Protein AF-A0A935E6E8-F1 (afdb_monomer_lite)

Structure (mmCIF, N/CA/C/O backbone):
data_AF-A0A935E6E8-F1
#
_entry.id   AF-A0A935E6E8-F1
#
loop_
_atom_site.group_PDB
_atom_site.id
_atom_site.type_symbol
_atom_site.label_atom_id
_atom_site.label_alt_id
_atom_site.label_comp_id
_atom_site.label_asym_id
_atom_site.label_entity_id
_atom_site.label_seq_id
_atom_site.pdbx_PDB_ins_code
_atom_site.Cartn_x
_atom_site.Cartn_y
_atom_site.Cartn_z
_atom_site.occupancy
_atom_site.B_iso_or_equiv
_atom_site.auth_seq_id
_atom_site.auth_comp_id
_atom_site.auth_asym_id
_atom_site.auth_atom_id
_atom_site.pdbx_PDB_model_num
ATOM 1 N N . MET A 1 1 ? -2.204 24.344 -6.553 1.00 83.94 1 MET A N 1
ATOM 2 C CA . MET A 1 1 ? -1.687 22.983 -6.817 1.00 83.94 1 MET A CA 1
ATOM 3 C C . MET A 1 1 ? -2.457 21.915 -6.060 1.00 83.94 1 MET A C 1
ATOM 5 O O . MET A 1 1 ? -2.695 22.052 -4.859 1.00 83.94 1 MET A O 1
ATOM 9 N N . ARG A 1 2 ? -2.746 20.791 -6.720 1.00 85.88 2 ARG A N 1
ATOM 10 C CA . ARG A 1 2 ? -3.399 19.618 -6.125 1.00 85.88 2 ARG A CA 1
ATOM 11 C C . ARG A 1 2 ? -2.559 18.359 -6.329 1.00 85.88 2 ARG A C 1
ATOM 13 O O . ARG A 1 2 ? -2.117 18.071 -7.432 1.00 85.88 2 ARG A O 1
ATOM 20 N N . TRP A 1 3 ? -2.388 17.577 -5.266 1.00 86.50 3 TRP A N 1
ATOM 21 C CA . TRP A 1 3 ? -1.656 16.310 -5.305 1.00 86.50 3 TRP A CA 1
ATOM 22 C C . TRP A 1 3 ? -2.613 15.135 -5.502 1.00 86.50 3 TRP A C 1
ATOM 24 O O . TRP A 1 3 ? -3.666 15.066 -4.861 1.00 86.50 3 TRP A O 1
ATOM 34 N N . SER A 1 4 ? -2.241 14.198 -6.371 1.00 88.31 4 SER A N 1
ATOM 35 C CA . SER A 1 4 ? -2.892 12.896 -6.462 1.00 88.31 4 SER A CA 1
ATOM 36 C C . SER A 1 4 ? -2.451 11.988 -5.318 1.00 88.31 4 SER A C 1
ATOM 38 O O . SER A 1 4 ? -1.399 12.188 -4.709 1.00 88.31 4 SER A O 1
ATOM 40 N N . ASP A 1 5 ? -3.204 10.913 -5.096 1.00 90.56 5 ASP A N 1
ATOM 41 C CA . ASP A 1 5 ? -2.775 9.867 -4.172 1.00 90.56 5 ASP A CA 1
ATOM 42 C C . ASP A 1 5 ? -1.475 9.211 -4.676 1.00 90.56 5 ASP A C 1
ATOM 44 O O . ASP A 1 5 ? -1.320 8.963 -5.879 1.00 90.56 5 ASP A O 1
ATOM 48 N N . LEU A 1 6 ? -0.556 8.910 -3.756 1.00 92.81 6 LEU A N 1
ATOM 49 C CA . LEU A 1 6 ? 0.629 8.104 -4.018 1.00 92.81 6 LEU A CA 1
ATOM 50 C C . LEU A 1 6 ? 0.185 6.692 -4.388 1.00 92.81 6 LEU A C 1
ATOM 52 O O . LEU A 1 6 ? -0.611 6.061 -3.691 1.00 92.81 6 LEU A O 1
ATOM 56 N N . ARG A 1 7 ? 0.740 6.15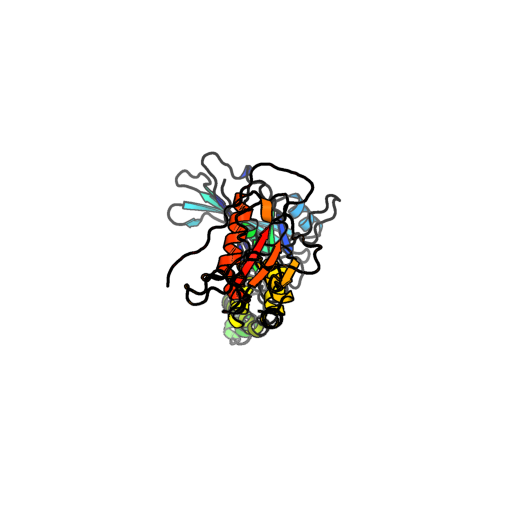6 -5.471 1.00 95.19 7 ARG A N 1
ATOM 57 C CA . ARG A 1 7 ? 0.454 4.794 -5.913 1.00 95.19 7 ARG A CA 1
ATOM 58 C C . ARG A 1 7 ? 1.738 3.999 -6.030 1.00 95.19 7 ARG A C 1
ATOM 60 O O . ARG A 1 7 ? 2.784 4.524 -6.397 1.00 95.19 7 ARG A O 1
ATOM 67 N N . ALA A 1 8 ? 1.642 2.710 -5.723 1.00 95.50 8 ALA A N 1
ATOM 68 C CA . ALA A 1 8 ? 2.740 1.772 -5.870 1.00 95.50 8 ALA A CA 1
ATOM 69 C C . ALA A 1 8 ? 2.234 0.448 -6.449 1.00 95.50 8 ALA A C 1
ATOM 71 O O . ALA A 1 8 ? 1.150 -0.031 -6.101 1.00 95.50 8 ALA A O 1
ATOM 72 N N . ARG A 1 9 ? 3.020 -0.161 -7.338 1.00 95.12 9 ARG A N 1
ATOM 73 C CA . ARG A 1 9 ? 2.750 -1.494 -7.888 1.00 95.12 9 ARG A CA 1
ATOM 74 C C . ARG A 1 9 ? 4.045 -2.234 -8.172 1.00 95.12 9 ARG A C 1
ATOM 76 O O . ARG A 1 9 ? 5.053 -1.630 -8.516 1.00 95.12 9 ARG A O 1
ATOM 83 N N . ALA A 1 10 ? 4.000 -3.555 -8.083 1.00 93.62 10 ALA A N 1
ATOM 84 C CA . ALA A 1 10 ? 5.111 -4.384 -8.522 1.00 93.62 10 ALA A CA 1
ATOM 85 C C . ALA A 1 10 ? 5.370 -4.201 -10.020 1.00 93.62 10 ALA A C 1
ATOM 87 O O . ALA A 1 10 ? 4.432 -4.200 -10.822 1.00 93.62 10 ALA A O 1
ATOM 88 N N . ASP A 1 11 ? 6.640 -4.074 -10.377 1.00 92.38 11 ASP A N 1
ATOM 89 C CA . ASP A 1 11 ? 7.067 -4.042 -11.766 1.00 92.38 11 ASP A CA 1
ATOM 90 C C . ASP A 1 11 ? 7.056 -5.454 -12.376 1.00 92.38 11 ASP A C 1
ATOM 92 O O . ASP A 1 11 ? 7.295 -6.455 -11.693 1.00 92.38 11 ASP A O 1
ATOM 96 N N . ILE A 1 12 ? 6.801 -5.542 -13.680 1.00 89.00 12 ILE A N 1
ATOM 97 C CA . ILE A 1 12 ? 6.729 -6.811 -14.411 1.00 89.00 12 ILE A CA 1
ATOM 98 C C . ILE A 1 12 ? 8.088 -7.508 -14.507 1.00 89.00 12 ILE A C 1
ATOM 100 O O . ILE A 1 12 ? 8.136 -8.733 -14.550 1.00 89.00 12 ILE A O 1
ATOM 104 N N . VAL A 1 13 ? 9.191 -6.755 -14.497 1.00 86.81 13 VAL A N 1
ATOM 105 C CA . VAL A 1 13 ? 10.550 -7.324 -14.566 1.00 86.81 13 VAL A CA 1
ATOM 106 C C . VAL A 1 13 ? 10.922 -8.072 -13.282 1.00 86.81 13 VAL A C 1
ATOM 108 O O . VAL A 1 13 ? 11.745 -8.983 -13.316 1.00 86.81 13 VAL A O 1
ATOM 111 N N . GLY A 1 14 ? 10.253 -7.765 -12.167 1.00 87.62 14 GLY A N 1
ATOM 112 C CA . GLY A 1 14 ? 10.531 -8.357 -10.864 1.00 87.62 14 GLY A CA 1
ATOM 113 C C . GLY A 1 14 ? 11.703 -7.691 -10.139 1.00 87.62 14 GLY A C 1
ATOM 114 O O . GLY A 1 14 ? 12.522 -7.000 -10.734 1.00 87.62 14 GLY A O 1
ATOM 115 N N . GLY A 1 15 ? 11.741 -7.850 -8.817 1.00 88.88 15 GLY A N 1
ATOM 116 C CA . GLY A 1 15 ? 12.715 -7.225 -7.922 1.00 88.88 15 GLY A CA 1
ATOM 117 C C . GLY A 1 15 ? 12.605 -5.700 -7.847 1.00 88.88 15 GLY A C 1
ATOM 118 O O . GLY A 1 15 ? 13.471 -5.064 -7.253 1.00 88.88 15 GLY A O 1
ATOM 119 N N . ARG A 1 16 ? 11.568 -5.109 -8.457 1.00 91.75 16 ARG A N 1
ATOM 120 C CA . ARG A 1 16 ? 11.361 -3.662 -8.556 1.00 91.75 16 ARG A CA 1
ATOM 121 C C . ARG A 1 16 ? 9.913 -3.284 -8.258 1.00 91.75 16 ARG A C 1
ATOM 123 O O . ARG A 1 16 ? 8.985 -4.064 -8.504 1.00 91.75 16 ARG A O 1
ATOM 130 N N . VAL A 1 17 ? 9.724 -2.069 -7.761 1.00 93.94 17 VAL A N 1
ATOM 131 C CA . VAL A 1 17 ? 8.413 -1.449 -7.543 1.00 93.94 17 VAL A CA 1
ATOM 132 C C . VAL A 1 17 ? 8.347 -0.140 -8.318 1.00 93.94 17 VAL A C 1
ATOM 134 O O . VAL A 1 17 ? 9.269 0.666 -8.283 1.00 93.94 17 VAL A O 1
ATOM 137 N N . LEU A 1 18 ? 7.232 0.067 -9.010 1.00 95.19 18 LEU A N 1
ATOM 138 C CA . LEU A 1 18 ? 6.860 1.335 -9.622 1.00 95.19 18 LEU A CA 1
ATOM 139 C C . LEU A 1 18 ? 6.093 2.151 -8.585 1.00 95.19 18 LEU A C 1
ATOM 141 O O . LEU A 1 18 ? 5.029 1.713 -8.145 1.00 95.19 18 LEU A O 1
ATOM 145 N N . VAL A 1 19 ? 6.613 3.316 -8.220 1.00 96.25 19 VAL A N 1
ATOM 146 C CA . VAL A 1 19 ? 5.987 4.284 -7.313 1.00 96.25 19 VAL A CA 1
ATOM 147 C C . VAL A 1 19 ? 5.738 5.563 -8.094 1.00 96.25 19 VAL A C 1
ATOM 149 O O . VAL A 1 19 ? 6.652 6.052 -8.745 1.00 96.25 19 VAL A O 1
ATOM 152 N N . TRP A 1 20 ? 4.527 6.108 -8.064 1.00 96.00 20 TRP A N 1
ATOM 153 C CA . TRP A 1 20 ? 4.221 7.317 -8.825 1.00 96.00 20 TRP A CA 1
ATOM 154 C C . TRP A 1 20 ? 3.178 8.196 -8.148 1.00 96.00 20 TRP A C 1
ATOM 156 O O . TRP A 1 20 ? 2.346 7.725 -7.366 1.00 96.00 20 TRP A O 1
ATOM 166 N N . TRP A 1 21 ? 3.243 9.481 -8.470 1.00 94.44 21 TRP A N 1
ATOM 167 C CA . TRP A 1 21 ? 2.300 10.511 -8.054 1.00 94.44 21 TRP A CA 1
ATOM 168 C C . TRP A 1 21 ? 2.215 11.583 -9.142 1.00 94.44 21 TRP A C 1
ATOM 170 O O . TRP A 1 21 ? 3.121 11.733 -9.966 1.00 94.44 21 TRP A O 1
ATOM 180 N N . ARG A 1 22 ? 1.114 12.330 -9.135 1.00 92.75 22 ARG A N 1
ATOM 181 C CA . ARG A 1 22 ? 0.839 13.426 -10.057 1.00 92.75 22 ARG A CA 1
ATOM 182 C C . ARG A 1 22 ? 0.502 14.686 -9.272 1.00 92.75 22 ARG A C 1
ATOM 184 O O . ARG A 1 22 ? -0.174 14.625 -8.244 1.00 92.75 22 ARG A O 1
ATOM 191 N N . VAL A 1 23 ? 0.973 15.817 -9.772 1.00 91.69 23 VAL A N 1
ATOM 192 C CA . VAL A 1 23 ? 0.640 17.151 -9.284 1.00 91.69 23 VAL A CA 1
ATOM 193 C C . VAL A 1 23 ? -0.084 17.874 -10.407 1.00 91.69 23 VAL A C 1
ATOM 195 O O . VAL A 1 23 ? 0.490 18.086 -11.473 1.00 91.69 23 VAL A O 1
ATOM 198 N N . ASP A 1 24 ? -1.345 18.217 -10.174 1.00 91.25 24 ASP A N 1
ATOM 199 C CA . ASP A 1 24 ? -2.114 19.085 -11.058 1.00 91.25 24 ASP A CA 1
ATOM 200 C C . ASP A 1 24 ? -1.867 20.545 -10.639 1.00 91.25 24 ASP A C 1
ATOM 202 O O . ASP A 1 24 ? -1.928 20.893 -9.451 1.00 91.25 24 ASP A O 1
ATOM 206 N N . LEU A 1 25 ? -1.529 21.384 -11.616 1.00 90.12 25 LEU A N 1
ATOM 207 C CA . LEU A 1 25 ? -1.181 22.790 -11.430 1.00 90.12 25 LEU A CA 1
ATOM 208 C C . LEU A 1 25 ? -2.426 23.656 -11.659 1.00 90.12 25 LEU A C 1
ATOM 210 O O . LEU A 1 25 ? -3.147 23.451 -12.635 1.00 90.12 25 LEU A O 1
ATOM 214 N N . ASP A 1 26 ? -2.685 24.608 -10.759 1.00 87.69 26 ASP A N 1
ATOM 215 C CA . ASP A 1 26 ? -3.776 25.569 -10.938 1.00 87.69 26 ASP A CA 1
ATOM 216 C C . ASP A 1 26 ? -3.322 26.741 -11.828 1.00 87.69 26 ASP A C 1
ATOM 218 O O . ASP A 1 26 ? -2.140 26.906 -12.142 1.00 87.69 26 ASP A O 1
ATOM 222 N N . GLU A 1 27 ? -4.261 27.584 -12.262 1.00 80.44 27 GLU A N 1
ATOM 223 C CA . GLU A 1 27 ? -3.946 28.719 -13.131 1.00 80.44 27 GLU A CA 1
ATOM 224 C C . GLU A 1 27 ? -2.982 29.704 -12.438 1.00 80.44 27 GLU A C 1
ATOM 226 O O . GLU A 1 27 ? -3.327 30.346 -11.447 1.00 80.44 27 GLU A O 1
ATOM 231 N N . GLY A 1 28 ? -1.764 29.830 -12.979 1.00 78.94 28 GLY A N 1
ATOM 232 C CA . GLY A 1 28 ? -0.695 30.675 -12.431 1.00 78.94 28 GLY A CA 1
ATOM 233 C C . GLY A 1 28 ? 0.392 29.920 -11.657 1.00 78.94 28 GLY A C 1
ATOM 234 O O . GLY A 1 28 ? 1.426 30.521 -11.360 1.00 78.94 28 GLY A O 1
ATOM 235 N N . ASP A 1 29 ? 0.198 28.626 -11.390 1.00 85.31 29 ASP A N 1
ATOM 236 C CA . ASP A 1 29 ? 1.230 27.755 -10.828 1.00 85.31 29 ASP A CA 1
ATOM 237 C C . ASP A 1 29 ? 2.287 27.390 -11.896 1.00 85.31 29 ASP A C 1
ATOM 239 O O . ASP A 1 29 ? 1.982 27.242 -13.082 1.00 85.31 29 ASP A O 1
ATOM 243 N N . SER A 1 30 ? 3.543 27.220 -11.475 1.00 84.56 30 SER A N 1
ATOM 244 C CA . SER A 1 30 ? 4.652 26.727 -12.311 1.00 84.56 30 SER A CA 1
ATOM 245 C C . SER A 1 30 ? 5.240 25.433 -11.744 1.00 84.56 30 SER A C 1
ATOM 247 O O . SER A 1 30 ? 5.183 25.190 -10.539 1.00 84.56 30 SER A O 1
ATOM 249 N N . VAL A 1 31 ? 5.877 24.626 -12.597 1.00 83.94 31 VAL A N 1
ATOM 250 C CA . VAL A 1 31 ? 6.593 23.399 -12.197 1.00 83.94 31 VAL A CA 1
ATOM 251 C C . VAL A 1 31 ? 7.690 23.701 -11.166 1.00 83.94 31 VAL A C 1
ATOM 253 O O . VAL A 1 31 ? 7.848 22.953 -10.207 1.00 83.94 31 VAL A O 1
ATOM 256 N N . ASP A 1 32 ? 8.376 24.842 -11.288 1.00 84.31 32 ASP A N 1
ATOM 257 C CA . ASP A 1 32 ? 9.457 25.250 -10.372 1.00 84.31 32 ASP A CA 1
ATOM 258 C C . ASP A 1 32 ? 8.982 25.509 -8.931 1.00 84.31 32 ASP A C 1
ATOM 260 O O . ASP A 1 32 ? 9.785 25.602 -8.004 1.00 84.31 32 ASP A O 1
ATOM 264 N N . GLN A 1 33 ? 7.673 25.671 -8.734 1.00 85.06 33 GLN A N 1
ATOM 265 C CA . GLN A 1 33 ? 7.073 25.879 -7.418 1.00 85.06 33 GLN A CA 1
ATOM 266 C C . GLN A 1 33 ? 6.726 24.555 -6.718 1.00 85.06 33 GLN A C 1
ATOM 268 O O . GLN A 1 33 ? 6.321 24.579 -5.554 1.00 85.06 33 GLN A O 1
ATOM 273 N N . ILE A 1 34 ? 6.873 23.406 -7.393 1.00 84.56 34 ILE A N 1
ATOM 274 C CA . ILE A 1 34 ? 6.653 22.098 -6.774 1.00 84.56 34 ILE A CA 1
ATOM 275 C C . ILE A 1 34 ? 7.746 21.881 -5.711 1.00 84.56 34 ILE A C 1
ATOM 277 O O . ILE A 1 34 ? 8.936 21.903 -6.034 1.00 84.56 34 ILE A O 1
ATOM 281 N N . PRO A 1 35 ? 7.383 21.673 -4.431 1.00 84.94 35 PRO A N 1
ATOM 282 C CA . PRO A 1 35 ? 8.362 21.481 -3.373 1.00 84.94 35 PRO A CA 1
ATOM 283 C C . PRO A 1 35 ? 9.168 20.192 -3.594 1.00 84.94 35 PRO A C 1
ATOM 285 O O . PRO A 1 35 ? 8.616 19.205 -4.087 1.00 84.94 35 PRO A O 1
ATOM 288 N N . PRO A 1 36 ? 10.441 20.149 -3.156 1.00 86.50 36 PRO A N 1
ATOM 289 C CA . PRO A 1 36 ? 11.228 18.928 -3.191 1.00 86.50 36 PRO A CA 1
ATOM 290 C C . PRO A 1 36 ? 10.531 17.797 -2.438 1.00 86.50 36 PRO A C 1
ATOM 292 O O . PRO A 1 36 ? 10.120 17.955 -1.285 1.00 86.50 36 PRO A O 1
ATOM 295 N N . VAL A 1 37 ? 10.429 16.644 -3.090 1.00 88.69 37 VAL A N 1
ATOM 296 C CA . VAL A 1 37 ? 9.749 15.470 -2.552 1.00 88.69 37 VAL A CA 1
ATOM 297 C C . VAL A 1 37 ? 10.733 14.397 -2.144 1.00 88.69 37 VAL A C 1
ATOM 299 O O . VAL A 1 37 ? 11.807 14.231 -2.723 1.00 88.69 37 VAL A O 1
ATOM 302 N N . VAL A 1 38 ? 10.333 13.634 -1.135 1.00 90.38 38 VAL A N 1
ATOM 303 C CA . VAL A 1 38 ? 11.097 12.516 -0.601 1.00 90.38 38 VAL A CA 1
ATOM 304 C C . VAL A 1 38 ? 10.185 11.307 -0.507 1.00 90.38 38 VAL A C 1
ATOM 306 O O . VAL A 1 38 ? 9.115 11.380 0.083 1.00 90.38 38 VAL A O 1
ATOM 309 N N . VAL A 1 39 ? 10.621 10.173 -1.043 1.00 91.62 39 VAL A N 1
ATOM 310 C CA . VAL A 1 39 ? 9.940 8.889 -0.885 1.00 91.62 39 VAL A CA 1
ATOM 311 C C . VAL A 1 39 ? 10.734 8.042 0.094 1.00 91.62 39 VAL A C 1
ATOM 313 O O . VAL A 1 39 ? 11.915 7.755 -0.127 1.00 91.62 39 VAL A O 1
ATOM 316 N N . ARG A 1 40 ? 10.072 7.610 1.166 1.00 90.88 40 ARG A N 1
ATOM 317 C CA . ARG A 1 40 ? 10.626 6.681 2.154 1.00 90.88 40 ARG A CA 1
ATOM 318 C C . ARG A 1 40 ? 9.996 5.310 1.980 1.00 90.88 40 ARG A C 1
ATOM 320 O O . ARG A 1 40 ? 8.806 5.209 1.700 1.00 90.88 40 ARG A O 1
ATOM 327 N N . ARG A 1 41 ? 10.762 4.245 2.199 1.00 92.31 41 ARG A N 1
ATOM 328 C CA . ARG A 1 41 ? 10.291 2.857 2.138 1.00 92.31 41 ARG A CA 1
ATOM 329 C C . ARG A 1 41 ? 10.620 2.088 3.412 1.00 92.31 41 ARG A C 1
ATOM 331 O O . ARG A 1 41 ? 11.668 2.319 4.008 1.00 92.31 41 ARG A O 1
ATOM 338 N N . LYS A 1 42 ? 9.772 1.129 3.784 1.00 90.62 42 LYS A N 1
ATOM 339 C CA . LYS A 1 42 ? 10.071 0.116 4.811 1.00 90.62 42 LYS A CA 1
ATOM 340 C C . LYS A 1 42 ? 9.262 -1.158 4.598 1.00 90.62 42 LYS A C 1
ATOM 342 O O . LYS A 1 42 ? 8.303 -1.170 3.837 1.00 90.62 42 LYS A O 1
ATOM 347 N N . GLN A 1 43 ? 9.640 -2.230 5.287 1.00 88.38 43 GLN A N 1
ATOM 348 C CA . GLN A 1 43 ? 8.980 -3.537 5.165 1.00 88.38 43 GLN A CA 1
ATOM 349 C C . GLN A 1 43 ? 7.766 -3.709 6.093 1.00 88.38 43 GLN A C 1
ATOM 351 O O . GLN A 1 43 ? 7.046 -4.693 5.974 1.00 88.38 43 GLN A O 1
ATOM 356 N N . ARG A 1 44 ? 7.532 -2.793 7.047 1.00 83.19 44 ARG A N 1
ATOM 357 C CA . ARG A 1 44 ? 6.477 -2.953 8.062 1.00 83.19 44 ARG A CA 1
ATOM 358 C C . ARG A 1 44 ? 5.735 -1.663 8.368 1.00 83.19 44 ARG A C 1
ATOM 360 O O . ARG A 1 44 ? 6.320 -0.751 8.952 1.00 83.19 44 ARG A O 1
ATOM 367 N N . ASP A 1 45 ? 4.449 -1.669 8.030 1.00 80.19 45 ASP A N 1
ATOM 368 C CA . ASP A 1 45 ? 3.399 -0.703 8.376 1.00 80.19 45 ASP A CA 1
ATOM 369 C C . ASP A 1 45 ? 3.766 0.757 8.049 1.00 80.19 45 ASP A C 1
ATOM 371 O O . ASP A 1 45 ? 4.784 1.011 7.418 1.00 80.19 45 ASP A O 1
ATOM 375 N N . PHE A 1 46 ? 2.953 1.748 8.430 1.00 80.44 46 PHE A N 1
ATOM 376 C CA . PHE A 1 46 ? 3.182 3.163 8.065 1.00 80.44 46 PHE A CA 1
ATOM 377 C C . PHE A 1 46 ? 3.721 4.051 9.197 1.00 80.44 46 PHE A C 1
ATOM 379 O O . PHE A 1 46 ? 3.891 5.249 9.015 1.00 80.44 46 PHE A O 1
ATOM 386 N N . GLU A 1 47 ? 4.045 3.484 10.359 1.00 76.75 47 GLU A N 1
ATOM 387 C CA . GLU A 1 47 ? 4.690 4.214 11.464 1.00 76.75 47 GLU A CA 1
ATOM 388 C C . GLU A 1 47 ? 6.170 4.485 11.147 1.00 76.75 47 GLU A C 1
ATOM 390 O O . GLU A 1 47 ? 7.058 3.705 11.505 1.00 76.75 47 GLU A O 1
ATOM 395 N N . TYR A 1 48 ? 6.441 5.504 10.332 1.00 77.81 48 TYR A N 1
ATOM 396 C CA . TYR A 1 48 ? 7.806 5.930 10.051 1.00 77.81 48 TYR A CA 1
ATOM 397 C C . TYR A 1 48 ? 8.342 6.752 11.225 1.00 77.81 48 TYR A C 1
ATOM 399 O O . TYR A 1 48 ? 7.641 7.640 11.708 1.00 77.81 48 TYR A O 1
ATOM 407 N N . PRO A 1 49 ? 9.587 6.509 11.670 1.00 74.62 49 PRO A N 1
ATOM 408 C CA . PRO A 1 49 ? 10.204 7.371 12.662 1.00 74.62 49 PRO A CA 1
ATOM 409 C C . PRO A 1 49 ? 10.381 8.773 12.077 1.00 74.62 49 PRO A C 1
ATOM 411 O O . PRO A 1 49 ? 10.671 8.918 10.877 1.00 74.62 49 PRO A O 1
ATOM 414 N N . GLU A 1 50 ? 10.241 9.790 12.928 1.00 71.06 50 GLU A N 1
ATOM 415 C CA . GLU A 1 50 ? 10.595 11.159 12.570 1.00 71.06 50 GLU A CA 1
ATOM 416 C C . GLU A 1 50 ? 12.020 11.198 12.015 1.00 71.06 50 GLU A C 1
ATOM 418 O O . GLU A 1 50 ? 12.914 10.461 12.448 1.00 71.06 50 GLU A O 1
ATOM 423 N N . ARG A 1 51 ? 12.228 12.036 10.999 1.00 65.25 51 ARG A N 1
ATOM 424 C CA . ARG A 1 51 ? 13.548 12.182 10.396 1.00 65.25 51 ARG A CA 1
ATOM 425 C C . ARG A 1 51 ? 14.469 12.789 11.449 1.00 65.25 51 ARG A C 1
ATOM 427 O O . ARG A 1 51 ? 14.158 13.843 11.999 1.00 65.25 51 ARG A O 1
ATOM 434 N N . SER A 1 52 ? 15.590 12.132 11.739 1.00 56.91 52 SER A N 1
ATOM 435 C CA . SER A 1 52 ? 16.541 12.676 12.702 1.00 56.91 52 SER A CA 1
ATOM 436 C C . SER A 1 52 ? 17.047 14.030 12.200 1.00 56.91 52 SER A C 1
ATOM 438 O O . SER A 1 52 ? 17.496 14.173 11.064 1.00 56.91 52 SER A O 1
ATOM 440 N N . SER A 1 53 ? 16.998 15.042 13.063 1.00 53.28 53 SER A N 1
ATOM 441 C CA . SER A 1 53 ? 17.571 16.370 12.800 1.00 53.28 53 SER A CA 1
ATOM 442 C C . SER A 1 53 ? 19.107 16.351 12.733 1.00 53.28 53 SER A C 1
ATOM 444 O O . SER A 1 53 ? 19.741 17.370 12.481 1.00 53.28 53 SER A O 1
ATOM 446 N N . THR A 1 54 ? 19.721 15.188 12.968 1.00 49.28 54 THR A N 1
ATOM 447 C CA . THR A 1 54 ? 21.143 15.000 13.277 1.00 49.28 54 THR A CA 1
ATOM 448 C C . THR A 1 54 ? 22.018 14.664 12.061 1.00 49.28 54 THR A C 1
ATOM 450 O O . THR A 1 54 ? 23.089 14.087 12.224 1.00 49.28 54 THR A O 1
ATOM 453 N N . GLY A 1 55 ? 21.589 14.997 10.838 1.00 52.34 55 GLY A N 1
ATOM 454 C CA . GLY A 1 55 ? 22.423 14.912 9.624 1.00 52.34 55 GLY A CA 1
ATOM 455 C C . GLY A 1 55 ? 22.848 13.501 9.182 1.00 52.34 55 GLY A C 1
ATOM 456 O O . GLY A 1 55 ? 23.626 13.361 8.245 1.00 52.34 55 GLY A O 1
ATOM 457 N N . SER A 1 56 ? 22.351 12.450 9.839 1.00 56.47 56 SER A N 1
ATOM 458 C CA . SER A 1 56 ? 22.548 11.055 9.434 1.00 56.47 56 SER A CA 1
ATOM 459 C C . SER A 1 56 ? 21.722 10.756 8.182 1.00 56.47 56 SER A C 1
ATOM 461 O O . SER A 1 56 ? 20.548 11.124 8.128 1.00 56.47 56 SER A O 1
ATOM 463 N N . ALA A 1 57 ? 22.296 10.040 7.208 1.00 67.75 57 ALA A N 1
ATOM 464 C CA . ALA A 1 57 ? 21.553 9.561 6.042 1.00 67.75 57 ALA A CA 1
ATOM 465 C C . ALA A 1 57 ? 20.337 8.739 6.506 1.00 67.75 57 ALA A C 1
ATOM 467 O O . ALA A 1 57 ? 20.474 7.860 7.360 1.00 67.75 57 ALA A O 1
ATOM 468 N N . ASP A 1 58 ? 19.145 9.058 5.995 1.00 73.81 58 ASP A N 1
ATOM 469 C CA . ASP A 1 58 ? 17.911 8.353 6.355 1.00 73.81 58 ASP A CA 1
ATOM 470 C C . ASP A 1 58 ? 17.937 6.949 5.725 1.00 73.81 58 ASP A C 1
ATOM 472 O O . ASP A 1 58 ? 17.859 6.840 4.498 1.00 73.81 58 ASP A O 1
ATOM 476 N N . PRO A 1 59 ? 18.033 5.863 6.517 1.00 78.38 59 PRO A N 1
ATOM 477 C CA . PRO A 1 59 ? 18.140 4.506 5.980 1.00 78.38 59 PRO A CA 1
ATOM 478 C C . PRO A 1 59 ? 16.865 4.057 5.255 1.00 78.38 59 PRO A C 1
ATOM 480 O O . PRO A 1 59 ? 16.896 3.086 4.500 1.00 78.38 59 PRO A O 1
ATOM 483 N N . MET A 1 60 ? 15.748 4.757 5.475 1.00 85.81 60 MET A N 1
ATOM 484 C CA . MET A 1 60 ? 14.470 4.493 4.821 1.00 85.81 60 MET A CA 1
ATOM 485 C C . MET A 1 60 ? 14.316 5.277 3.515 1.00 85.81 60 MET A C 1
ATOM 487 O O . MET A 1 60 ? 13.308 5.114 2.833 1.00 85.81 60 MET A O 1
ATOM 491 N N . LEU A 1 61 ? 15.276 6.128 3.141 1.00 87.06 61 LEU A N 1
ATOM 492 C CA . LEU A 1 61 ? 15.205 6.920 1.918 1.00 87.06 61 LEU A CA 1
ATOM 493 C C . LEU A 1 61 ? 15.236 6.009 0.683 1.00 87.06 61 LEU A C 1
ATOM 495 O O . LEU A 1 61 ? 16.212 5.300 0.444 1.00 87.06 61 LEU A O 1
ATOM 499 N N . ALA A 1 62 ? 14.178 6.056 -0.126 1.00 88.25 62 ALA A N 1
ATOM 500 C CA . ALA A 1 62 ? 14.099 5.363 -1.409 1.00 88.25 62 ALA A CA 1
ATOM 501 C C . ALA A 1 62 ? 14.447 6.313 -2.562 1.00 88.25 62 ALA A C 1
ATOM 503 O O . ALA A 1 62 ? 15.290 5.976 -3.395 1.00 88.25 62 ALA A O 1
ATOM 504 N N . PHE A 1 63 ? 13.896 7.528 -2.546 1.00 90.62 63 PHE A N 1
ATOM 505 C CA . PHE A 1 63 ? 14.097 8.555 -3.570 1.00 90.62 63 PHE A CA 1
ATOM 506 C C . PHE A 1 63 ? 13.982 9.959 -2.964 1.00 90.62 63 PHE A C 1
ATOM 508 O O . PHE A 1 63 ? 13.230 10.157 -2.012 1.00 90.62 63 PHE A O 1
ATOM 515 N N . ALA A 1 64 ? 14.695 10.928 -3.528 1.00 89.62 64 ALA A N 1
ATOM 516 C CA . ALA A 1 64 ? 14.446 12.347 -3.313 1.00 89.62 64 ALA A CA 1
ATOM 517 C C . ALA A 1 64 ? 14.615 13.095 -4.637 1.00 89.62 64 ALA A C 1
ATOM 519 O O . ALA A 1 64 ? 15.490 12.748 -5.424 1.00 89.62 64 ALA A O 1
ATOM 520 N N . SER A 1 65 ? 13.811 14.129 -4.868 1.00 86.50 65 SER A N 1
ATOM 521 C CA . SER A 1 65 ? 13.891 14.954 -6.081 1.00 86.50 65 SER A CA 1
ATOM 522 C C . SER A 1 65 ? 14.974 16.042 -6.004 1.00 86.50 65 SER A C 1
ATOM 524 O O . SER A 1 65 ? 14.890 17.040 -6.710 1.00 86.50 65 SER A O 1
ATOM 526 N N . THR A 1 66 ? 15.942 15.921 -5.091 1.00 85.56 66 THR A N 1
ATOM 527 C CA . THR A 1 66 ? 17.003 16.917 -4.898 1.00 85.56 66 THR A CA 1
ATOM 528 C C . THR A 1 66 ? 18.274 16.522 -5.641 1.00 85.56 66 THR A C 1
ATOM 530 O O . THR A 1 66 ? 18.685 15.360 -5.619 1.00 85.56 66 THR A O 1
ATOM 533 N N . ASP A 1 67 ? 18.963 17.507 -6.216 1.00 83.81 67 ASP A N 1
ATOM 534 C CA . ASP A 1 67 ? 20.250 17.288 -6.891 1.00 83.81 67 ASP A CA 1
ATOM 535 C C . ASP A 1 67 ? 21.305 16.680 -5.959 1.00 83.81 67 ASP A C 1
ATOM 537 O O . ASP A 1 67 ? 22.118 15.862 -6.385 1.00 83.81 67 ASP A O 1
ATOM 541 N N . GLU A 1 68 ? 21.266 17.024 -4.667 1.00 85.44 68 GLU A N 1
ATOM 542 C CA . GLU A 1 68 ? 22.153 16.458 -3.643 1.00 85.44 68 GLU A CA 1
ATOM 543 C C . GLU A 1 68 ? 22.027 14.934 -3.549 1.00 85.44 68 GLU A C 1
ATOM 545 O O . GLU A 1 68 ? 23.031 14.231 -3.437 1.00 85.44 68 GLU A O 1
ATOM 550 N N . PHE A 1 69 ? 20.803 14.412 -3.644 1.00 84.62 69 PHE A N 1
ATOM 551 C CA . PHE A 1 69 ? 20.548 12.979 -3.581 1.00 84.62 69 PHE A CA 1
ATOM 552 C C . PHE A 1 69 ? 21.093 12.248 -4.818 1.00 84.62 69 PHE A C 1
ATOM 554 O O . PHE A 1 69 ? 21.679 11.168 -4.711 1.00 84.62 69 PHE A O 1
ATOM 561 N N . ILE A 1 70 ? 20.958 12.858 -5.996 1.00 82.69 70 ILE A N 1
ATOM 562 C CA . ILE A 1 70 ? 21.525 12.324 -7.241 1.00 82.69 70 ILE A CA 1
ATOM 563 C C . ILE A 1 70 ? 23.059 12.369 -7.177 1.00 82.69 70 ILE A C 1
ATOM 565 O O . ILE A 1 70 ? 23.725 11.384 -7.509 1.00 82.69 70 ILE A O 1
ATOM 569 N N . ALA A 1 71 ? 23.628 13.479 -6.701 1.00 85.19 71 ALA A N 1
ATOM 570 C CA . ALA A 1 71 ? 25.067 13.652 -6.531 1.00 85.19 71 ALA A CA 1
ATOM 571 C C . ALA A 1 71 ? 25.661 12.633 -5.549 1.00 85.19 71 ALA A C 1
ATOM 573 O O . ALA A 1 71 ? 26.743 12.107 -5.809 1.00 85.19 71 ALA A O 1
ATOM 574 N N . GLU A 1 72 ? 24.948 12.294 -4.470 1.00 84.50 72 GLU A N 1
ATOM 575 C CA . GLU A 1 72 ? 25.342 11.238 -3.533 1.00 84.50 72 GLU A CA 1
ATOM 576 C C . GLU A 1 72 ? 25.497 9.892 -4.260 1.00 84.50 72 GLU A C 1
ATOM 578 O O . GLU A 1 72 ? 26.562 9.272 -4.193 1.00 84.50 72 GLU A O 1
ATOM 583 N N . LEU A 1 73 ? 24.483 9.475 -5.029 1.00 78.44 73 LEU A N 1
ATOM 584 C CA . LEU A 1 73 ? 24.507 8.209 -5.772 1.00 78.44 73 LEU A CA 1
ATOM 585 C C . LEU A 1 73 ? 25.628 8.161 -6.820 1.00 78.44 73 LEU A C 1
ATOM 587 O O . LEU A 1 73 ? 26.284 7.130 -6.987 1.00 78.44 73 LEU A O 1
ATOM 591 N N . VAL A 1 74 ? 25.871 9.275 -7.511 1.00 83.38 74 VAL A N 1
ATOM 592 C CA . VAL A 1 74 ? 26.965 9.392 -8.486 1.00 83.38 74 VAL A CA 1
ATOM 593 C C . VAL A 1 74 ? 28.326 9.356 -7.786 1.00 83.38 74 VAL A C 1
ATOM 595 O O . VAL A 1 74 ? 29.233 8.653 -8.233 1.00 83.38 74 VAL A O 1
ATOM 598 N N . SER A 1 75 ? 28.474 10.037 -6.647 1.00 80.81 75 SER A N 1
ATOM 599 C CA . SER A 1 75 ? 29.721 10.049 -5.869 1.00 80.81 75 SER A CA 1
ATOM 600 C C . SER A 1 75 ? 30.073 8.678 -5.277 1.00 80.81 75 SER A C 1
ATOM 602 O O . SER A 1 75 ? 31.251 8.342 -5.159 1.00 80.81 75 SER A O 1
ATOM 604 N N . ALA A 1 76 ? 29.066 7.842 -5.006 1.00 75.75 76 ALA A N 1
ATOM 605 C CA . ALA A 1 76 ? 29.223 6.441 -4.613 1.00 75.75 76 ALA A CA 1
ATOM 606 C C . ALA A 1 76 ? 29.651 5.517 -5.779 1.00 75.75 76 ALA A C 1
ATOM 608 O O . ALA A 1 76 ? 29.695 4.295 -5.626 1.00 75.75 76 ALA A O 1
ATOM 609 N N . GLY A 1 77 ? 29.974 6.088 -6.944 1.00 71.88 77 GLY A N 1
ATOM 610 C CA . GLY A 1 77 ? 30.430 5.385 -8.139 1.00 71.88 77 GLY A CA 1
ATOM 611 C C . GLY A 1 77 ? 29.339 5.161 -9.186 1.00 71.88 77 GLY A C 1
ATOM 612 O O . GLY A 1 77 ? 29.612 4.521 -10.198 1.00 71.88 77 GLY A O 1
ATOM 613 N N . GLY A 1 78 ? 28.118 5.658 -8.978 1.00 81.06 78 GLY A N 1
ATOM 614 C CA . GLY A 1 78 ? 27.038 5.533 -9.952 1.00 81.06 78 GLY A CA 1
ATOM 615 C C . GLY A 1 78 ? 27.274 6.345 -11.230 1.00 81.06 78 GLY A C 1
ATOM 616 O O . GLY A 1 78 ? 27.949 7.374 -11.223 1.00 81.06 78 GLY A O 1
ATOM 617 N N . ARG A 1 79 ? 26.690 5.899 -12.347 1.00 83.88 79 ARG A N 1
ATOM 618 C CA . ARG A 1 79 ? 26.648 6.662 -13.607 1.00 83.88 79 ARG A CA 1
ATOM 619 C C . ARG A 1 79 ? 25.238 7.177 -13.834 1.00 83.88 79 ARG A C 1
ATOM 621 O O . ARG A 1 79 ? 24.320 6.368 -13.929 1.00 83.88 79 ARG A O 1
ATOM 628 N N . HIS A 1 80 ? 25.086 8.496 -13.907 1.00 88.56 80 HIS A N 1
ATOM 629 C CA . HIS A 1 80 ? 23.813 9.149 -14.193 1.00 88.56 80 HIS A CA 1
ATOM 630 C C . HIS A 1 80 ? 23.714 9.482 -15.684 1.00 88.56 80 HIS A C 1
ATOM 632 O O . HIS A 1 80 ? 24.599 10.139 -16.232 1.00 88.56 80 HIS A O 1
ATOM 638 N N . GLU A 1 81 ? 22.638 9.033 -16.324 1.00 86.88 81 GLU A N 1
ATOM 639 C CA . GLU A 1 81 ? 22.280 9.393 -17.696 1.00 86.88 81 GLU A CA 1
ATOM 640 C C . GLU A 1 81 ? 20.834 9.892 -17.741 1.00 86.88 81 GLU A C 1
ATOM 642 O O . GLU A 1 81 ? 19.934 9.252 -17.186 1.00 86.88 81 GLU A O 1
ATOM 647 N N . THR A 1 82 ? 20.627 11.007 -18.445 1.00 88.38 82 THR A N 1
ATOM 648 C CA . THR A 1 82 ? 19.307 11.567 -18.755 1.00 88.38 82 THR A CA 1
ATOM 649 C C . THR A 1 82 ? 18.972 11.279 -20.212 1.00 88.38 82 THR A C 1
ATOM 651 O O . THR A 1 82 ? 19.752 11.587 -21.114 1.00 88.38 82 THR A O 1
ATOM 654 N N . VAL A 1 83 ? 17.797 10.703 -20.443 1.00 86.94 83 VAL A N 1
ATOM 655 C CA . VAL A 1 83 ? 17.263 10.394 -21.767 1.00 86.94 83 VAL A CA 1
ATOM 656 C C . VAL A 1 83 ? 16.010 11.244 -21.988 1.00 86.94 83 VAL A C 1
ATOM 658 O O . VAL A 1 83 ? 15.032 11.068 -21.254 1.00 86.94 83 VAL A O 1
ATOM 661 N N . PRO A 1 84 ? 15.994 12.145 -22.987 1.00 86.62 84 PRO A N 1
ATOM 662 C CA . PRO A 1 84 ? 14.801 12.915 -23.303 1.00 86.62 84 PRO A CA 1
ATOM 663 C C . PRO A 1 84 ? 13.726 11.986 -23.867 1.00 86.62 84 PRO A C 1
ATOM 665 O O . PRO A 1 84 ? 13.981 11.166 -24.754 1.00 86.62 84 PRO A O 1
ATOM 668 N N . LEU A 1 85 ? 12.507 12.125 -23.364 1.00 82.56 85 LEU A N 1
ATOM 669 C CA . LEU A 1 85 ? 11.346 11.432 -23.892 1.00 82.56 85 LEU A CA 1
ATOM 670 C C . LEU A 1 85 ? 10.675 12.361 -24.898 1.00 82.56 85 LEU A C 1
ATOM 672 O O . LEU A 1 85 ? 10.248 13.464 -24.561 1.00 82.56 85 LEU A O 1
ATOM 676 N N . GLY A 1 86 ? 10.636 11.919 -26.156 1.00 73.38 86 GLY A N 1
ATOM 677 C CA . GLY A 1 86 ? 10.023 12.687 -27.235 1.00 73.38 86 GLY A CA 1
ATOM 678 C C . GLY A 1 86 ? 8.552 13.013 -26.949 1.00 73.38 86 GLY A C 1
ATOM 679 O O . GLY A 1 86 ? 7.912 12.306 -26.163 1.00 73.38 86 GLY A O 1
ATOM 680 N N . PRO A 1 87 ? 8.010 14.065 -27.589 1.00 77.25 87 PRO A N 1
ATOM 681 C CA . PRO A 1 87 ? 6.625 14.455 -27.396 1.00 77.25 87 PRO A CA 1
ATOM 682 C C . PRO A 1 87 ? 5.695 13.294 -27.755 1.00 77.25 87 PRO A C 1
ATOM 684 O O . PRO A 1 87 ? 5.831 12.683 -28.817 1.00 77.25 87 PRO A O 1
ATOM 687 N N . ALA A 1 88 ? 4.764 12.987 -26.858 1.00 77.12 88 ALA A N 1
ATOM 688 C CA . ALA A 1 88 ? 3.711 12.009 -27.085 1.00 77.12 88 ALA A CA 1
ATOM 689 C C . ALA A 1 88 ? 2.355 12.715 -27.051 1.00 77.12 88 ALA A C 1
ATOM 691 O O . ALA A 1 88 ? 2.087 13.496 -26.139 1.00 77.12 88 ALA A O 1
ATOM 692 N N . GLU A 1 89 ? 1.505 12.437 -28.036 1.00 70.69 89 GLU A N 1
ATOM 693 C CA . GLU A 1 89 ? 0.123 12.921 -28.051 1.00 70.69 89 GLU A CA 1
ATOM 694 C C . GLU A 1 89 ? -0.739 12.022 -27.161 1.00 70.69 89 GLU A C 1
ATOM 696 O O . GLU A 1 89 ? -0.741 10.794 -27.312 1.00 70.69 89 GLU A O 1
ATOM 701 N N . LEU A 1 90 ? -1.471 12.626 -26.225 1.00 61.97 90 LEU A N 1
ATOM 702 C CA . LEU A 1 90 ? -2.384 11.930 -25.326 1.00 61.97 90 LEU A CA 1
ATOM 703 C C . LEU A 1 90 ? -3.785 12.546 -25.444 1.00 61.97 90 LEU A C 1
ATOM 705 O O . LEU A 1 90 ? -4.237 13.301 -24.590 1.00 61.97 90 LEU A O 1
ATOM 709 N N . GLY A 1 91 ? -4.488 12.224 -26.531 1.00 67.88 91 GLY A N 1
ATOM 710 C CA . GLY A 1 91 ? -5.758 12.881 -26.853 1.00 67.88 91 GLY A CA 1
ATOM 711 C C . GLY A 1 91 ? -5.514 14.261 -27.466 1.00 67.88 91 GLY A C 1
ATOM 712 O O . GLY A 1 91 ? -4.885 14.337 -28.516 1.00 67.88 91 GLY A O 1
ATOM 713 N N . THR A 1 92 ? -6.033 15.325 -26.845 1.00 61.38 92 THR A N 1
ATOM 714 C CA . THR A 1 92 ? -5.757 16.726 -27.229 1.00 61.38 92 THR A CA 1
ATOM 715 C C . THR A 1 92 ? -4.474 17.270 -26.603 1.00 61.38 92 THR A C 1
ATOM 717 O O . THR A 1 92 ? -3.873 18.188 -27.150 1.00 61.38 92 THR A O 1
ATOM 720 N N . ASP A 1 93 ? -4.024 16.676 -25.499 1.00 75.00 93 ASP A N 1
ATOM 721 C CA . ASP A 1 93 ? -2.892 17.177 -24.727 1.00 75.00 93 ASP A CA 1
ATOM 722 C C . ASP A 1 93 ? -1.566 16.640 -25.281 1.00 75.00 93 ASP A C 1
ATOM 724 O O . ASP A 1 93 ? -1.474 15.509 -25.782 1.00 75.00 93 ASP A O 1
ATOM 728 N N . THR A 1 94 ? -0.506 17.438 -25.146 1.00 82.44 94 THR A N 1
ATOM 729 C CA . THR A 1 94 ? 0.855 17.020 -25.508 1.00 82.44 94 THR A CA 1
ATOM 730 C C . THR A 1 94 ? 1.671 16.744 -24.254 1.00 82.44 94 THR A C 1
ATOM 732 O O . THR A 1 94 ? 1.638 17.510 -23.295 1.00 82.44 94 THR A O 1
ATOM 735 N N . CYS A 1 95 ? 2.414 15.640 -24.237 1.00 86.00 95 CYS A N 1
ATOM 736 C CA . CYS A 1 95 ? 3.259 15.269 -23.107 1.00 86.00 95 CYS A CA 1
ATOM 737 C C . CYS A 1 95 ? 4.733 15.355 -23.490 1.00 86.00 95 CYS A C 1
ATOM 739 O O . CYS A 1 95 ? 5.144 14.748 -24.479 1.00 86.00 95 CYS A O 1
ATOM 741 N N . THR A 1 96 ? 5.537 16.034 -22.676 1.00 89.00 96 THR A N 1
ATOM 742 C CA . THR A 1 96 ? 7.005 15.999 -22.747 1.00 89.00 96 THR A CA 1
ATOM 743 C C . THR A 1 96 ? 7.561 15.347 -21.487 1.00 89.00 96 THR A C 1
ATOM 745 O O . THR A 1 96 ? 6.847 15.196 -20.496 1.00 89.00 96 THR A O 1
ATOM 748 N N . GLY A 1 97 ? 8.809 14.888 -21.504 1.00 87.88 97 GLY A N 1
ATOM 749 C CA . GLY A 1 97 ? 9.392 14.346 -20.286 1.00 87.88 97 GLY A CA 1
ATOM 750 C C . GLY A 1 97 ? 10.847 13.953 -20.405 1.00 87.88 97 GLY A C 1
ATOM 751 O O . GLY A 1 97 ? 11.427 13.927 -21.489 1.00 87.88 97 GLY A O 1
ATOM 752 N N . GLU A 1 98 ? 11.409 13.583 -19.268 1.00 90.81 98 GLU A N 1
ATOM 753 C CA . GLU A 1 98 ? 12.776 13.105 -19.145 1.00 90.81 98 GLU A CA 1
ATOM 754 C C . GLU A 1 98 ? 12.782 11.806 -18.344 1.00 90.81 98 GLU A C 1
ATOM 756 O O . GLU A 1 98 ? 11.970 11.587 -17.441 1.00 90.81 98 GLU A O 1
ATOM 761 N N . MET A 1 99 ? 13.673 10.895 -18.720 1.00 90.75 99 MET A N 1
ATOM 762 C CA . MET A 1 99 ? 13.965 9.699 -17.949 1.00 90.75 99 MET A CA 1
ATOM 763 C C . MET A 1 99 ? 15.388 9.800 -17.434 1.00 90.75 99 MET A C 1
ATOM 765 O O . MET A 1 99 ? 16.337 9.873 -18.211 1.00 90.75 99 MET A O 1
ATOM 769 N N . HIS A 1 100 ? 15.531 9.718 -16.126 1.00 90.88 100 HIS A N 1
ATOM 770 C CA . HIS A 1 100 ? 16.815 9.705 -15.460 1.00 90.88 100 HIS A CA 1
ATOM 771 C C . HIS A 1 100 ? 17.109 8.291 -14.987 1.00 90.88 100 HIS A C 1
ATOM 773 O O . HIS A 1 100 ? 16.252 7.605 -14.419 1.00 90.88 100 HIS A O 1
ATOM 779 N N . THR A 1 101 ? 18.332 7.839 -15.227 1.00 88.31 101 THR A N 1
ATOM 780 C CA . THR A 1 101 ? 18.778 6.512 -14.810 1.00 88.31 101 THR A CA 1
ATOM 781 C C . THR A 1 101 ? 20.119 6.609 -14.114 1.00 88.31 101 THR A C 1
ATOM 783 O O . THR A 1 101 ? 21.017 7.319 -14.561 1.00 88.31 101 THR A O 1
ATOM 786 N N . VAL A 1 102 ? 20.260 5.865 -13.022 1.00 87.19 102 VAL A N 1
ATOM 787 C CA . VAL A 1 102 ? 21.512 5.716 -12.290 1.00 87.19 102 VAL A CA 1
ATOM 788 C C . VAL A 1 102 ? 21.899 4.244 -12.301 1.00 87.19 102 VAL A C 1
ATOM 790 O O . VAL A 1 102 ? 21.222 3.402 -11.707 1.00 87.19 102 VAL A O 1
ATOM 793 N N . GLY A 1 103 ? 22.984 3.929 -13.002 1.00 83.38 103 GLY A N 1
ATOM 794 C CA . GLY A 1 103 ? 23.597 2.603 -13.016 1.00 83.38 103 GLY A CA 1
ATOM 795 C C . GLY A 1 103 ? 24.692 2.467 -11.961 1.00 83.38 103 GLY A C 1
ATOM 796 O O . GLY A 1 103 ? 25.267 3.461 -11.519 1.00 83.38 103 GLY A O 1
ATOM 797 N N . SER A 1 104 ? 25.012 1.237 -11.569 1.00 80.56 104 SER A N 1
ATOM 798 C CA . SER A 1 104 ? 26.166 0.919 -10.725 1.00 80.56 104 SER A CA 1
ATOM 799 C C . SER A 1 104 ? 27.496 1.212 -11.432 1.00 80.56 104 SER A C 1
ATOM 801 O O . SER A 1 104 ? 27.572 1.268 -12.661 1.00 80.56 104 SER A O 1
ATOM 803 N N . ALA A 1 105 ? 28.575 1.362 -10.656 1.00 75.75 105 ALA A N 1
ATOM 804 C CA . ALA A 1 105 ? 29.912 1.691 -11.168 1.00 75.75 105 ALA A CA 1
ATOM 805 C C . ALA A 1 105 ? 30.451 0.693 -12.206 1.00 75.75 105 ALA A C 1
ATOM 807 O O . ALA A 1 105 ? 31.118 1.078 -13.171 1.00 75.75 105 ALA A O 1
ATOM 808 N N . ASP A 1 106 ? 30.139 -0.589 -12.011 1.00 74.69 106 ASP A N 1
ATOM 809 C CA . ASP A 1 106 ? 30.482 -1.698 -12.905 1.00 74.69 106 ASP A CA 1
ATOM 810 C C . ASP A 1 106 ? 29.559 -1.795 -14.139 1.00 74.69 106 ASP A C 1
ATOM 812 O O . ASP A 1 106 ? 29.769 -2.641 -15.014 1.00 74.69 106 ASP A O 1
ATOM 816 N N . GLY A 1 107 ? 28.535 -0.937 -14.220 1.00 70.94 107 GLY A N 1
ATOM 817 C CA . GLY A 1 107 ? 27.529 -0.922 -15.278 1.00 70.94 107 GLY A CA 1
ATOM 818 C C . GLY A 1 107 ? 26.662 -2.181 -15.321 1.00 70.94 107 GLY A C 1
ATOM 819 O O . GLY A 1 107 ? 26.015 -2.431 -16.336 1.00 70.94 107 GLY A O 1
ATOM 820 N N . GLN A 1 108 ? 26.672 -3.001 -14.265 1.00 72.25 108 GLN A N 1
ATOM 821 C CA . GLN A 1 108 ? 25.959 -4.276 -14.250 1.00 72.25 108 GLN A CA 1
ATOM 822 C C . GLN A 1 108 ? 24.546 -4.165 -13.682 1.00 72.25 108 GLN A C 1
ATOM 824 O O . GLN A 1 108 ? 23.716 -5.012 -14.004 1.00 72.25 108 GLN A O 1
ATOM 829 N N . ALA A 1 109 ? 24.229 -3.157 -12.870 1.00 75.12 109 ALA A N 1
ATOM 830 C CA . ALA A 1 109 ? 22.937 -3.034 -12.202 1.00 75.12 109 ALA A CA 1
ATOM 831 C C . ALA A 1 109 ? 22.343 -1.627 -12.334 1.00 75.12 109 ALA A C 1
ATOM 833 O O . ALA A 1 109 ? 23.049 -0.624 -12.315 1.00 75.12 109 ALA A O 1
ATOM 834 N N . GLU A 1 110 ? 21.018 -1.562 -12.429 1.00 80.88 110 GLU A N 1
ATOM 835 C CA . GLU A 1 110 ? 20.248 -0.324 -12.315 1.00 80.88 110 GLU A CA 1
ATOM 836 C C . GLU A 1 110 ? 19.953 -0.055 -10.830 1.00 80.88 110 GLU A C 1
ATOM 838 O O . GLU A 1 110 ? 19.297 -0.858 -10.159 1.00 80.88 110 GLU A O 1
ATOM 843 N N . LEU A 1 111 ? 20.451 1.067 -10.308 1.00 81.44 111 LEU A N 1
ATOM 844 C CA . LEU A 1 111 ? 20.286 1.455 -8.903 1.00 81.44 111 LEU A CA 1
ATOM 845 C C . LEU A 1 111 ? 19.019 2.276 -8.670 1.00 81.44 111 LEU A C 1
ATOM 847 O O . LEU A 1 111 ? 18.385 2.148 -7.623 1.00 81.44 111 LEU A O 1
ATOM 851 N N . LEU A 1 112 ? 18.681 3.138 -9.627 1.00 87.19 112 LEU A N 1
ATOM 852 C CA . LEU A 1 112 ? 17.514 4.004 -9.574 1.00 87.19 112 LEU A CA 1
ATOM 853 C C . LEU A 1 112 ? 17.140 4.424 -10.991 1.00 87.19 112 LEU A C 1
ATOM 855 O O . LEU A 1 112 ? 18.009 4.738 -11.804 1.00 87.19 112 LEU A O 1
ATOM 859 N N . ARG A 1 113 ? 15.843 4.491 -11.265 1.00 90.44 113 ARG A N 1
ATOM 860 C CA . ARG A 1 113 ? 15.317 5.154 -12.454 1.00 90.44 113 ARG A CA 1
ATOM 861 C C . ARG A 1 113 ? 14.095 5.944 -12.061 1.00 90.44 113 ARG A C 1
ATOM 863 O O . ARG A 1 113 ? 13.263 5.445 -11.310 1.00 90.44 113 ARG A O 1
ATOM 870 N N . TRP A 1 114 ? 13.973 7.151 -12.576 1.00 93.25 114 TRP A N 1
ATOM 871 C CA . TRP A 1 114 ? 12.730 7.889 -12.478 1.00 93.25 114 TRP A CA 1
ATOM 872 C C . TRP A 1 114 ? 12.439 8.604 -13.783 1.00 93.25 114 TRP A C 1
ATOM 874 O O . TRP A 1 114 ? 13.307 8.786 -14.637 1.00 93.25 114 TRP A O 1
ATOM 884 N N . ARG A 1 115 ? 11.171 8.926 -13.958 1.00 93.56 115 ARG A N 1
ATOM 885 C CA . ARG A 1 115 ? 10.645 9.607 -15.122 1.00 93.56 115 ARG A CA 1
ATOM 886 C C . ARG A 1 115 ? 9.816 10.778 -14.648 1.00 93.56 115 ARG A C 1
ATOM 888 O O . ARG A 1 115 ? 8.969 10.595 -13.777 1.00 93.56 115 ARG A O 1
ATOM 895 N N . GLU A 1 116 ? 10.019 11.913 -15.285 1.00 92.00 116 GLU A N 1
ATOM 896 C CA . GLU A 1 116 ? 9.225 13.119 -15.099 1.00 92.00 116 GLU A CA 1
ATOM 897 C C . GLU A 1 116 ? 8.482 13.385 -16.404 1.00 92.00 116 GLU A C 1
ATOM 899 O O . GLU A 1 116 ? 9.070 13.348 -17.487 1.00 92.00 116 GLU A O 1
ATOM 904 N N . VAL A 1 117 ? 7.164 13.539 -16.322 1.00 92.56 117 VAL A N 1
ATOM 905 C CA . VAL A 1 117 ? 6.295 13.787 -17.477 1.00 92.56 117 VAL A CA 1
ATOM 906 C C . VAL A 1 117 ? 5.477 15.029 -17.218 1.00 92.56 117 VAL A C 1
ATOM 908 O O . VAL A 1 117 ? 4.732 15.089 -16.244 1.00 92.56 117 VAL A O 1
ATOM 911 N N . HIS A 1 118 ? 5.570 15.991 -18.123 1.00 92.50 118 HIS A N 1
ATOM 912 C CA . HIS A 1 118 ? 4.794 17.219 -18.095 1.00 92.50 118 HIS A CA 1
ATOM 913 C C . HIS A 1 118 ? 3.691 17.132 -19.144 1.00 92.50 118 HIS A C 1
ATOM 915 O O . HIS A 1 118 ? 3.954 16.863 -20.316 1.00 92.50 118 HIS A O 1
ATOM 921 N N . THR A 1 119 ? 2.447 17.322 -18.709 1.00 90.69 119 THR A N 1
ATOM 922 C CA . THR A 1 119 ? 1.280 17.423 -19.595 1.00 90.69 119 THR A CA 1
ATOM 923 C C . THR A 1 119 ? 1.055 18.889 -19.927 1.00 90.69 119 THR A C 1
ATOM 925 O O . THR A 1 119 ? 1.001 19.711 -19.011 1.00 90.69 119 THR A O 1
ATOM 928 N N . HIS A 1 120 ? 0.914 19.207 -21.209 1.00 89.19 120 HIS A N 1
ATOM 929 C CA . HIS A 1 120 ? 0.679 20.555 -21.705 1.00 89.19 120 HIS A CA 1
ATOM 930 C C . HIS A 1 120 ? -0.735 20.695 -22.273 1.00 89.19 120 HIS A C 1
ATOM 932 O O . HIS A 1 120 ? -1.213 19.789 -22.957 1.00 89.19 120 HIS A O 1
ATOM 938 N N . ASP A 1 121 ? -1.362 21.843 -22.019 1.00 87.12 121 ASP A N 1
ATOM 939 C CA . ASP A 1 121 ? -2.620 22.238 -22.657 1.00 87.12 121 ASP A CA 1
ATOM 940 C C . ASP A 1 121 ? -2.430 22.639 -24.136 1.00 87.12 121 ASP A C 1
ATOM 942 O O . ASP A 1 121 ? -1.308 22.728 -24.646 1.00 87.12 121 ASP A O 1
ATOM 946 N N . ASP A 1 122 ? -3.536 22.946 -24.820 1.00 83.12 122 ASP A N 1
ATOM 947 C CA . ASP A 1 122 ? -3.550 23.436 -26.209 1.00 83.12 122 ASP A CA 1
ATOM 948 C C . ASP A 1 122 ? -2.728 24.728 -26.413 1.00 83.12 122 ASP A C 1
ATOM 950 O O . ASP A 1 122 ? -2.318 25.049 -27.532 1.00 83.12 122 ASP A O 1
ATOM 954 N N . ALA A 1 123 ? -2.486 25.496 -25.344 1.00 83.56 123 ALA A N 1
ATOM 955 C CA . ALA A 1 123 ? -1.675 26.712 -25.354 1.00 83.56 123 ALA A CA 1
ATOM 956 C C . ALA A 1 123 ? -0.185 26.446 -25.048 1.00 83.56 123 ALA A C 1
ATOM 958 O O . ALA A 1 123 ? 0.611 27.390 -25.021 1.00 83.56 123 ALA A O 1
ATOM 959 N N . GLY A 1 124 ? 0.203 25.184 -24.831 1.00 82.12 124 GLY A N 1
ATOM 960 C CA . GLY A 1 124 ? 1.561 24.749 -24.509 1.00 82.12 124 GLY A CA 1
ATOM 961 C C . GLY A 1 124 ? 1.968 24.941 -23.044 1.00 82.12 124 GLY A C 1
ATOM 962 O O . GLY A 1 124 ? 3.139 24.737 -22.706 1.00 82.12 124 GLY A O 1
ATOM 963 N N . ARG A 1 125 ? 1.048 25.332 -22.157 1.00 86.62 125 ARG A N 1
ATOM 964 C CA . ARG A 1 125 ? 1.309 25.524 -20.722 1.00 86.62 125 ARG A CA 1
ATOM 965 C C . ARG A 1 125 ? 1.252 24.192 -19.994 1.00 86.62 125 ARG A C 1
ATOM 967 O O . ARG A 1 125 ? 0.378 23.379 -20.269 1.00 86.62 125 ARG A O 1
ATOM 974 N N . VAL A 1 126 ? 2.158 23.981 -19.041 1.00 89.00 126 VAL A N 1
ATOM 975 C CA . VAL A 1 126 ? 2.152 22.764 -18.221 1.00 89.00 126 VAL A CA 1
ATOM 976 C C . VAL A 1 126 ? 0.970 22.813 -17.257 1.00 89.00 126 VAL A C 1
ATOM 978 O O . VAL A 1 126 ? 0.895 23.706 -16.420 1.00 89.00 126 VAL A O 1
ATOM 981 N N . VAL A 1 127 ? 0.068 21.842 -17.366 1.00 91.31 127 VAL A N 1
ATOM 982 C CA . VAL A 1 127 ? -1.107 21.697 -16.489 1.00 91.31 127 VAL A CA 1
ATOM 983 C C . VAL A 1 127 ? -0.913 20.623 -15.427 1.00 91.31 127 VAL A C 1
ATOM 985 O O . VAL A 1 127 ? -1.613 20.609 -14.417 1.00 91.31 127 VAL A O 1
ATOM 988 N N . ALA A 1 128 ? 0.041 19.715 -15.629 1.00 91.38 128 ALA A N 1
ATOM 989 C CA . ALA A 1 128 ? 0.367 18.701 -14.642 1.00 91.38 128 ALA A CA 1
ATOM 990 C C . ALA A 1 128 ? 1.773 18.139 -14.813 1.00 91.38 128 ALA A C 1
ATOM 992 O O . ALA A 1 128 ? 2.281 18.032 -15.931 1.00 91.38 128 ALA A O 1
ATOM 993 N N . ALA A 1 129 ? 2.342 17.694 -13.697 1.00 92.00 129 ALA A N 1
ATOM 994 C CA . ALA A 1 129 ? 3.586 16.946 -13.640 1.00 92.00 129 ALA A CA 1
ATOM 995 C C . ALA A 1 129 ? 3.342 15.575 -12.997 1.00 92.00 129 ALA A C 1
ATOM 997 O O . ALA A 1 129 ? 2.751 15.474 -11.922 1.00 92.00 129 ALA A O 1
ATOM 998 N N . GLU A 1 130 ? 3.790 14.508 -13.647 1.00 93.44 130 GLU A N 1
ATOM 999 C CA . GLU A 1 130 ? 3.771 13.148 -13.114 1.00 93.44 130 GLU A CA 1
ATOM 1000 C C . GLU A 1 130 ? 5.200 12.653 -12.930 1.00 93.44 130 GLU A C 1
ATOM 1002 O O . GLU A 1 130 ? 6.012 12.711 -13.855 1.00 93.44 130 GLU A O 1
ATOM 1007 N N . VAL A 1 131 ? 5.487 12.120 -11.745 1.00 93.75 131 VAL A N 1
ATOM 1008 C CA . VAL A 1 131 ? 6.777 11.506 -11.443 1.00 93.75 131 VAL A CA 1
ATOM 1009 C C . VAL A 1 131 ? 6.563 10.022 -11.199 1.00 93.75 131 VAL A C 1
ATOM 1011 O O . VAL A 1 131 ? 5.758 9.626 -10.357 1.00 93.75 131 VAL A O 1
ATOM 1014 N N . THR A 1 132 ? 7.296 9.189 -11.935 1.00 95.19 132 THR A N 1
ATOM 1015 C CA . THR A 1 132 ? 7.315 7.734 -11.761 1.00 95.19 132 THR A CA 1
ATOM 1016 C C . THR A 1 132 ? 8.716 7.283 -11.389 1.00 95.19 132 THR A C 1
ATOM 1018 O O . THR A 1 132 ? 9.634 7.378 -12.195 1.00 95.19 132 THR A O 1
ATOM 1021 N N . VAL A 1 133 ? 8.871 6.734 -10.192 1.00 94.50 133 VAL A N 1
ATOM 1022 C CA . VAL A 1 133 ? 10.109 6.162 -9.664 1.00 94.50 133 VAL A CA 1
ATOM 1023 C C . VAL A 1 133 ? 10.061 4.642 -9.773 1.00 94.50 133 VAL A C 1
ATOM 1025 O O . VAL A 1 133 ? 9.076 3.998 -9.416 1.00 94.50 133 VAL A O 1
ATOM 1028 N N . ILE A 1 134 ? 11.154 4.055 -10.242 1.00 92.62 134 ILE A N 1
ATOM 1029 C CA . ILE A 1 134 ? 11.384 2.615 -10.283 1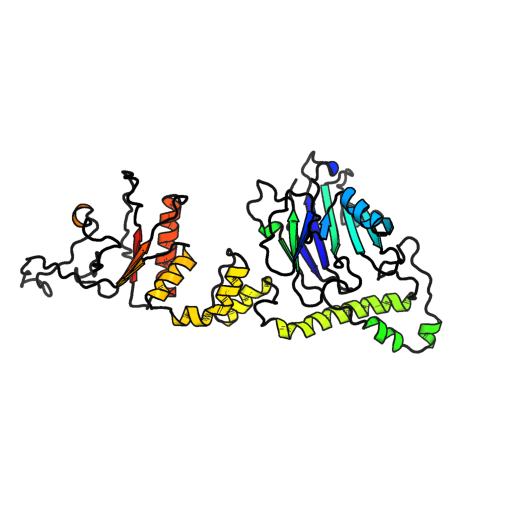.00 92.62 134 ILE A CA 1
ATOM 1030 C C . ILE A 1 134 ? 12.388 2.289 -9.186 1.00 92.62 134 ILE A C 1
ATOM 1032 O O . ILE A 1 134 ? 13.591 2.512 -9.324 1.00 92.62 134 ILE A O 1
ATOM 1036 N N . ASP A 1 135 ? 11.866 1.777 -8.078 1.00 90.69 135 ASP A N 1
ATOM 1037 C CA . ASP A 1 135 ? 12.645 1.391 -6.914 1.00 90.69 135 ASP A CA 1
ATOM 1038 C C . ASP A 1 135 ? 13.149 -0.051 -7.057 1.00 90.69 135 ASP A C 1
ATOM 1040 O O . ASP A 1 135 ? 12.357 -0.995 -7.055 1.00 90.69 135 ASP A O 1
ATOM 1044 N N . SER A 1 136 ? 14.469 -0.222 -7.164 1.00 85.44 136 SER A N 1
ATOM 1045 C CA . SER A 1 136 ? 15.154 -1.521 -7.203 1.00 85.44 136 SER A CA 1
ATOM 1046 C C . SER A 1 136 ? 15.823 -1.898 -5.874 1.00 85.44 136 SER A C 1
ATOM 1048 O O . SER A 1 136 ? 16.624 -2.826 -5.823 1.00 85.44 136 SER A O 1
ATOM 1050 N N . GLY A 1 137 ? 15.550 -1.199 -4.769 1.00 78.50 137 GLY A N 1
ATOM 1051 C CA . GLY A 1 137 ? 16.136 -1.554 -3.473 1.00 78.50 137 GLY A CA 1
ATOM 1052 C C . GLY A 1 137 ? 17.567 -1.048 -3.252 1.00 78.50 137 GLY A C 1
ATOM 1053 O O . GLY A 1 137 ? 18.079 -1.193 -2.145 1.00 78.50 137 GLY A O 1
ATOM 1054 N N . ARG A 1 138 ? 18.201 -0.400 -4.244 1.00 69.88 138 ARG A N 1
ATOM 1055 C CA . ARG A 1 138 ? 19.613 0.061 -4.230 1.00 69.88 138 ARG A CA 1
ATOM 1056 C C . ARG A 1 138 ? 20.663 -1.048 -4.019 1.00 69.88 138 ARG A C 1
ATOM 1058 O O . ARG A 1 138 ? 21.835 -0.748 -3.818 1.00 69.88 138 ARG A O 1
ATOM 1065 N N . GLY A 1 139 ? 20.264 -2.320 -4.060 1.00 62.91 139 GLY A N 1
ATOM 1066 C CA . GLY A 1 139 ? 21.142 -3.481 -3.896 1.00 62.91 139 GLY A CA 1
ATOM 1067 C C . GLY A 1 139 ? 21.154 -4.367 -5.141 1.00 62.91 139 GLY A C 1
ATOM 1068 O O . GLY A 1 139 ? 20.193 -4.390 -5.903 1.00 62.91 139 GLY A O 1
ATOM 1069 N N . ALA A 1 140 ? 22.222 -5.150 -5.327 1.00 57.84 140 ALA A N 1
ATOM 1070 C CA . ALA A 1 140 ? 22.400 -6.011 -6.507 1.00 57.84 140 ALA A CA 1
ATOM 1071 C C . ALA A 1 140 ? 21.293 -7.072 -6.695 1.00 57.84 140 ALA A C 1
ATOM 1073 O O . ALA A 1 140 ? 21.096 -7.568 -7.802 1.00 57.84 140 ALA A O 1
ATOM 1074 N N . ASN A 1 141 ? 20.568 -7.411 -5.624 1.00 62.25 141 ASN A N 1
ATOM 1075 C CA . ASN A 1 141 ? 19.544 -8.458 -5.617 1.00 62.25 141 ASN A CA 1
ATOM 1076 C C . ASN A 1 141 ? 18.111 -7.931 -5.805 1.00 62.25 141 ASN A C 1
ATOM 1078 O O . ASN A 1 141 ? 17.179 -8.735 -5.825 1.00 62.25 141 ASN A O 1
ATOM 1082 N N . GLY A 1 142 ? 17.920 -6.616 -5.952 1.00 80.75 142 GLY A N 1
ATOM 1083 C CA . GLY A 1 142 ? 16.583 -6.028 -6.010 1.00 80.75 142 GLY A CA 1
ATOM 1084 C C . GLY A 1 142 ? 15.876 -5.985 -4.650 1.00 80.75 142 GLY A C 1
ATOM 1085 O O . GLY A 1 142 ? 16.447 -6.321 -3.609 1.00 80.75 142 GLY A O 1
ATOM 1086 N N . LEU A 1 143 ? 14.600 -5.598 -4.667 1.00 89.50 143 LEU A N 1
ATOM 1087 C CA . LEU A 1 143 ? 13.693 -5.755 -3.531 1.00 89.50 143 LEU A CA 1
ATOM 1088 C C . LEU A 1 143 ? 13.304 -7.229 -3.347 1.00 89.50 143 LEU A C 1
ATOM 1090 O O . LEU A 1 143 ? 13.072 -7.954 -4.319 1.00 89.50 143 LEU A O 1
ATOM 1094 N N . GLU A 1 144 ? 13.184 -7.662 -2.092 1.00 89.94 144 GLU A N 1
ATOM 1095 C CA . GLU A 1 144 ? 12.805 -9.036 -1.762 1.00 89.94 144 GLU A CA 1
ATOM 1096 C C . GLU A 1 144 ? 11.387 -9.359 -2.248 1.00 89.94 144 GLU A C 1
ATOM 1098 O O . GLU A 1 144 ? 10.420 -8.686 -1.891 1.00 89.94 144 GLU A O 1
ATOM 1103 N N . SER A 1 145 ? 11.268 -10.407 -3.066 1.00 90.50 145 SER A N 1
ATOM 1104 C CA . SER A 1 145 ? 9.992 -10.838 -3.636 1.00 90.50 145 SER A CA 1
ATOM 1105 C C . SER A 1 145 ? 9.035 -11.363 -2.570 1.00 90.50 145 SER A C 1
ATOM 1107 O O . SER A 1 145 ? 9.415 -12.169 -1.724 1.00 90.50 145 SER A O 1
ATOM 1109 N N . GLY A 1 146 ? 7.755 -11.013 -2.705 1.00 88.50 146 GLY A N 1
ATOM 1110 C CA . GLY A 1 146 ? 6.697 -11.523 -1.831 1.00 88.50 146 GLY A CA 1
ATOM 1111 C C . GLY A 1 146 ? 6.636 -10.874 -0.452 1.00 88.50 146 GLY A C 1
ATOM 1112 O O . GLY A 1 146 ? 5.791 -11.272 0.342 1.00 88.50 146 GLY A O 1
ATOM 1113 N N . VAL A 1 147 ? 7.506 -9.901 -0.179 1.00 90.94 147 VAL A N 1
ATOM 1114 C CA . VAL A 1 147 ? 7.475 -9.078 1.033 1.00 90.94 147 VAL A CA 1
ATOM 1115 C C . VAL A 1 147 ? 6.811 -7.744 0.689 1.00 90.94 147 VAL A C 1
ATOM 1117 O O . VAL A 1 147 ? 7.242 -7.101 -0.271 1.00 90.94 147 VAL A O 1
ATOM 1120 N N . PRO A 1 148 ? 5.765 -7.310 1.409 1.00 92.31 148 PRO A N 1
ATOM 1121 C CA . PRO A 1 148 ? 5.142 -6.019 1.164 1.00 92.31 148 PRO A CA 1
ATOM 1122 C C . PRO A 1 148 ? 6.085 -4.883 1.570 1.00 92.31 148 PRO A C 1
ATOM 1124 O O . PRO A 1 148 ? 6.647 -4.864 2.664 1.00 92.31 148 PRO A O 1
ATOM 1127 N N . TRP A 1 149 ? 6.229 -3.905 0.684 1.00 92.88 149 TRP A N 1
ATOM 1128 C CA . TRP A 1 149 ? 6.953 -2.668 0.937 1.00 92.88 149 TRP A CA 1
ATOM 1129 C C . TRP A 1 149 ? 5.964 -1.517 1.038 1.00 92.88 149 TRP A C 1
ATOM 1131 O O . TRP A 1 149 ? 5.123 -1.311 0.159 1.00 92.88 149 TRP A O 1
ATOM 1141 N N . TYR A 1 150 ? 6.085 -0.778 2.129 1.00 93.12 150 TYR A N 1
ATOM 1142 C CA . TYR A 1 150 ? 5.326 0.421 2.431 1.00 93.12 150 TYR A CA 1
ATOM 1143 C C . TYR A 1 150 ? 6.114 1.621 1.938 1.00 93.12 150 TYR A C 1
ATOM 1145 O O . TYR A 1 150 ? 7.330 1.669 2.126 1.00 93.12 150 TYR A O 1
ATOM 1153 N N . TYR A 1 151 ? 5.418 2.560 1.309 1.00 93.81 151 TYR A N 1
ATOM 1154 C CA . TYR A 1 151 ? 5.969 3.787 0.755 1.00 93.81 151 TYR A CA 1
ATOM 1155 C C . TYR A 1 151 ? 5.236 4.990 1.332 1.00 93.81 151 TYR A C 1
ATOM 1157 O O . TYR A 1 151 ? 4.008 4.984 1.400 1.00 93.81 151 TYR A O 1
ATOM 1165 N N . GLU A 1 152 ? 5.985 6.023 1.704 1.00 91.81 152 GLU A N 1
ATOM 1166 C CA . GLU A 1 152 ? 5.451 7.301 2.172 1.00 91.81 152 GLU A CA 1
ATOM 1167 C C . GLU A 1 152 ? 6.096 8.454 1.399 1.00 91.81 152 GLU A C 1
ATOM 1169 O O . GLU A 1 152 ? 7.322 8.505 1.262 1.00 91.81 152 GLU A O 1
ATOM 1174 N N . LEU A 1 153 ? 5.261 9.360 0.884 1.00 90.50 153 LEU A N 1
ATOM 1175 C CA . LEU A 1 153 ? 5.668 10.579 0.190 1.00 90.50 153 LEU A CA 1
ATOM 1176 C C . LEU A 1 153 ? 5.681 11.755 1.173 1.00 90.50 153 LEU A C 1
ATOM 1178 O O . LEU A 1 153 ? 4.655 12.117 1.749 1.00 90.50 153 LEU A O 1
ATOM 1182 N N . GLY A 1 154 ? 6.848 12.364 1.336 1.00 84.69 154 GLY A N 1
ATOM 1183 C CA . GLY A 1 154 ? 7.066 13.572 2.117 1.00 84.69 154 GLY A CA 1
ATOM 1184 C C . GLY A 1 154 ? 7.505 14.765 1.256 1.00 84.69 154 GLY A C 1
ATOM 1185 O O . GLY A 1 154 ? 7.879 14.577 0.096 1.00 84.69 154 GLY A O 1
ATOM 1186 N N . PRO A 1 155 ? 7.517 15.980 1.832 1.00 74.62 155 PRO A N 1
ATOM 1187 C CA . PRO A 1 155 ? 7.021 16.301 3.176 1.00 74.62 155 PRO A CA 1
ATOM 1188 C C . PRO A 1 155 ? 5.490 16.188 3.241 1.00 74.62 155 PRO A C 1
ATOM 1190 O O . PRO A 1 155 ? 4.830 16.366 2.224 1.00 74.62 155 PRO A O 1
ATOM 1193 N N . ALA A 1 156 ? 4.911 15.872 4.405 1.00 63.19 156 ALA A N 1
ATOM 1194 C CA . ALA A 1 156 ? 3.463 15.992 4.596 1.00 63.19 156 ALA A CA 1
ATOM 1195 C C . ALA A 1 156 ? 3.084 17.481 4.497 1.00 63.19 156 ALA A C 1
ATOM 1197 O O . ALA A 1 156 ? 3.745 18.316 5.113 1.00 63.19 156 ALA A O 1
ATOM 1198 N N . ALA A 1 157 ? 2.076 17.840 3.695 1.00 57.12 157 ALA A N 1
ATOM 1199 C CA . ALA A 1 157 ? 1.593 19.218 3.694 1.00 57.12 157 ALA A CA 1
ATOM 1200 C C . ALA A 1 157 ? 0.909 19.468 5.038 1.00 57.12 157 ALA A C 1
ATOM 1202 O O . ALA A 1 157 ? 0.176 18.601 5.509 1.00 57.12 157 ALA A O 1
ATOM 1203 N N . ALA A 1 158 ? 1.154 20.634 5.636 1.00 52.31 158 ALA A N 1
ATOM 1204 C CA . ALA A 1 158 ? 0.585 21.003 6.933 1.00 52.31 158 ALA A CA 1
ATOM 1205 C C . ALA A 1 158 ? -0.954 20.904 6.955 1.00 52.31 158 ALA A C 1
ATOM 1207 O O . ALA A 1 158 ? -1.529 20.596 7.993 1.00 52.31 158 ALA A O 1
ATOM 1208 N N . ASP A 1 159 ? -1.586 21.081 5.790 1.00 54.28 159 ASP A N 1
ATOM 1209 C CA . ASP A 1 159 ? -3.038 21.075 5.608 1.00 54.28 159 ASP A CA 1
ATOM 1210 C C . ASP A 1 159 ? -3.587 19.762 5.018 1.00 54.28 159 ASP A C 1
ATOM 1212 O O . ASP A 1 159 ? -4.731 19.738 4.571 1.00 54.28 159 ASP A O 1
ATOM 1216 N N . ASP A 1 160 ? -2.805 18.674 4.943 1.00 59.38 160 ASP A N 1
ATOM 1217 C CA . ASP A 1 160 ? -3.310 17.399 4.410 1.00 59.38 160 ASP A CA 1
ATOM 1218 C C . ASP A 1 160 ? -4.106 16.640 5.487 1.00 59.38 160 ASP A C 1
ATOM 1220 O O . ASP A 1 160 ? -3.507 16.095 6.421 1.00 59.38 160 ASP A O 1
ATOM 1224 N N . PRO A 1 161 ? -5.447 16.558 5.382 1.00 54.56 161 PRO A N 1
ATOM 1225 C CA . PRO A 1 161 ? -6.279 15.968 6.425 1.00 54.56 161 PRO A CA 1
ATOM 1226 C C . PRO A 1 161 ? -6.121 14.445 6.521 1.00 54.56 161 PRO A C 1
ATOM 1228 O O . PRO A 1 161 ? -6.682 13.833 7.429 1.00 54.56 161 PRO A O 1
ATOM 1231 N N . SER A 1 162 ? -5.415 13.799 5.580 1.00 67.19 162 SER A N 1
ATOM 1232 C CA . SER A 1 162 ? -5.294 12.345 5.564 1.00 67.19 162 SER A CA 1
ATOM 1233 C C . SER A 1 162 ? -3.900 11.861 5.150 1.00 67.19 162 SER A C 1
ATOM 1235 O O . SER A 1 162 ? -3.571 11.866 3.960 1.00 67.19 162 SER A O 1
ATOM 1237 N N . PRO A 1 163 ? -3.100 11.304 6.082 1.00 71.12 163 PRO A N 1
ATOM 1238 C CA . PRO A 1 163 ? -1.790 10.741 5.749 1.00 71.12 163 PRO A CA 1
ATOM 1239 C C . PRO A 1 163 ? -1.887 9.567 4.758 1.00 71.12 163 PRO A C 1
ATOM 1241 O O . PRO A 1 163 ? -0.906 9.221 4.103 1.00 71.12 163 PRO A O 1
ATOM 1244 N N . TRP A 1 164 ? -3.071 8.963 4.606 1.00 75.62 164 TRP A N 1
ATOM 1245 C CA . TRP A 1 164 ? -3.321 7.829 3.716 1.00 75.62 164 TRP A CA 1
ATOM 1246 C C . TRP A 1 164 ? -3.146 8.161 2.232 1.00 75.62 164 TRP A C 1
ATOM 1248 O O . TRP A 1 164 ? -2.732 7.289 1.473 1.00 75.62 164 TRP A O 1
ATOM 1258 N N . ARG A 1 165 ? -3.380 9.411 1.808 1.00 83.62 165 ARG A N 1
ATOM 1259 C CA . ARG A 1 165 ? -3.192 9.820 0.402 1.00 83.62 165 ARG A CA 1
ATOM 1260 C C . ARG A 1 165 ? -1.733 9.768 -0.036 1.00 83.62 165 ARG A C 1
ATOM 1262 O O . ARG A 1 165 ? -1.450 9.604 -1.214 1.00 83.62 165 ARG A O 1
ATOM 1269 N N . ARG A 1 166 ? -0.792 9.874 0.902 1.00 87.12 166 ARG A N 1
ATOM 1270 C CA . ARG A 1 166 ? 0.656 9.874 0.630 1.00 87.12 166 ARG A CA 1
ATOM 1271 C C . ARG A 1 166 ? 1.311 8.537 0.908 1.00 87.12 166 ARG A C 1
ATOM 1273 O O . ARG A 1 166 ? 2.531 8.457 1.019 1.00 87.12 166 ARG A O 1
ATOM 1280 N N . ARG A 1 167 ? 0.502 7.495 1.057 1.00 89.81 167 ARG A N 1
ATOM 1281 C CA . ARG A 1 167 ? 0.923 6.177 1.499 1.00 89.81 167 ARG A CA 1
ATOM 1282 C C . ARG A 1 167 ? 0.517 5.143 0.469 1.00 89.81 167 ARG A C 1
ATOM 1284 O O . ARG A 1 167 ? -0.618 5.119 0.011 1.00 89.81 167 ARG A O 1
ATOM 1291 N N . ALA A 1 168 ? 1.450 4.274 0.111 1.00 92.88 168 ALA A N 1
ATOM 1292 C CA . ALA A 1 168 ? 1.213 3.215 -0.858 1.00 92.88 168 ALA A CA 1
ATOM 1293 C C . ALA A 1 168 ? 1.893 1.916 -0.430 1.00 92.88 168 ALA A C 1
ATOM 1295 O O . ALA A 1 168 ? 2.867 1.927 0.319 1.00 92.88 168 ALA A O 1
ATOM 1296 N N . ILE A 1 169 ? 1.374 0.787 -0.916 1.00 93.56 169 ILE A N 1
ATOM 1297 C CA . ILE A 1 169 ? 1.912 -0.546 -0.626 1.00 93.56 169 ILE A CA 1
ATOM 1298 C C . ILE A 1 169 ? 2.101 -1.299 -1.936 1.00 93.56 169 ILE A C 1
ATOM 1300 O O . ILE A 1 169 ? 1.204 -1.338 -2.787 1.00 93.56 169 ILE A O 1
ATOM 1304 N N . ALA A 1 170 ? 3.248 -1.948 -2.091 1.00 93.56 170 ALA A N 1
ATOM 1305 C CA . ALA A 1 170 ? 3.501 -2.846 -3.204 1.00 93.56 170 ALA A CA 1
ATOM 1306 C C . ALA A 1 170 ? 4.305 -4.067 -2.767 1.00 93.56 170 ALA A C 1
ATOM 1308 O O . ALA A 1 170 ? 5.222 -3.969 -1.961 1.00 93.56 170 ALA A O 1
ATOM 1309 N N . THR A 1 171 ? 3.982 -5.215 -3.360 1.00 92.62 171 THR A N 1
ATOM 1310 C CA . THR A 1 171 ? 4.674 -6.482 -3.107 1.00 92.62 171 THR A CA 1
ATOM 1311 C C . THR A 1 171 ? 5.395 -6.917 -4.387 1.00 92.62 171 THR A C 1
ATOM 1313 O O . THR A 1 171 ? 4.725 -7.396 -5.306 1.00 92.62 171 THR A O 1
ATOM 1316 N N . PRO A 1 172 ? 6.721 -6.720 -4.510 1.00 92.94 172 PRO A N 1
ATOM 1317 C CA . PRO A 1 172 ? 7.478 -7.033 -5.717 1.00 92.94 172 PRO A CA 1
ATOM 1318 C C . PRO A 1 172 ? 7.476 -8.536 -6.015 1.00 92.94 172 PRO A C 1
ATOM 1320 O O . PRO A 1 172 ? 7.365 -9.384 -5.127 1.00 92.94 172 PRO A O 1
ATOM 1323 N N . THR A 1 173 ? 7.611 -8.868 -7.297 1.00 92.25 173 THR A N 1
ATOM 1324 C CA . THR A 1 173 ? 7.681 -10.249 -7.795 1.00 92.25 173 THR A CA 1
ATOM 1325 C C . THR A 1 173 ? 9.120 -10.685 -8.039 1.00 92.25 173 THR A C 1
ATOM 1327 O O . THR A 1 173 ? 9.993 -9.846 -8.215 1.00 92.25 173 THR A O 1
ATOM 1330 N N . ALA A 1 174 ? 9.395 -11.987 -8.097 1.00 90.50 174 ALA A N 1
ATOM 1331 C CA . ALA A 1 174 ? 10.741 -12.484 -8.366 1.00 90.50 174 ALA A CA 1
ATOM 1332 C C . ALA A 1 174 ? 11.015 -12.549 -9.880 1.00 90.50 174 ALA A C 1
ATOM 1334 O O . ALA A 1 174 ? 10.165 -13.066 -10.613 1.00 90.50 174 ALA A O 1
ATOM 1335 N N . PRO A 1 175 ? 12.204 -12.132 -10.354 1.00 86.56 175 PRO A N 1
ATOM 1336 C CA . PRO A 1 175 ? 12.657 -12.446 -11.704 1.00 86.56 175 PRO A CA 1
ATOM 1337 C C . PRO A 1 175 ? 13.032 -13.935 -11.757 1.00 86.56 175 PRO A C 1
ATOM 1339 O O . PRO A 1 175 ? 14.091 -14.343 -11.280 1.00 86.56 175 PRO A O 1
ATOM 1342 N N . ARG A 1 176 ? 12.157 -14.790 -12.298 1.00 87.75 176 ARG A N 1
ATOM 1343 C CA . ARG A 1 176 ? 12.405 -16.247 -12.384 1.00 87.75 176 ARG A CA 1
ATOM 1344 C C . ARG A 1 176 ? 13.084 -16.668 -13.681 1.00 87.75 176 ARG A C 1
ATOM 1346 O O . ARG A 1 176 ? 13.347 -17.854 -13.871 1.00 87.75 176 ARG A O 1
ATOM 1353 N N . ARG A 1 177 ? 13.415 -15.700 -14.536 1.00 88.31 177 ARG A N 1
ATOM 1354 C CA . ARG A 1 177 ? 14.129 -15.894 -15.797 1.00 88.31 177 ARG A CA 1
ATOM 1355 C C . ARG A 1 177 ? 13.369 -16.842 -16.731 1.00 88.31 177 ARG A C 1
ATOM 1357 O O . ARG A 1 177 ? 13.997 -17.588 -17.476 1.00 88.31 177 ARG A O 1
ATOM 1364 N N . THR A 1 178 ? 12.032 -16.811 -16.755 1.00 91.94 178 THR A N 1
ATOM 1365 C CA . THR A 1 178 ? 11.268 -17.641 -17.712 1.00 91.94 178 THR A CA 1
ATOM 1366 C C . THR A 1 178 ? 11.602 -17.271 -19.159 1.00 91.94 178 THR A C 1
ATOM 1368 O O . THR A 1 178 ? 11.678 -18.154 -20.006 1.00 91.94 178 THR A O 1
ATOM 1371 N N . GLY A 1 179 ? 11.932 -16.005 -19.437 1.00 90.31 179 GLY A N 1
ATOM 1372 C CA . GLY A 1 179 ? 12.473 -15.599 -20.740 1.00 90.31 179 GLY A CA 1
ATOM 1373 C C . GLY A 1 179 ? 13.800 -16.296 -21.078 1.00 90.31 179 GLY A C 1
ATOM 1374 O O . GLY A 1 179 ? 14.010 -16.688 -22.224 1.00 90.31 179 GLY A O 1
ATOM 1375 N N . ALA A 1 180 ? 14.664 -16.551 -20.071 1.00 89.81 180 ALA A N 1
ATOM 1376 C CA . ALA A 1 180 ? 15.894 -17.369 -20.186 1.00 89.81 180 ALA A CA 1
ATOM 1377 C C . ALA A 1 180 ? 15.575 -18.718 -20.781 1.00 89.81 180 ALA A C 1
ATOM 1379 O O . ALA A 1 180 ? 15.992 -19.037 -21.890 1.00 89.81 180 ALA A O 1
ATOM 1380 N N . TRP A 1 181 ? 14.707 -19.405 -20.065 1.00 93.94 181 TRP A N 1
ATOM 1381 C CA . TRP A 1 181 ? 14.267 -20.731 -20.406 1.00 93.94 181 TRP A CA 1
ATOM 1382 C C . TRP A 1 181 ? 13.561 -20.807 -21.771 1.00 93.94 181 TRP A C 1
ATOM 1384 O O . TRP A 1 181 ? 13.864 -21.706 -22.549 1.00 93.94 181 TRP A O 1
ATOM 1394 N N . LEU A 1 182 ? 12.675 -19.856 -22.098 1.00 93.88 182 LEU A N 1
ATOM 1395 C CA . LEU A 1 182 ? 11.959 -19.833 -23.382 1.00 93.88 182 LEU A CA 1
ATOM 1396 C C . LEU A 1 182 ? 12.907 -19.687 -24.574 1.00 93.88 182 LEU A C 1
ATOM 1398 O O . LEU A 1 182 ? 12.764 -20.399 -25.562 1.00 93.88 182 LEU A O 1
ATOM 1402 N N . TYR A 1 183 ? 13.881 -18.784 -24.477 1.00 93.44 183 TYR A N 1
ATOM 1403 C CA . TYR A 1 183 ? 14.887 -18.601 -25.522 1.00 93.44 183 TYR A CA 1
ATOM 1404 C C . TYR A 1 183 ? 15.792 -19.827 -25.658 1.00 93.44 183 TYR A C 1
ATOM 1406 O O . TYR A 1 183 ? 16.087 -20.250 -26.770 1.00 93.44 183 TYR A O 1
ATOM 1414 N N . ASP A 1 184 ? 16.207 -20.426 -24.539 1.00 93.75 184 ASP A N 1
ATOM 1415 C CA . ASP A 1 184 ? 17.061 -21.617 -24.550 1.00 93.75 184 ASP A CA 1
ATOM 1416 C C . ASP A 1 184 ? 16.346 -22.849 -25.117 1.00 93.75 184 ASP A C 1
ATOM 1418 O O . ASP A 1 184 ? 16.999 -23.742 -25.659 1.00 93.75 184 ASP A O 1
ATOM 1422 N N . ALA A 1 185 ? 15.014 -22.879 -25.032 1.00 95.44 185 ALA A N 1
ATOM 1423 C CA . ALA A 1 185 ? 14.174 -23.897 -25.649 1.00 95.44 185 ALA A CA 1
ATOM 1424 C C . ALA A 1 185 ? 14.002 -23.711 -27.169 1.00 95.44 185 ALA A C 1
ATOM 1426 O O . ALA A 1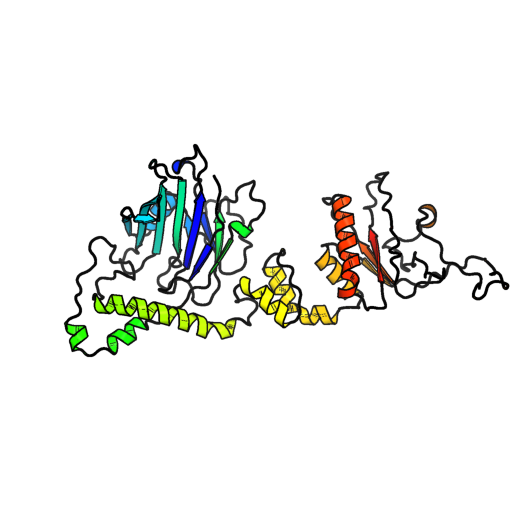 185 ? 13.539 -24.636 -27.842 1.00 95.44 185 ALA A O 1
ATOM 1427 N N . LEU A 1 186 ? 14.360 -22.549 -27.731 1.00 94.81 186 LEU A N 1
ATOM 1428 C CA . LEU A 1 186 ? 14.282 -22.336 -29.172 1.00 94.81 186 LEU A CA 1
ATOM 1429 C C . LEU A 1 186 ? 15.350 -23.150 -29.923 1.00 94.81 186 LEU A C 1
ATOM 1431 O O . LEU A 1 186 ? 16.496 -23.265 -29.474 1.00 94.81 186 LEU A O 1
ATOM 1435 N N . PRO A 1 187 ? 15.023 -23.653 -31.129 1.00 95.56 187 PRO A N 1
ATOM 1436 C CA . PRO A 1 187 ? 16.016 -24.215 -32.035 1.00 95.56 187 PRO A CA 1
ATOM 1437 C C . PRO A 1 187 ? 17.188 -23.260 -32.295 1.00 95.56 187 PRO A C 1
ATOM 1439 O O . PRO A 1 187 ? 17.004 -22.051 -32.433 1.00 95.56 187 PRO A O 1
ATOM 1442 N N . ASN A 1 188 ? 18.394 -23.816 -32.454 1.00 92.50 188 ASN A N 1
ATOM 1443 C CA . ASN A 1 188 ? 19.621 -23.039 -32.691 1.00 92.50 188 ASN A CA 1
ATOM 1444 C C . ASN A 1 188 ? 19.542 -22.095 -33.893 1.00 92.50 188 ASN A C 1
ATOM 1446 O O . ASN A 1 188 ? 20.205 -21.068 -33.870 1.00 92.50 188 ASN A O 1
ATOM 1450 N N . ILE A 1 189 ? 18.744 -22.427 -34.912 1.00 93.19 189 ILE A N 1
ATOM 1451 C CA . ILE A 1 189 ? 18.594 -21.609 -36.124 1.00 93.19 189 ILE A CA 1
ATOM 1452 C C . ILE A 1 189 ? 18.110 -20.199 -35.753 1.00 93.19 189 ILE A C 1
ATOM 1454 O O . ILE A 1 189 ? 18.733 -19.220 -36.135 1.00 93.19 189 ILE A O 1
ATOM 1458 N N . TYR A 1 190 ? 17.085 -20.093 -34.903 1.00 90.75 190 TYR A N 1
ATOM 1459 C CA . TYR A 1 190 ? 16.555 -18.795 -34.469 1.00 90.75 190 TYR A CA 1
ATOM 1460 C C . TYR A 1 190 ? 17.503 -18.029 -33.544 1.00 90.75 190 TYR A C 1
ATOM 1462 O O . TYR A 1 190 ? 17.460 -16.807 -33.505 1.00 90.75 190 TYR A O 1
ATOM 1470 N N . ARG A 1 191 ? 18.350 -18.740 -32.793 1.00 90.12 191 ARG A N 1
ATOM 14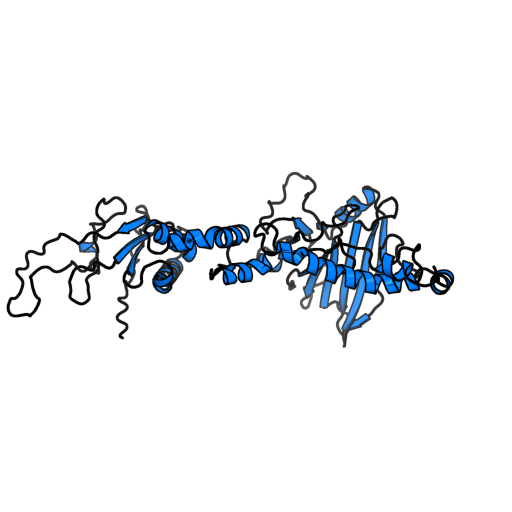71 C CA . ARG A 1 191 ? 19.352 -18.119 -31.915 1.00 90.12 191 ARG A CA 1
ATOM 1472 C C . ARG A 1 191 ? 20.574 -17.622 -32.684 1.00 90.12 191 ARG A C 1
ATOM 1474 O O . ARG A 1 191 ? 21.213 -16.676 -32.247 1.00 90.12 191 ARG A O 1
ATOM 1481 N N . ALA A 1 192 ? 20.915 -18.273 -33.796 1.00 88.06 192 ALA A N 1
ATOM 1482 C CA . ALA A 1 192 ? 22.017 -17.863 -34.661 1.00 88.06 192 ALA A CA 1
ATOM 1483 C C . ALA A 1 192 ? 21.690 -16.574 -35.429 1.00 88.06 192 ALA A C 1
ATOM 1485 O O . ALA A 1 192 ? 22.577 -15.750 -35.626 1.00 88.06 192 ALA A O 1
ATOM 1486 N N . ASP A 1 193 ? 20.419 -16.400 -35.799 1.00 88.69 193 ASP A N 1
ATOM 1487 C CA . ASP A 1 193 ? 19.911 -15.216 -36.497 1.00 88.69 193 ASP A CA 1
ATOM 1488 C C . ASP A 1 193 ? 19.449 -14.097 -35.534 1.00 88.69 193 ASP A C 1
ATOM 1490 O O . ASP A 1 193 ? 18.856 -13.111 -35.976 1.00 88.69 193 ASP A O 1
ATOM 1494 N N . ASP A 1 194 ? 19.680 -14.231 -34.220 1.00 87.31 194 ASP A N 1
ATOM 1495 C CA . ASP A 1 194 ? 19.272 -13.217 -33.241 1.00 87.31 194 ASP A CA 1
ATOM 1496 C C . ASP A 1 194 ? 20.185 -11.983 -33.315 1.00 87.31 194 ASP A C 1
ATOM 1498 O O . ASP A 1 194 ? 21.351 -12.009 -32.914 1.00 87.31 194 ASP A O 1
ATOM 1502 N N . ASP A 1 195 ? 19.642 -10.883 -33.834 1.00 84.38 195 ASP A N 1
ATOM 1503 C CA . ASP A 1 195 ? 20.371 -9.635 -34.030 1.00 84.38 195 ASP A CA 1
ATOM 1504 C C . ASP A 1 195 ? 20.653 -8.933 -32.691 1.00 84.38 195 ASP A C 1
ATOM 1506 O O . ASP A 1 195 ? 19.742 -8.532 -31.961 1.00 84.38 195 ASP A O 1
ATOM 1510 N N . THR A 1 196 ? 21.932 -8.727 -32.377 1.00 79.12 196 THR A N 1
ATOM 1511 C CA . THR A 1 196 ? 22.384 -8.024 -31.167 1.00 79.12 196 THR A CA 1
ATOM 1512 C C . THR A 1 196 ? 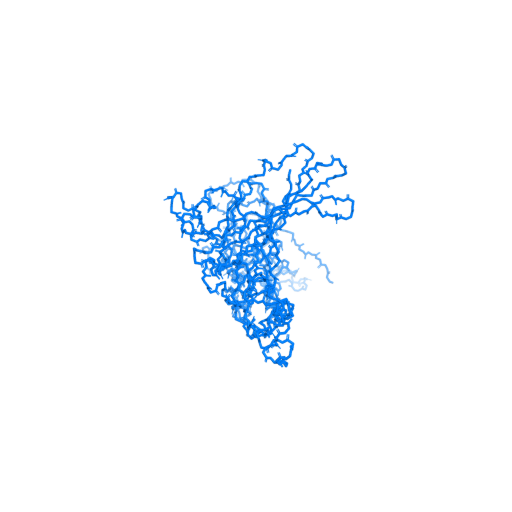22.396 -6.508 -31.305 1.00 79.12 196 THR A C 1
ATOM 1514 O O . THR A 1 196 ? 22.836 -5.828 -30.380 1.00 79.12 196 THR A O 1
ATOM 1517 N N . THR A 1 197 ? 21.915 -5.950 -32.419 1.00 74.06 197 THR A N 1
ATOM 1518 C CA . THR A 1 197 ? 21.802 -4.500 -32.585 1.00 74.06 197 THR A CA 1
ATOM 1519 C C . THR A 1 197 ? 20.955 -3.920 -31.449 1.00 74.06 197 THR A C 1
ATOM 1521 O O . THR A 1 197 ? 19.767 -4.231 -31.283 1.00 74.06 197 THR A O 1
ATOM 1524 N N . THR A 1 198 ? 21.603 -3.128 -30.599 1.00 63.94 198 THR A N 1
ATOM 1525 C CA . THR A 1 198 ? 20.998 -2.466 -29.444 1.00 63.94 198 THR A CA 1
ATOM 1526 C C . THR A 1 198 ? 20.151 -1.289 -29.913 1.00 63.94 198 THR A C 1
ATOM 1528 O O . THR A 1 198 ? 20.499 -0.619 -30.885 1.00 63.94 198 THR A O 1
ATOM 1531 N N . ALA A 1 199 ? 19.052 -1.000 -29.213 1.00 62.97 199 ALA A N 1
ATOM 1532 C CA . ALA A 1 199 ? 18.318 0.240 -29.440 1.00 62.97 199 ALA A CA 1
ATOM 1533 C C . ALA A 1 199 ? 19.253 1.432 -29.166 1.00 62.97 199 ALA A C 1
ATOM 1535 O O . ALA A 1 199 ? 19.824 1.548 -28.082 1.00 62.97 199 ALA A O 1
ATOM 1536 N N . THR A 1 200 ? 19.456 2.290 -30.162 1.00 62.88 200 THR A N 1
ATOM 1537 C CA . THR A 1 200 ? 20.303 3.482 -30.046 1.00 62.88 200 THR A CA 1
ATOM 1538 C C . THR A 1 200 ? 19.719 4.462 -29.028 1.00 62.88 200 THR A C 1
ATOM 1540 O O . THR A 1 200 ? 18.545 4.806 -29.128 1.00 62.88 200 THR A O 1
ATOM 1543 N N . GLY A 1 201 ? 20.543 4.946 -28.092 1.00 68.38 201 GLY A N 1
ATOM 1544 C CA . GLY A 1 201 ? 20.192 6.045 -27.180 1.00 68.38 201 GLY A CA 1
ATOM 1545 C C . GLY A 1 201 ? 19.676 5.649 -25.791 1.00 68.38 201 GLY A C 1
ATOM 1546 O O . GLY A 1 201 ? 19.311 6.542 -25.034 1.00 68.38 201 GLY A O 1
ATOM 1547 N N . LEU A 1 202 ? 19.654 4.356 -25.438 1.00 75.25 202 LEU A N 1
ATOM 1548 C CA . LEU A 1 202 ? 19.306 3.900 -24.087 1.00 75.25 202 LEU A CA 1
ATOM 1549 C C . LEU A 1 202 ? 20.533 3.365 -23.315 1.00 75.25 202 LEU A C 1
ATOM 1551 O O . LEU A 1 202 ? 21.363 2.673 -23.916 1.00 75.25 202 LEU A O 1
ATOM 1555 N N . PRO A 1 203 ? 20.630 3.627 -21.997 1.00 76.94 203 PRO A N 1
ATOM 1556 C CA . PRO A 1 203 ? 21.732 3.155 -21.167 1.00 76.94 203 PRO A CA 1
ATOM 1557 C C . PRO A 1 203 ? 21.870 1.619 -21.137 1.00 76.94 203 PRO A C 1
ATOM 1559 O O . PRO A 1 203 ? 20.880 0.903 -20.954 1.00 76.94 203 PRO A O 1
ATOM 1562 N N . PRO A 1 204 ? 23.096 1.066 -21.229 1.00 74.38 204 PRO A N 1
ATOM 1563 C CA . PRO A 1 204 ? 23.322 -0.379 -21.348 1.00 74.38 204 PRO A CA 1
ATOM 1564 C C . PRO A 1 204 ? 23.065 -1.179 -20.057 1.00 74.38 204 PRO A C 1
ATOM 1566 O O . PRO A 1 204 ? 22.919 -2.401 -20.121 1.00 74.38 204 PRO A O 1
ATOM 1569 N N . TRP A 1 205 ? 23.020 -0.524 -18.890 1.00 76.00 205 TRP A N 1
ATOM 1570 C CA . TRP A 1 205 ? 22.734 -1.164 -17.594 1.00 76.00 205 TRP A CA 1
ATOM 1571 C C . TRP A 1 205 ? 21.243 -1.396 -17.342 1.00 76.00 205 TRP A C 1
ATOM 1573 O O . TRP A 1 205 ? 20.895 -2.155 -16.434 1.00 76.00 205 TRP A O 1
ATOM 1583 N N . MET A 1 206 ? 20.362 -0.777 -18.135 1.00 79.00 206 MET A N 1
ATOM 1584 C CA . MET A 1 206 ? 18.924 -1.015 -18.047 1.00 79.00 206 MET A CA 1
ATOM 1585 C C . MET A 1 206 ? 18.630 -2.488 -18.360 1.00 79.00 206 MET A C 1
ATOM 1587 O O . MET A 1 206 ? 19.035 -2.971 -19.425 1.00 79.00 206 MET A O 1
ATOM 1591 N N . PRO A 1 207 ? 17.918 -3.221 -17.484 1.00 76.44 207 PRO A N 1
ATOM 1592 C CA . PRO A 1 207 ? 17.628 -4.636 -17.702 1.00 76.44 207 PRO A CA 1
ATOM 1593 C C . PRO A 1 207 ? 16.967 -4.928 -19.054 1.00 76.44 207 PRO A C 1
ATOM 1595 O O . PRO A 1 207 ? 17.244 -5.963 -19.653 1.00 76.44 207 PRO A O 1
ATOM 1598 N N . GLU A 1 208 ? 16.147 -4.002 -19.555 1.00 77.81 208 GLU A N 1
ATOM 1599 C CA . GLU A 1 208 ? 15.404 -4.131 -20.812 1.00 77.81 208 GLU A CA 1
ATOM 1600 C C . GLU A 1 208 ? 16.282 -3.946 -22.067 1.00 77.81 208 GLU A C 1
ATOM 1602 O O . GLU A 1 208 ? 15.902 -4.364 -23.160 1.00 77.81 208 GLU A O 1
ATOM 1607 N N . VAL A 1 209 ? 17.459 -3.327 -21.920 1.00 73.88 209 VAL A N 1
ATOM 1608 C CA . VAL A 1 209 ? 18.321 -2.872 -23.030 1.00 73.88 209 VAL A CA 1
ATOM 1609 C C . VAL A 1 209 ? 19.704 -3.534 -22.993 1.00 73.88 209 VAL A C 1
ATOM 1611 O O . VAL A 1 209 ? 20.524 -3.293 -23.876 1.00 73.88 209 VAL A O 1
ATOM 1614 N N . ARG A 1 210 ? 19.988 -4.394 -22.003 1.00 68.00 210 ARG A N 1
ATOM 1615 C CA . ARG A 1 210 ? 21.289 -5.069 -21.855 1.00 68.00 210 ARG A CA 1
ATOM 1616 C C . ARG A 1 210 ? 21.756 -5.676 -23.182 1.00 68.00 210 ARG A C 1
ATOM 1618 O O . ARG A 1 210 ? 21.237 -6.707 -23.612 1.00 68.00 210 ARG A O 1
ATOM 1625 N N . GLY A 1 211 ? 22.780 -5.059 -23.778 1.00 58.66 211 GLY A N 1
ATOM 1626 C CA . GLY A 1 211 ? 23.255 -5.328 -25.144 1.00 58.66 211 GLY A CA 1
ATOM 1627 C C . GLY A 1 211 ? 23.800 -6.737 -25.398 1.00 58.66 211 GLY A C 1
ATOM 1628 O O . GLY A 1 211 ? 24.091 -7.082 -26.535 1.00 58.66 211 GLY A O 1
ATOM 1629 N N . SER A 1 212 ? 23.912 -7.574 -24.364 1.00 61.75 212 SER A N 1
ATOM 1630 C CA . SER A 1 212 ? 24.201 -9.004 -24.506 1.00 61.75 212 SER A CA 1
ATOM 1631 C C . SER A 1 212 ? 23.011 -9.834 -25.006 1.00 61.75 212 SER A C 1
ATOM 1633 O O . SER A 1 212 ? 23.199 -10.989 -25.377 1.00 61.75 212 SER A O 1
ATOM 1635 N N . HIS A 1 213 ? 21.795 -9.282 -25.000 1.00 73.25 213 HIS A N 1
ATOM 1636 C CA . HIS A 1 213 ? 20.578 -9.964 -25.436 1.00 73.25 213 HIS A CA 1
ATOM 1637 C C . HIS A 1 213 ? 20.201 -9.477 -26.836 1.00 73.25 213 HIS A C 1
ATOM 1639 O O . HIS A 1 213 ? 20.044 -8.270 -27.027 1.00 73.25 213 HIS A O 1
ATOM 1645 N N . GLY A 1 214 ? 20.033 -10.384 -27.803 1.00 83.75 214 GLY A N 1
ATOM 1646 C CA . GLY A 1 214 ? 19.538 -10.026 -29.134 1.00 83.75 214 GLY A CA 1
ATOM 1647 C C . GLY A 1 214 ? 18.064 -9.597 -29.146 1.00 83.75 214 GLY A C 1
ATOM 1648 O O . GLY A 1 214 ? 17.371 -9.626 -28.124 1.00 83.75 214 GLY A O 1
ATOM 1649 N N . GLN A 1 215 ? 17.577 -9.108 -30.284 1.00 87.62 215 GLN A N 1
ATOM 1650 C CA . GLN A 1 215 ? 16.211 -8.599 -30.452 1.00 87.62 215 GLN A CA 1
ATOM 1651 C C . GLN A 1 215 ? 15.144 -9.647 -30.115 1.00 87.62 215 GLN A C 1
ATOM 1653 O O . GLN A 1 215 ? 14.199 -9.345 -29.379 1.00 87.62 215 GLN A O 1
ATOM 1658 N N . LEU A 1 216 ? 15.305 -10.880 -30.603 1.00 89.88 216 LEU A N 1
ATOM 1659 C CA . LEU A 1 216 ? 14.391 -11.988 -30.324 1.00 89.88 216 LEU A CA 1
ATOM 1660 C C . LEU A 1 216 ? 14.394 -12.317 -28.837 1.00 89.88 216 LEU A C 1
ATOM 1662 O O . LEU A 1 216 ? 13.344 -12.531 -28.225 1.00 89.88 216 LEU A O 1
ATOM 1666 N N . ARG A 1 217 ? 15.585 -12.322 -28.241 1.00 88.44 217 ARG A N 1
ATOM 1667 C CA . ARG A 1 217 ? 15.743 -12.549 -26.818 1.00 88.44 217 ARG A CA 1
ATOM 1668 C C . ARG A 1 217 ? 14.993 -11.512 -25.978 1.00 88.44 217 ARG A C 1
ATOM 1670 O O . ARG A 1 217 ? 14.234 -11.898 -25.090 1.00 88.44 217 ARG A O 1
ATOM 1677 N N . ARG A 1 218 ? 15.154 -10.223 -26.288 1.00 86.50 218 ARG A N 1
ATOM 1678 C CA . ARG A 1 218 ? 14.457 -9.123 -25.596 1.00 86.50 218 ARG A CA 1
ATOM 1679 C C . ARG A 1 218 ? 12.939 -9.236 -25.734 1.00 86.50 218 ARG A C 1
ATOM 1681 O O . ARG A 1 218 ? 12.220 -9.029 -24.761 1.00 86.50 218 ARG A O 1
ATOM 1688 N N . PHE A 1 219 ? 12.448 -9.626 -26.911 1.00 89.00 219 PHE A N 1
ATOM 1689 C CA . PHE A 1 219 ? 11.023 -9.891 -27.121 1.00 89.00 219 PHE A CA 1
ATOM 1690 C C . PHE A 1 219 ? 10.504 -11.019 -26.212 1.00 89.00 219 PHE A C 1
ATOM 1692 O O . PHE A 1 219 ? 9.484 -10.857 -25.539 1.00 89.00 219 PHE A O 1
ATOM 1699 N N . LEU A 1 220 ? 11.219 -12.147 -26.139 1.00 91.69 220 LEU A N 1
ATOM 1700 C CA . LEU A 1 220 ? 10.844 -13.255 -25.256 1.00 91.69 220 LEU A CA 1
ATOM 1701 C C . LEU A 1 220 ? 10.953 -12.901 -23.774 1.00 91.69 220 LEU A C 1
ATOM 1703 O O . LEU A 1 220 ? 10.171 -13.417 -22.976 1.00 91.69 220 LEU A O 1
ATOM 1707 N N . ASP A 1 221 ? 11.882 -12.024 -23.397 1.00 89.12 221 ASP A N 1
ATOM 1708 C CA . ASP A 1 221 ? 11.998 -11.548 -22.022 1.00 89.12 221 ASP A CA 1
ATOM 1709 C C . ASP A 1 221 ? 10.755 -10.761 -21.582 1.00 89.12 221 ASP A C 1
ATOM 1711 O O . ASP A 1 221 ? 10.322 -10.949 -20.451 1.00 89.12 221 ASP A O 1
ATOM 1715 N N . VAL A 1 222 ? 10.080 -10.002 -22.457 1.00 89.56 222 VAL A N 1
ATOM 1716 C CA . VAL A 1 222 ? 8.799 -9.340 -22.113 1.00 89.56 222 VAL A CA 1
ATOM 1717 C C . VAL A 1 222 ? 7.723 -10.364 -21.725 1.00 89.56 222 VAL A C 1
ATOM 1719 O O . VAL A 1 222 ? 7.044 -10.229 -20.698 1.00 89.56 222 VAL A O 1
ATOM 1722 N N . VAL A 1 223 ? 7.587 -11.427 -22.523 1.00 91.62 223 VAL A N 1
ATOM 1723 C CA . VAL A 1 223 ? 6.649 -12.527 -22.242 1.00 91.62 223 VAL A CA 1
ATOM 1724 C C . VAL A 1 223 ? 7.070 -13.268 -20.971 1.00 91.62 223 VAL A C 1
ATOM 1726 O O . VAL A 1 223 ? 6.246 -13.543 -20.098 1.00 91.62 223 VAL A O 1
ATOM 1729 N N . GLY A 1 224 ? 8.367 -13.542 -20.838 1.00 92.56 224 GLY A N 1
ATOM 1730 C CA . GLY A 1 224 ? 8.972 -14.201 -19.689 1.00 92.56 224 GLY A CA 1
ATOM 1731 C C . GLY A 1 224 ? 8.739 -13.451 -18.381 1.00 92.56 224 GLY A C 1
ATOM 1732 O O . GLY A 1 224 ? 8.293 -14.061 -17.416 1.00 92.56 224 GLY A O 1
ATOM 1733 N N . CYS A 1 225 ? 8.964 -12.138 -18.358 1.00 91.75 225 CYS A N 1
ATOM 1734 C CA . CYS A 1 225 ? 8.700 -11.262 -17.216 1.00 91.75 225 CYS A CA 1
ATOM 1735 C C . CYS A 1 225 ? 7.221 -11.293 -16.814 1.00 91.75 225 CYS A C 1
ATOM 1737 O O . CYS A 1 225 ? 6.895 -11.405 -15.635 1.00 91.75 225 CYS A O 1
ATOM 1739 N N . THR A 1 226 ? 6.306 -11.297 -17.786 1.00 92.81 226 THR A N 1
ATOM 1740 C CA . THR A 1 226 ? 4.864 -11.404 -17.507 1.00 92.81 226 THR A CA 1
ATOM 1741 C C . THR A 1 226 ? 4.507 -12.747 -16.856 1.00 92.81 226 THR A C 1
ATOM 1743 O O . THR A 1 226 ? 3.770 -12.790 -15.868 1.00 92.81 226 THR A O 1
ATOM 1746 N N . LEU A 1 227 ? 5.064 -13.855 -17.357 1.00 94.69 227 LEU A N 1
ATOM 1747 C CA . LEU A 1 227 ? 4.885 -15.181 -16.755 1.00 94.69 227 LEU A CA 1
ATOM 1748 C C . LEU A 1 227 ? 5.531 -15.278 -15.367 1.00 94.69 227 LEU A C 1
ATOM 1750 O O . LEU A 1 227 ? 4.939 -15.856 -14.455 1.00 94.69 227 LEU A O 1
ATOM 1754 N N . ASP A 1 228 ? 6.710 -14.683 -15.182 1.00 93.94 228 ASP A N 1
ATOM 1755 C CA . ASP A 1 228 ? 7.406 -14.599 -13.895 1.00 93.94 228 ASP A CA 1
ATOM 1756 C C . ASP A 1 228 ? 6.581 -13.828 -12.866 1.00 93.94 228 ASP A C 1
ATOM 1758 O O . ASP A 1 228 ? 6.479 -14.249 -11.709 1.00 93.94 228 ASP A O 1
ATOM 1762 N N . HIS A 1 229 ? 5.938 -12.742 -13.296 1.00 92.50 229 HIS A N 1
ATOM 1763 C CA . HIS A 1 229 ? 5.035 -11.947 -12.481 1.00 92.50 229 HIS A CA 1
ATOM 1764 C C . HIS A 1 229 ? 3.820 -12.768 -12.025 1.00 92.50 229 HIS A C 1
ATOM 1766 O O . HIS A 1 229 ? 3.542 -12.847 -10.825 1.00 92.50 229 HIS A O 1
ATOM 1772 N N . LEU A 1 230 ? 3.135 -13.451 -12.953 1.00 93.19 230 LEU A N 1
ATOM 1773 C CA . LEU A 1 230 ? 1.992 -14.322 -12.642 1.00 93.19 230 LEU A CA 1
ATOM 1774 C C . LEU A 1 230 ? 2.387 -15.483 -11.723 1.00 93.19 230 LEU A C 1
ATOM 1776 O O . LEU A 1 230 ? 1.732 -15.731 -10.710 1.00 93.19 230 LEU A O 1
ATOM 1780 N N . ARG A 1 231 ? 3.491 -16.167 -12.037 1.00 93.31 231 ARG A N 1
ATOM 1781 C CA . ARG A 1 231 ? 4.006 -17.277 -11.231 1.00 93.31 231 ARG A CA 1
ATOM 1782 C C . ARG A 1 231 ? 4.390 -16.818 -9.833 1.00 93.31 231 ARG A C 1
ATOM 1784 O O . ARG A 1 231 ? 4.127 -17.530 -8.870 1.00 93.31 231 ARG A O 1
ATOM 1791 N N . SER A 1 232 ? 5.009 -15.648 -9.708 1.00 92.06 232 SER A N 1
ATOM 1792 C CA . SER A 1 232 ? 5.357 -15.088 -8.406 1.00 92.06 232 SER A CA 1
ATOM 1793 C C . SER A 1 232 ? 4.108 -14.789 -7.592 1.00 92.06 232 SER A C 1
ATOM 1795 O O . SER A 1 232 ? 4.062 -15.189 -6.437 1.00 92.06 232 SER A O 1
ATOM 1797 N N . ARG A 1 233 ? 3.067 -14.184 -8.175 1.00 88.94 233 ARG A N 1
ATOM 1798 C CA . ARG A 1 233 ? 1.791 -13.999 -7.463 1.00 88.94 233 ARG A CA 1
ATOM 1799 C C . ARG A 1 233 ? 1.200 -15.328 -6.997 1.00 88.94 233 ARG A C 1
ATOM 1801 O O . ARG A 1 233 ? 0.810 -15.425 -5.844 1.00 88.94 233 ARG A O 1
ATOM 1808 N N . GLY A 1 234 ? 1.211 -16.350 -7.856 1.00 91.25 234 GLY A N 1
ATOM 1809 C CA . GLY A 1 234 ? 0.728 -17.690 -7.515 1.00 91.25 234 GLY A CA 1
ATOM 1810 C C . GLY A 1 234 ? 1.506 -18.350 -6.374 1.00 91.25 234 GLY A C 1
ATOM 1811 O O . GLY A 1 234 ? 0.903 -18.933 -5.482 1.00 91.25 234 GLY A O 1
ATOM 1812 N N . VAL A 1 235 ? 2.839 -18.235 -6.370 1.00 89.56 235 VAL A N 1
ATOM 1813 C CA . VAL A 1 235 ? 3.676 -18.841 -5.323 1.00 89.56 235 VAL A CA 1
ATOM 1814 C C . VAL A 1 235 ? 3.477 -18.177 -3.966 1.00 89.56 235 VAL A C 1
ATOM 1816 O O . VAL A 1 235 ? 3.539 -18.889 -2.982 1.00 89.56 235 VAL A O 1
ATOM 1819 N N . HIS A 1 236 ? 3.205 -16.871 -3.903 1.00 86.31 236 HIS A N 1
ATOM 1820 C CA . HIS A 1 236 ? 2.996 -16.173 -2.626 1.00 86.31 236 HIS A CA 1
ATOM 1821 C C . HIS A 1 236 ? 1.549 -16.232 -2.114 1.00 86.31 236 HIS A C 1
ATOM 1823 O O . HIS A 1 236 ? 1.259 -15.645 -1.074 1.00 86.31 236 HIS A O 1
ATOM 1829 N N . LEU A 1 237 ? 0.636 -16.931 -2.806 1.00 87.38 237 LEU A N 1
ATOM 1830 C CA . LEU A 1 237 ? -0.724 -17.150 -2.297 1.00 87.38 237 LEU A CA 1
ATOM 1831 C C . LEU A 1 237 ? -0.713 -17.916 -0.972 1.00 87.38 237 LEU A C 1
ATOM 1833 O O . LEU A 1 237 ? -1.574 -17.689 -0.126 1.00 87.38 237 LEU A O 1
ATOM 1837 N N . ASP A 1 238 ? 0.271 -18.797 -0.784 1.00 84.50 238 ASP A N 1
ATOM 1838 C CA . ASP A 1 238 ? 0.439 -19.544 0.456 1.00 84.50 238 ASP A CA 1
ATOM 1839 C C . ASP A 1 238 ? 0.710 -18.622 1.646 1.00 84.50 238 ASP A C 1
ATOM 1841 O O . ASP A 1 238 ? 0.249 -18.932 2.728 1.00 84.50 238 ASP A O 1
ATOM 1845 N N . ARG A 1 239 ? 1.366 -17.471 1.474 1.00 82.69 239 ARG A N 1
ATOM 1846 C CA . ARG A 1 239 ? 1.692 -16.522 2.553 1.00 82.69 239 ARG A CA 1
ATOM 1847 C C . ARG A 1 239 ? 0.565 -15.560 2.907 1.00 82.69 239 ARG A C 1
ATOM 1849 O O . ARG A 1 239 ? 0.682 -14.852 3.902 1.00 82.69 239 ARG A O 1
ATOM 1856 N N . LEU A 1 240 ? -0.535 -15.540 2.152 1.00 84.94 240 LEU A N 1
ATOM 1857 C CA . LEU A 1 240 ? -1.649 -14.621 2.416 1.00 84.94 240 LEU A CA 1
ATOM 1858 C C . LEU A 1 240 ? -2.323 -14.858 3.777 1.00 84.94 240 LEU A C 1
ATOM 1860 O O . LEU A 1 240 ? -2.946 -13.943 4.300 1.00 84.94 240 LEU A O 1
ATOM 1864 N N . HIS A 1 241 ? -2.178 -16.046 4.375 1.00 83.94 241 HIS A N 1
ATOM 1865 C CA . HIS A 1 241 ? -2.689 -16.321 5.723 1.00 83.94 241 HIS A CA 1
ATOM 1866 C C . HIS A 1 241 ? -1.775 -15.803 6.848 1.00 83.94 241 HIS A C 1
ATOM 1868 O O . HIS A 1 241 ? -2.197 -15.752 8.005 1.00 83.94 241 HIS A O 1
ATOM 1874 N N . THR A 1 242 ? -0.527 -15.427 6.547 1.00 88.19 242 THR A N 1
ATOM 1875 C CA . THR A 1 242 ? 0.426 -14.949 7.553 1.00 88.19 242 THR A CA 1
ATOM 1876 C C . THR A 1 242 ? 0.174 -13.476 7.856 1.00 88.19 242 THR A C 1
ATOM 1878 O O . THR A 1 242 ? 0.590 -12.586 7.116 1.00 88.19 242 THR A O 1
ATOM 1881 N N . LEU A 1 243 ? -0.476 -13.211 8.990 1.00 88.19 243 LEU A N 1
ATOM 1882 C CA . LEU A 1 243 ? -0.907 -11.869 9.398 1.00 88.19 243 LEU A CA 1
ATOM 1883 C C . LEU A 1 243 ? 0.207 -10.841 9.601 1.00 88.19 243 LEU A C 1
ATOM 1885 O O . LEU A 1 243 ? -0.126 -9.669 9.676 1.00 88.19 243 LEU A O 1
ATOM 1889 N N . ASP A 1 244 ? 1.480 -11.213 9.729 1.00 85.12 244 ASP A N 1
ATOM 1890 C CA . ASP A 1 244 ? 2.578 -10.232 9.831 1.00 85.12 244 ASP A CA 1
ATOM 1891 C C . ASP A 1 244 ? 3.160 -9.847 8.469 1.00 85.12 244 ASP A C 1
ATOM 1893 O O . ASP A 1 244 ? 3.607 -8.717 8.288 1.00 85.12 244 ASP A O 1
ATOM 1897 N N . ASP A 1 245 ? 3.118 -10.770 7.509 1.00 83.56 245 ASP A N 1
ATOM 1898 C CA . ASP A 1 245 ? 3.823 -10.641 6.231 1.00 83.56 245 ASP A CA 1
ATOM 1899 C C . ASP A 1 245 ? 2.874 -10.336 5.066 1.00 83.56 245 ASP A C 1
ATOM 1901 O O . ASP A 1 245 ? 3.315 -10.034 3.959 1.00 83.56 245 ASP A O 1
ATOM 1905 N N . VAL A 1 246 ? 1.561 -10.415 5.290 1.00 88.50 246 VAL A N 1
ATOM 1906 C CA . VAL A 1 246 ? 0.563 -10.105 4.267 1.00 88.50 246 VAL A CA 1
ATOM 1907 C C . VAL A 1 246 ? 0.489 -8.600 4.005 1.00 88.50 246 VAL A C 1
ATOM 1909 O O . VAL A 1 246 ? 0.582 -7.790 4.928 1.00 88.50 246 VAL A O 1
ATOM 1912 N N . ASP A 1 247 ? 0.275 -8.214 2.749 1.00 88.44 247 ASP A N 1
ATOM 1913 C CA . ASP A 1 247 ? -0.059 -6.838 2.370 1.00 88.44 247 ASP A CA 1
ATOM 1914 C C . ASP A 1 247 ? -1.288 -6.357 3.158 1.00 88.44 247 ASP A C 1
ATOM 1916 O O . ASP A 1 247 ? -2.309 -7.046 3.213 1.00 88.44 247 ASP A O 1
ATOM 1920 N N . ALA A 1 248 ? -1.194 -5.177 3.778 1.00 88.88 248 ALA A N 1
ATOM 1921 C CA . ALA A 1 248 ? -2.245 -4.667 4.656 1.00 88.88 248 ALA A CA 1
ATOM 1922 C C . ALA A 1 248 ? -3.598 -4.489 3.950 1.00 88.88 248 ALA A C 1
ATOM 1924 O O . ALA A 1 248 ? -4.639 -4.511 4.600 1.00 88.88 248 ALA A O 1
ATOM 1925 N N . ARG A 1 249 ? -3.594 -4.362 2.616 1.00 88.62 249 ARG A N 1
ATOM 1926 C CA . ARG A 1 249 ? -4.818 -4.286 1.811 1.00 88.62 249 ARG A CA 1
ATOM 1927 C C . ARG A 1 249 ? -5.695 -5.528 1.905 1.00 88.62 249 ARG A C 1
ATOM 1929 O O . ARG A 1 249 ? -6.867 -5.402 1.603 1.00 88.62 249 ARG A O 1
ATOM 1936 N N . PHE A 1 250 ? -5.139 -6.677 2.298 1.00 90.38 250 PHE A N 1
ATOM 1937 C CA . PHE A 1 250 ? -5.891 -7.922 2.474 1.00 90.38 250 PHE A CA 1
ATOM 1938 C C . PHE A 1 250 ? -6.409 -8.128 3.908 1.00 90.38 250 PHE A C 1
ATOM 1940 O O . PHE A 1 250 ? -7.057 -9.136 4.188 1.00 90.38 250 PHE A O 1
ATOM 1947 N N . LEU A 1 251 ? -6.097 -7.225 4.850 1.00 92.06 251 LEU A N 1
ATOM 1948 C CA . LEU A 1 251 ? -6.563 -7.350 6.235 1.00 92.06 251 LEU A CA 1
ATOM 1949 C C . LEU A 1 251 ? -8.093 -7.328 6.363 1.00 92.06 251 LEU A C 1
ATOM 1951 O O . LEU A 1 251 ? -8.593 -8.144 7.137 1.00 92.06 251 LEU A O 1
ATOM 1955 N N . PRO A 1 252 ? -8.848 -6.485 5.630 1.00 92.56 252 PRO A N 1
ATOM 1956 C CA . PRO A 1 252 ? -10.310 -6.521 5.676 1.00 92.56 252 PRO A CA 1
ATOM 1957 C C . PRO A 1 252 ? -10.879 -7.877 5.245 1.00 92.56 252 PRO A C 1
ATOM 1959 O O . PRO A 1 252 ? -11.784 -8.411 5.884 1.00 92.56 252 PRO A O 1
ATOM 1962 N N . GLU A 1 253 ? -10.318 -8.484 4.202 1.00 92.38 253 GLU A N 1
ATOM 1963 C CA . GLU A 1 253 ? -10.731 -9.792 3.701 1.00 92.38 253 GLU A CA 1
ATOM 1964 C C . GLU A 1 253 ? -10.396 -10.893 4.711 1.00 92.38 253 GLU A C 1
ATOM 1966 O O . GLU A 1 253 ? -11.247 -11.733 5.006 1.00 92.38 253 GLU A O 1
ATOM 1971 N N . LEU A 1 254 ? -9.201 -10.862 5.306 1.00 93.06 254 LEU A N 1
ATOM 1972 C CA . LEU A 1 254 ? -8.816 -11.804 6.361 1.00 93.06 254 LEU A CA 1
ATOM 1973 C C . LEU A 1 254 ? -9.686 -11.657 7.615 1.00 93.06 254 LEU A C 1
ATOM 1975 O O . LEU A 1 254 ? -10.064 -12.662 8.216 1.00 93.06 254 LEU A O 1
ATOM 1979 N N . ALA A 1 255 ? -10.042 -10.429 7.990 1.00 93.31 255 ALA A N 1
ATOM 1980 C CA . ALA A 1 255 ? -10.969 -10.165 9.082 1.00 93.31 255 ALA A CA 1
ATOM 1981 C C . ALA A 1 255 ? -12.358 -10.744 8.771 1.00 93.31 255 ALA A C 1
ATOM 1983 O O . ALA A 1 255 ? -12.923 -11.471 9.591 1.00 93.31 255 ALA A O 1
ATOM 1984 N N . SER A 1 256 ? -12.852 -10.530 7.544 1.00 92.94 256 SER A N 1
ATOM 1985 C CA . SER A 1 256 ? -14.152 -11.038 7.092 1.00 92.94 256 SER A CA 1
ATOM 1986 C C . SER A 1 256 ? -14.251 -12.567 7.143 1.00 92.94 256 SER A C 1
ATOM 1988 O O . SER A 1 256 ? -15.309 -13.099 7.470 1.00 92.94 256 SER A O 1
ATOM 1990 N N . TRP A 1 257 ? -13.150 -13.291 6.905 1.00 91.19 257 TRP A N 1
ATOM 1991 C CA . TRP A 1 257 ? -13.120 -14.757 6.998 1.00 91.19 257 TRP A CA 1
ATOM 1992 C C . TRP A 1 257 ? -13.348 -15.272 8.421 1.00 91.19 257 TRP A C 1
ATOM 1994 O O . TRP A 1 257 ? -13.877 -16.367 8.599 1.00 91.19 257 TRP A O 1
ATOM 2004 N N . VAL A 1 258 ? -12.969 -14.485 9.429 1.00 90.81 258 VAL A N 1
ATOM 2005 C CA . VAL A 1 258 ? -13.212 -14.782 10.850 1.00 90.81 258 VAL A CA 1
ATOM 2006 C C . VAL A 1 258 ? -14.530 -14.150 11.330 1.00 90.81 258 VAL A C 1
ATOM 2008 O O . VAL A 1 258 ? -14.928 -14.336 12.476 1.00 90.81 258 VAL A O 1
ATOM 2011 N N . GLY A 1 259 ? -15.230 -13.419 10.456 1.00 89.25 259 GLY A N 1
ATOM 2012 C CA . GLY A 1 259 ? -16.425 -12.646 10.793 1.00 89.25 259 GLY A CA 1
ATOM 2013 C C . GLY A 1 259 ? -16.137 -11.357 11.567 1.00 89.25 259 GLY A C 1
ATOM 2014 O O . GLY A 1 259 ? -17.077 -10.739 12.056 1.00 89.25 259 GLY A O 1
ATOM 2015 N N . TRP A 1 260 ? -14.865 -10.953 11.678 1.00 90.12 260 TRP A N 1
ATOM 2016 C CA . TRP A 1 260 ? -14.439 -9.768 12.422 1.00 90.12 260 TRP A CA 1
ATOM 2017 C C . TRP A 1 260 ? -14.649 -8.497 11.598 1.00 90.12 260 TRP A C 1
ATOM 2019 O O . TRP A 1 260 ? -14.117 -8.372 10.496 1.00 90.12 260 TRP A O 1
ATOM 2029 N N . ASP A 1 261 ? -15.395 -7.540 12.148 1.00 87.19 261 ASP A N 1
ATOM 2030 C CA . ASP A 1 261 ? -15.582 -6.219 11.544 1.00 87.19 261 ASP A CA 1
ATOM 2031 C C . ASP A 1 261 ? -14.371 -5.332 11.852 1.00 87.19 261 ASP A C 1
ATOM 2033 O O . ASP A 1 261 ? -14.200 -4.899 12.990 1.00 87.19 261 ASP A O 1
ATOM 2037 N N . LEU A 1 262 ? -13.488 -5.118 10.875 1.00 88.38 262 LEU A N 1
ATOM 2038 C CA . LEU A 1 262 ? -12.208 -4.438 11.067 1.00 88.38 262 LEU A CA 1
ATOM 2039 C C . LEU A 1 262 ? -12.347 -2.913 10.991 1.00 88.38 262 LEU A C 1
ATOM 2041 O O . LEU A 1 262 ? -12.792 -2.362 9.986 1.00 88.38 262 LEU A O 1
ATOM 2045 N N . ALA A 1 263 ? -11.852 -2.219 12.016 1.00 83.44 263 ALA A N 1
ATOM 2046 C CA . ALA A 1 263 ? -11.777 -0.763 12.032 1.00 83.44 263 ALA A CA 1
ATOM 2047 C C . ALA A 1 263 ? -10.620 -0.269 11.134 1.00 83.44 263 ALA A C 1
ATOM 2049 O O . ALA A 1 263 ? -9.465 -0.192 11.559 1.00 83.44 263 ALA A O 1
ATOM 2050 N N . ILE A 1 264 ? -10.924 0.022 9.862 1.00 81.25 264 ILE A N 1
ATOM 2051 C CA . ILE A 1 264 ? -9.936 0.416 8.835 1.00 81.25 264 ILE A CA 1
ATOM 2052 C C . ILE A 1 264 ? -9.267 1.776 9.090 1.00 81.25 264 ILE A C 1
ATOM 2054 O O . ILE A 1 264 ? -8.234 2.076 8.495 1.00 81.25 264 ILE A O 1
ATOM 2058 N N . ASP A 1 265 ? -9.856 2.599 9.954 1.00 80.19 265 ASP A N 1
ATOM 2059 C CA . ASP A 1 265 ? -9.362 3.913 10.371 1.00 80.19 265 ASP A CA 1
ATOM 2060 C C . ASP A 1 265 ? -8.202 3.823 11.375 1.00 80.19 265 ASP A C 1
ATOM 2062 O O . ASP A 1 265 ? -7.428 4.771 11.524 1.00 80.19 265 ASP A O 1
ATOM 2066 N N . ARG A 1 266 ? -8.044 2.675 12.042 1.00 81.94 266 ARG A N 1
ATOM 2067 C CA . ARG A 1 266 ? -6.970 2.435 13.011 1.00 81.94 266 ARG A CA 1
ATOM 2068 C C . ARG A 1 266 ? -5.619 2.186 12.327 1.00 81.94 266 ARG A C 1
ATOM 2070 O O . ARG A 1 266 ? -5.577 1.735 11.182 1.00 81.94 266 ARG A O 1
ATOM 2077 N N . PRO A 1 267 ? -4.484 2.409 13.015 1.00 84.50 267 PRO A N 1
ATOM 2078 C CA . PRO A 1 267 ? -3.170 2.027 12.504 1.00 84.50 267 PRO A CA 1
ATOM 2079 C C . PRO A 1 267 ? -3.096 0.540 12.122 1.00 84.50 267 PRO A C 1
ATOM 2081 O O . PRO A 1 267 ? -3.624 -0.326 12.820 1.00 84.50 267 PRO A O 1
ATOM 2084 N N . ILE A 1 268 ? -2.383 0.226 11.036 1.00 88.38 268 ILE A N 1
ATOM 2085 C CA . ILE A 1 268 ? -2.233 -1.148 10.520 1.00 88.38 268 ILE A CA 1
ATOM 2086 C C . ILE A 1 268 ? -1.740 -2.150 11.585 1.00 88.38 268 ILE A C 1
ATOM 2088 O O . ILE A 1 268 ? -2.289 -3.253 11.632 1.00 88.38 268 ILE A O 1
ATOM 2092 N N . PRO A 1 269 ? -0.781 -1.823 12.480 1.00 88.31 269 PRO A N 1
ATOM 2093 C CA . PRO A 1 269 ? -0.375 -2.754 13.535 1.00 88.31 269 PRO A CA 1
ATOM 2094 C C . PRO A 1 269 ? -1.534 -3.146 14.460 1.00 88.31 269 PRO A C 1
ATOM 2096 O O . PRO A 1 269 ? -1.671 -4.314 14.829 1.00 88.31 269 PRO A O 1
ATOM 2099 N N . GLN A 1 270 ? -2.405 -2.187 14.790 1.00 86.94 270 GLN A N 1
ATOM 2100 C CA . GLN A 1 270 ? -3.598 -2.429 15.597 1.00 86.94 270 GLN A CA 1
ATOM 2101 C C . GLN A 1 270 ? -4.598 -3.309 14.840 1.00 86.94 270 GLN A C 1
ATOM 2103 O O . GLN A 1 270 ? -5.103 -4.274 15.408 1.00 86.94 270 GLN A O 1
ATOM 2108 N N . GLN A 1 271 ? -4.805 -3.056 13.544 1.00 90.12 271 GLN A N 1
ATOM 2109 C CA . GLN A 1 271 ? -5.642 -3.908 12.692 1.00 90.12 271 GLN A CA 1
ATOM 2110 C C . GLN A 1 271 ? -5.137 -5.362 12.663 1.00 90.12 271 GLN A C 1
ATOM 2112 O O . GLN A 1 271 ? -5.911 -6.296 12.865 1.00 90.12 271 GLN A O 1
ATOM 2117 N N . ARG A 1 272 ? -3.824 -5.578 12.487 1.00 91.62 272 ARG A N 1
ATOM 2118 C CA . ARG A 1 272 ? -3.214 -6.922 12.525 1.00 91.62 272 ARG A CA 1
ATOM 2119 C C . ARG A 1 272 ? -3.413 -7.598 13.879 1.00 91.62 272 ARG A C 1
ATOM 2121 O O . ARG A 1 272 ? -3.727 -8.788 13.934 1.00 91.62 272 ARG A O 1
ATOM 2128 N N . HIS A 1 273 ? -3.235 -6.848 14.966 1.00 89.88 273 HIS A N 1
ATOM 2129 C CA . HIS A 1 273 ? -3.458 -7.341 16.321 1.00 89.88 273 HIS A CA 1
ATOM 2130 C C . HIS A 1 273 ? -4.916 -7.773 16.531 1.00 89.88 273 HIS A C 1
ATOM 2132 O O . HIS A 1 273 ? -5.158 -8.854 17.067 1.00 89.88 273 HIS A O 1
ATOM 2138 N N . GLU A 1 274 ? -5.885 -6.984 16.065 1.00 89.31 274 GLU A N 1
ATOM 2139 C CA . GLU A 1 274 ? -7.304 -7.340 16.140 1.00 89.31 274 GLU A CA 1
ATOM 2140 C C . GLU A 1 274 ? -7.610 -8.645 15.407 1.00 89.31 274 GLU A C 1
ATOM 2142 O O . GLU A 1 274 ? -8.160 -9.561 16.013 1.00 89.31 274 GLU A O 1
ATOM 2147 N N . VAL A 1 275 ? -7.189 -8.778 14.145 1.00 92.50 275 VAL A N 1
ATOM 2148 C CA . VAL A 1 275 ? -7.444 -9.999 13.363 1.00 92.50 275 VAL A CA 1
ATOM 2149 C C . VAL A 1 275 ? -6.770 -11.214 14.006 1.00 92.50 275 VAL A C 1
ATOM 2151 O O . VAL A 1 275 ? -7.381 -12.276 14.124 1.00 92.50 275 VAL A O 1
ATOM 2154 N N . ARG A 1 276 ? -5.535 -11.062 14.506 1.00 92.50 276 ARG A N 1
ATOM 2155 C CA . ARG A 1 276 ? -4.807 -12.132 15.209 1.00 92.50 276 ARG A CA 1
ATOM 2156 C C . ARG A 1 276 ? -5.540 -12.610 16.458 1.00 92.50 276 ARG A C 1
ATOM 2158 O O . ARG A 1 276 ? -5.536 -13.805 16.756 1.00 92.50 276 ARG A O 1
ATOM 2165 N N . HIS A 1 277 ? -6.120 -11.684 17.212 1.00 90.81 277 HIS A N 1
ATOM 2166 C CA . HIS A 1 277 ? -6.749 -11.972 18.496 1.00 90.81 277 HIS A CA 1
ATOM 2167 C C . HIS A 1 277 ? -8.279 -12.062 18.425 1.00 90.81 277 HIS A C 1
ATOM 2169 O O . HIS A 1 277 ? -8.902 -12.287 19.462 1.00 90.81 277 HIS A O 1
ATOM 2175 N N . ALA A 1 278 ? -8.877 -11.999 17.231 1.00 91.06 278 ALA A N 1
ATOM 2176 C CA . ALA A 1 278 ? -10.323 -11.998 17.013 1.00 91.06 278 ALA A CA 1
ATOM 2177 C C . ALA A 1 278 ? -11.038 -13.153 17.731 1.00 91.06 278 ALA A C 1
ATOM 2179 O O . ALA A 1 278 ? -11.990 -12.926 18.470 1.00 91.06 278 ALA A O 1
ATOM 2180 N N . ALA A 1 279 ? -10.536 -14.388 17.623 1.00 89.88 279 ALA A N 1
ATOM 2181 C CA . ALA A 1 279 ? -11.139 -15.543 18.301 1.00 89.88 279 ALA A CA 1
ATOM 2182 C C . ALA A 1 279 ? -11.159 -15.395 19.835 1.00 89.88 279 ALA A C 1
ATOM 2184 O O . ALA A 1 279 ? -12.140 -15.743 20.495 1.00 89.88 279 ALA A O 1
ATOM 2185 N N . ARG A 1 280 ? -10.087 -14.839 20.415 1.00 89.31 280 ARG A N 1
ATOM 2186 C CA . ARG A 1 280 ? -10.019 -14.568 21.855 1.00 89.31 280 ARG A CA 1
ATOM 2187 C C . ARG A 1 280 ? -10.956 -13.427 22.240 1.00 89.31 280 ARG A C 1
ATOM 2189 O O . ARG A 1 280 ? -11.625 -13.532 23.262 1.00 89.31 280 ARG A O 1
ATOM 2196 N N . LEU A 1 281 ? -11.031 -12.377 21.426 1.00 87.06 281 LEU A N 1
ATOM 2197 C CA . LEU A 1 281 ? -11.951 -11.260 21.636 1.00 87.06 281 LEU A CA 1
ATOM 2198 C C . LEU A 1 281 ? -13.407 -11.740 21.613 1.00 87.06 281 LEU A C 1
ATOM 2200 O O . LEU A 1 281 ? -14.148 -11.453 22.550 1.00 87.06 281 LEU A O 1
ATOM 2204 N N . TYR A 1 282 ? -13.776 -12.587 20.647 1.00 87.31 282 TYR A N 1
ATOM 2205 C CA . TYR A 1 282 ? -15.100 -13.207 20.607 1.00 87.31 282 TYR A CA 1
ATOM 2206 C C . TYR A 1 282 ? -15.410 -14.039 21.845 1.00 87.31 282 TYR A C 1
ATOM 2208 O O . TYR A 1 282 ? -16.518 -13.948 22.366 1.00 87.31 282 TYR A O 1
ATOM 2216 N N . SER A 1 283 ? -14.443 -14.800 22.361 1.00 87.88 283 SER A N 1
ATOM 2217 C CA . SER A 1 283 ? -14.654 -15.609 23.569 1.00 87.88 283 SER A CA 1
ATOM 2218 C C . SER A 1 283 ? -14.903 -14.785 24.838 1.00 87.88 283 SER A C 1
ATOM 2220 O O . SER A 1 283 ? -15.438 -15.312 25.807 1.00 87.88 283 SER A O 1
ATOM 2222 N N . MET A 1 284 ? -14.513 -13.505 24.844 1.00 87.75 284 MET A N 1
ATOM 2223 C CA . MET A 1 284 ? -14.721 -12.598 25.978 1.00 87.75 284 MET A CA 1
ATOM 2224 C C . MET A 1 284 ? -16.025 -11.800 25.858 1.00 87.75 284 MET A C 1
ATOM 2226 O O . MET A 1 284 ? -16.414 -11.130 26.813 1.00 87.75 284 MET A O 1
ATOM 2230 N N . THR A 1 285 ? -16.713 -11.866 24.719 1.00 86.75 285 THR A N 1
ATOM 2231 C CA . THR A 1 285 ? -18.012 -11.214 24.501 1.00 86.75 285 THR A CA 1
ATOM 2232 C C . THR A 1 285 ? -19.011 -11.646 25.576 1.00 86.75 285 THR A C 1
ATOM 2234 O O . THR A 1 285 ? -19.124 -12.831 25.882 1.00 86.75 285 THR A O 1
ATOM 2237 N N . GLY A 1 286 ? -19.717 -10.688 26.174 1.00 82.50 286 GLY A N 1
ATOM 2238 C CA . GLY A 1 286 ? -20.662 -10.927 27.267 1.00 82.50 286 GLY A CA 1
ATOM 2239 C C . GLY A 1 286 ? -20.040 -11.147 28.649 1.00 82.50 286 GLY A C 1
ATOM 2240 O O . GLY A 1 286 ? -20.761 -11.464 29.590 1.00 82.50 286 GLY A O 1
ATOM 2241 N N . THR A 1 287 ? -18.726 -10.963 28.797 1.00 86.94 287 THR A N 1
ATOM 2242 C CA . THR A 1 287 ? -18.046 -10.924 30.103 1.00 86.94 287 THR A CA 1
ATOM 2243 C C . THR A 1 287 ? -17.701 -9.483 30.484 1.00 86.94 287 THR A C 1
ATOM 2245 O O . THR A 1 287 ? -17.507 -8.651 29.598 1.00 86.94 287 THR A O 1
ATOM 2248 N N . LEU A 1 288 ? -17.545 -9.175 31.780 1.00 84.56 288 LEU A N 1
ATOM 2249 C CA . LEU A 1 288 ? -17.147 -7.825 32.221 1.00 84.56 288 LEU A CA 1
ATOM 2250 C C . LEU A 1 288 ? -15.827 -7.343 31.588 1.00 84.56 288 LEU A C 1
ATOM 2252 O O . LEU A 1 288 ? -15.793 -6.214 31.096 1.00 84.56 288 LEU A O 1
ATOM 2256 N N . PRO A 1 289 ? -14.761 -8.172 31.505 1.00 85.31 289 PRO A N 1
ATOM 2257 C CA . PRO A 1 289 ? -13.552 -7.784 30.778 1.00 85.31 289 PRO A CA 1
ATOM 2258 C C . PRO A 1 289 ? -13.810 -7.543 29.286 1.00 85.31 289 PRO A C 1
ATOM 2260 O O . PRO A 1 289 ? -13.216 -6.644 28.697 1.00 85.31 289 PRO A O 1
ATOM 2263 N N . GLY A 1 290 ? -14.713 -8.316 28.676 1.00 86.88 290 GLY A N 1
ATOM 2264 C CA . GLY A 1 290 ? -15.141 -8.105 27.296 1.00 86.88 290 GLY A CA 1
ATOM 2265 C C . GLY A 1 290 ? -15.793 -6.743 27.094 1.00 86.88 290 GLY A C 1
ATOM 2266 O O . GLY A 1 290 ? -15.396 -6.024 26.182 1.00 86.88 290 GLY A O 1
ATOM 2267 N N . CYS A 1 291 ? -16.727 -6.352 27.965 1.00 86.62 291 CYS A N 1
ATOM 2268 C CA . CYS A 1 291 ? -17.364 -5.033 27.917 1.00 86.62 291 CYS A CA 1
ATOM 2269 C C . CYS A 1 291 ? -16.331 -3.901 27.953 1.00 86.62 291 CYS A C 1
ATOM 2271 O O . CYS A 1 291 ? -16.456 -2.927 27.208 1.00 86.62 291 CYS A O 1
ATOM 2273 N N . ALA A 1 292 ? -15.282 -4.051 28.770 1.00 88.56 292 ALA A N 1
ATOM 2274 C CA . ALA A 1 292 ? -14.222 -3.057 28.855 1.00 88.56 292 ALA A CA 1
ATOM 2275 C C . ALA A 1 292 ? -13.448 -2.917 27.538 1.00 88.56 292 ALA A C 1
ATOM 2277 O O . ALA A 1 292 ? -13.304 -1.814 27.011 1.00 88.56 292 ALA A O 1
ATOM 2278 N N . ILE A 1 293 ? -13.023 -4.050 26.976 1.00 88.25 293 ILE A N 1
ATOM 2279 C CA . ILE A 1 293 ? -12.266 -4.105 25.720 1.00 88.25 293 ILE A CA 1
ATOM 2280 C C . ILE A 1 293 ? -13.094 -3.566 24.546 1.00 88.25 293 ILE A C 1
ATOM 2282 O O . ILE A 1 293 ? -12.581 -2.811 23.722 1.00 88.25 293 ILE A O 1
ATOM 2286 N N . TRP A 1 294 ? -14.374 -3.932 24.458 1.00 87.88 294 TRP A N 1
ATOM 2287 C CA . TRP A 1 294 ? -15.254 -3.477 23.381 1.00 87.88 294 TRP A CA 1
ATOM 2288 C C . TRP A 1 294 ? -15.545 -1.979 23.452 1.00 87.88 294 TRP A C 1
ATOM 2290 O O . TRP A 1 294 ? -15.573 -1.320 22.413 1.00 87.88 294 TRP A O 1
ATOM 2300 N N . THR A 1 295 ? -15.683 -1.426 24.658 1.00 88.12 295 THR A N 1
ATOM 2301 C CA . THR A 1 295 ? -15.830 0.022 24.853 1.00 88.12 295 THR A CA 1
ATOM 2302 C C . THR A 1 295 ? -14.572 0.763 24.392 1.00 88.12 295 THR A C 1
ATOM 2304 O O . THR A 1 295 ? -14.665 1.656 23.551 1.00 88.12 295 THR A O 1
ATOM 2307 N N . GLU A 1 296 ? -13.384 0.336 24.837 1.00 88.44 296 GLU A N 1
ATOM 2308 C CA . GLU A 1 296 ? -12.109 0.938 24.408 1.00 88.44 296 GLU A CA 1
ATOM 2309 C C . GLU A 1 296 ? -11.928 0.845 22.889 1.00 88.44 296 GLU A C 1
ATOM 2311 O O . GLU A 1 296 ? -11.502 1.798 22.240 1.00 88.44 296 GLU A O 1
ATOM 2316 N N . ARG A 1 297 ? -12.343 -0.266 22.278 1.00 84.88 297 ARG A N 1
ATOM 2317 C CA . ARG A 1 297 ? -12.287 -0.438 20.826 1.00 84.88 297 ARG A CA 1
ATOM 2318 C C . ARG A 1 297 ? -13.209 0.525 20.066 1.00 84.88 297 ARG A C 1
ATOM 2320 O O . ARG A 1 297 ? -12.770 1.153 19.098 1.00 84.88 297 ARG A O 1
ATOM 2327 N N . LEU A 1 298 ? -14.476 0.618 20.474 1.00 86.19 298 LEU A N 1
ATOM 2328 C CA . LEU A 1 298 ? -15.513 1.376 19.761 1.00 86.19 298 LEU A CA 1
ATOM 2329 C C . LEU A 1 298 ? -15.351 2.890 19.907 1.00 86.19 298 LEU A C 1
ATOM 2331 O O . LEU A 1 298 ? -15.582 3.615 18.937 1.00 86.19 298 LEU A O 1
ATOM 2335 N N . VAL A 1 299 ? -14.974 3.357 21.100 1.00 86.06 299 VAL A N 1
ATOM 2336 C CA . VAL A 1 299 ? -14.951 4.792 21.429 1.00 86.06 299 VAL A CA 1
ATOM 2337 C C . VAL A 1 299 ? -13.605 5.303 21.939 1.00 86.06 299 VAL A C 1
ATOM 2339 O O . VAL A 1 299 ? -13.411 6.510 21.992 1.00 86.06 299 VAL A O 1
ATOM 2342 N N . GLY A 1 300 ? -12.649 4.428 22.263 1.00 85.56 300 GLY A N 1
ATOM 2343 C CA . GLY A 1 300 ? -11.327 4.819 22.778 1.00 85.56 300 GLY A CA 1
ATOM 2344 C C . GLY A 1 300 ? -11.260 5.011 24.295 1.00 85.56 300 GLY A C 1
ATOM 2345 O O . GLY A 1 300 ? -10.170 5.120 24.844 1.00 85.56 300 GLY A O 1
ATOM 2346 N N . TRP A 1 301 ? -12.397 5.012 24.991 1.00 88.06 301 TRP A N 1
ATOM 2347 C CA . TRP A 1 301 ? -12.444 5.196 26.441 1.00 88.06 301 TRP A CA 1
ATOM 2348 C C . TRP A 1 301 ? -12.132 3.906 27.192 1.00 88.06 301 TRP A C 1
ATOM 2350 O O . TRP A 1 301 ? -12.580 2.830 26.804 1.00 88.06 301 TRP A O 1
ATOM 2360 N N . ARG A 1 302 ? -11.421 4.014 28.316 1.00 86.81 302 ARG A N 1
ATOM 2361 C CA . ARG A 1 302 ? -11.159 2.884 29.218 1.00 86.81 302 ARG A CA 1
ATOM 2362 C C . ARG A 1 302 ? -12.201 2.847 30.332 1.00 86.81 302 ARG A C 1
ATOM 2364 O O . ARG A 1 302 ? -12.061 3.617 31.284 1.00 86.81 302 ARG A O 1
ATOM 2371 N N . PRO A 1 303 ? -13.226 1.982 30.257 1.00 86.56 303 PRO A N 1
ATOM 2372 C CA . PRO A 1 303 ? -14.267 1.984 31.267 1.00 86.56 303 PRO A CA 1
ATOM 2373 C C . PRO A 1 303 ? -13.836 1.253 32.542 1.00 86.56 303 PRO A C 1
ATOM 2375 O O . PRO A 1 303 ? -13.099 0.263 32.498 1.00 86.56 303 PRO A O 1
ATOM 2378 N N . ALA A 1 304 ? -14.396 1.670 33.673 1.00 83.31 304 ALA A N 1
ATOM 2379 C CA . ALA A 1 304 ? -14.623 0.768 34.793 1.00 83.31 304 ALA A CA 1
ATOM 2380 C C . ALA A 1 304 ? -15.985 0.088 34.601 1.00 83.31 304 ALA A C 1
ATOM 2382 O O . ALA A 1 304 ? -17.012 0.749 34.452 1.00 83.31 304 ALA A O 1
ATOM 2383 N N . VAL A 1 305 ? -15.985 -1.245 34.545 1.00 82.19 305 VAL A N 1
ATOM 2384 C CA . VAL A 1 305 ? -17.196 -2.041 34.313 1.00 82.19 305 VAL A CA 1
ATOM 2385 C C . VAL A 1 305 ? -17.667 -2.618 35.637 1.00 82.19 305 VAL A C 1
ATOM 2387 O O . VAL A 1 305 ? -16.920 -3.351 36.286 1.00 82.19 305 VAL A O 1
ATOM 2390 N N . HIS A 1 306 ? -18.908 -2.321 36.009 1.00 76.12 306 HIS A N 1
ATOM 2391 C CA . HIS A 1 306 ? -19.514 -2.816 37.240 1.00 76.12 306 HIS A CA 1
ATOM 2392 C C . HIS A 1 306 ? -20.836 -3.530 36.946 1.00 76.12 306 HIS A C 1
ATOM 2394 O O . HIS A 1 306 ? -21.677 -3.037 36.193 1.00 76.12 306 HIS A O 1
ATOM 2400 N N . GLU A 1 307 ? -21.030 -4.696 37.562 1.00 72.25 307 GLU A N 1
ATOM 2401 C CA . GLU A 1 307 ? -22.355 -5.308 37.657 1.00 72.25 307 GLU A CA 1
ATOM 2402 C C . GLU A 1 307 ? -23.181 -4.517 38.662 1.00 72.25 307 GLU A C 1
ATOM 2404 O O . GLU A 1 307 ? -22.713 -4.224 39.768 1.00 72.25 307 GLU A O 1
ATOM 2409 N N . PHE A 1 308 ? -24.408 -4.169 38.283 1.00 69.19 308 PHE A N 1
ATOM 2410 C CA . PHE A 1 308 ? -25.297 -3.510 39.219 1.00 69.19 308 PHE A CA 1
ATOM 2411 C C . PHE A 1 308 ? -25.837 -4.517 40.224 1.00 69.19 308 PHE A C 1
ATOM 2413 O O . PHE A 1 308 ? -26.402 -5.551 39.865 1.00 69.19 308 PHE A O 1
ATOM 2420 N N . TRP A 1 309 ? -25.705 -4.180 41.501 1.00 54.34 309 TRP A N 1
ATOM 2421 C CA . TRP A 1 309 ? -26.404 -4.892 42.553 1.00 54.34 309 TRP A CA 1
ATOM 2422 C C . TRP A 1 309 ? -27.858 -4.414 42.619 1.00 54.34 309 TRP A C 1
ATOM 2424 O O . TRP A 1 309 ? -28.128 -3.223 42.414 1.00 54.34 309 TRP A O 1
ATOM 2434 N N . PRO A 1 310 ? -28.814 -5.314 42.920 1.00 55.59 310 PRO A N 1
ATOM 2435 C CA . PRO A 1 310 ? -30.180 -4.901 43.183 1.00 55.59 310 PRO A CA 1
ATOM 2436 C C . PRO A 1 310 ? -30.176 -3.876 44.317 1.00 55.59 310 PRO A C 1
ATOM 2438 O O . PRO A 1 310 ? -29.611 -4.107 45.386 1.00 55.59 310 PRO A O 1
ATOM 2441 N N . ASN A 1 311 ? -30.788 -2.726 44.054 1.00 50.19 311 ASN A N 1
ATOM 2442 C CA . ASN A 1 311 ? -30.854 -1.624 44.997 1.00 50.19 311 ASN A CA 1
ATOM 2443 C C . ASN A 1 311 ? -31.628 -2.062 46.252 1.00 50.19 311 ASN A C 1
ATOM 2445 O O . ASN A 1 311 ? -32.832 -2.277 46.190 1.00 50.19 311 ASN A O 1
ATOM 2449 N N . VAL A 1 312 ? -30.971 -2.189 47.409 1.00 47.91 312 VAL A N 1
ATOM 2450 C CA . VAL A 1 312 ? -31.641 -2.585 48.672 1.00 47.91 312 VAL A CA 1
ATOM 2451 C C . VAL A 1 312 ? -32.284 -1.377 49.375 1.00 47.91 312 VAL A C 1
ATOM 2453 O O . VAL A 1 312 ? -32.712 -1.463 50.525 1.00 47.91 312 VAL A O 1
ATOM 2456 N N . PHE A 1 313 ? -32.387 -0.224 48.704 1.00 47.34 313 PHE A N 1
ATOM 2457 C CA . PHE A 1 313 ? -33.142 0.908 49.231 1.00 47.34 313 PHE A CA 1
ATOM 2458 C C . PHE A 1 313 ? -34.635 0.575 49.232 1.00 47.34 313 PHE A C 1
ATOM 2460 O O . PHE A 1 313 ? -35.331 0.695 48.227 1.00 47.34 313 PHE A O 1
ATOM 2467 N N . PHE A 1 314 ? -35.123 0.140 50.391 1.00 44.09 314 PHE A N 1
ATOM 2468 C CA . PHE A 1 314 ? -36.544 0.063 50.676 1.00 44.09 314 PHE A CA 1
ATOM 2469 C C . PHE A 1 314 ? -37.083 1.490 50.765 1.00 44.09 314 PHE A C 1
ATOM 2471 O O . PHE A 1 314 ? -36.883 2.182 51.766 1.00 44.09 314 PHE A O 1
ATOM 2478 N N . THR A 1 315 ? -37.808 1.939 49.743 1.00 43.69 315 THR A N 1
ATOM 2479 C CA . THR A 1 315 ? -38.811 2.975 49.977 1.00 43.69 315 THR A CA 1
ATOM 2480 C C . THR A 1 315 ? -39.784 2.396 50.995 1.00 43.69 315 THR A C 1
ATOM 2482 O O . THR A 1 315 ? -40.319 1.312 50.780 1.00 43.69 315 THR A O 1
ATOM 2485 N N . ASN A 1 316 ? -40.013 3.077 52.117 1.00 47.41 316 ASN A N 1
ATOM 2486 C CA . ASN A 1 316 ? -40.961 2.642 53.151 1.00 47.41 316 ASN A CA 1
ATOM 2487 C C . ASN A 1 316 ? -42.424 2.839 52.691 1.00 47.41 316 ASN A C 1
ATOM 2489 O O . ASN A 1 316 ? -43.289 3.274 53.450 1.00 47.41 316 ASN A O 1
ATOM 2493 N N . HIS A 1 317 ? -42.674 2.614 51.403 1.00 52.69 317 HIS A N 1
ATOM 2494 C CA . HIS A 1 317 ? -43.980 2.646 50.795 1.00 52.69 317 HIS A CA 1
ATOM 2495 C C . HIS A 1 317 ? -44.587 1.252 50.976 1.00 52.69 317 HIS A C 1
ATOM 2497 O O . HIS A 1 317 ? -43.939 0.229 50.799 1.00 52.69 317 HIS A O 1
ATOM 2503 N N . VAL A 1 318 ? -45.815 1.204 51.474 1.00 53.06 318 VAL A N 1
ATOM 2504 C CA . VAL A 1 318 ? -46.430 -0.055 51.930 1.00 53.06 318 VAL A CA 1
ATOM 2505 C C . VAL A 1 318 ? -47.189 -0.750 50.786 1.00 53.06 318 VAL A C 1
ATOM 2507 O O . VAL A 1 318 ? -47.732 -1.834 50.979 1.00 53.06 318 VAL A O 1
ATOM 2510 N N . GLY A 1 319 ? -47.185 -0.140 49.593 1.00 58.81 319 GLY A N 1
ATOM 2511 C CA . GLY A 1 319 ? -47.954 -0.552 48.421 1.00 58.81 319 GLY A CA 1
ATOM 2512 C C . GLY A 1 319 ? -49.448 -0.291 48.599 1.00 58.81 319 GLY A C 1
ATOM 2513 O O . GLY A 1 319 ? -49.973 -0.298 49.716 1.00 58.81 319 GLY A O 1
ATOM 2514 N N . ASP A 1 320 ? -50.150 -0.042 47.501 1.00 65.81 320 ASP A N 1
ATOM 2515 C CA . ASP A 1 320 ? -51.606 -0.016 47.470 1.00 65.81 320 ASP A CA 1
ATOM 2516 C C . ASP A 1 320 ? -52.143 -1.393 47.057 1.00 65.81 320 ASP A C 1
ATOM 2518 O O . ASP A 1 320 ? -52.110 -1.789 45.894 1.00 65.81 320 ASP A O 1
ATOM 2522 N N . ALA A 1 321 ? -52.707 -2.123 48.023 1.00 63.09 321 ALA A N 1
ATOM 2523 C CA . ALA A 1 321 ? -53.288 -3.448 47.802 1.00 63.09 321 ALA A CA 1
ATOM 2524 C C . ALA A 1 321 ? -54.458 -3.464 46.792 1.00 63.09 321 ALA A C 1
ATOM 2526 O O . ALA A 1 321 ? -54.921 -4.541 46.410 1.00 63.09 321 ALA A O 1
ATOM 2527 N N . THR A 1 322 ? -54.967 -2.297 46.382 1.00 65.44 322 THR A N 1
ATOM 2528 C CA . THR A 1 322 ? -56.000 -2.173 45.347 1.00 65.44 322 THR A CA 1
ATOM 2529 C C . THR A 1 322 ? -55.437 -2.165 43.922 1.00 65.44 322 THR A C 1
ATOM 2531 O O . THR A 1 322 ? -56.195 -2.388 42.975 1.00 65.44 322 THR A O 1
ATOM 2534 N N . VAL A 1 323 ? -54.121 -1.989 43.759 1.00 62.06 323 VAL A N 1
ATOM 2535 C CA . VAL A 1 323 ? -53.423 -2.020 42.471 1.00 62.06 323 VAL A CA 1
ATOM 2536 C C . VAL A 1 323 ? -52.747 -3.388 42.296 1.00 62.06 323 VAL A C 1
ATOM 2538 O O . VAL A 1 323 ? -51.884 -3.766 43.093 1.00 62.06 323 VAL A O 1
ATOM 2541 N N . PRO A 1 324 ? -53.108 -4.180 41.267 1.00 48.56 324 PRO A N 1
ATOM 2542 C CA . PRO A 1 324 ? -52.438 -5.447 41.004 1.00 48.56 324 PRO A CA 1
ATOM 2543 C C . PRO A 1 324 ? -50.939 -5.215 40.804 1.00 48.56 324 PRO A C 1
ATOM 2545 O O . PRO A 1 324 ? -50.566 -4.416 39.952 1.00 48.56 324 PRO A O 1
ATOM 2548 N N . LEU A 1 325 ? -50.107 -5.955 41.548 1.00 52.97 325 LEU A N 1
ATOM 2549 C CA . LEU A 1 325 ? -48.635 -5.921 41.505 1.00 52.97 325 LEU A CA 1
ATOM 2550 C C . LEU A 1 325 ? -47.948 -4.749 42.235 1.00 52.97 325 LEU A C 1
ATOM 2552 O O . LEU A 1 325 ? -46.715 -4.717 42.219 1.00 52.97 325 LEU A O 1
ATOM 2556 N N . ASP A 1 326 ? -48.682 -3.873 42.929 1.00 56.44 326 ASP A N 1
ATOM 2557 C CA . ASP A 1 326 ? -48.085 -2.850 43.797 1.00 56.44 326 ASP A CA 1
ATOM 2558 C C . ASP A 1 326 ? -47.752 -3.422 45.186 1.00 56.44 326 ASP A C 1
ATOM 2560 O O . ASP A 1 326 ? -48.617 -3.712 46.013 1.00 56.44 326 ASP A O 1
ATOM 2564 N N . ASN A 1 327 ? -46.462 -3.637 45.420 1.00 56.56 327 ASN A N 1
ATOM 2565 C CA . ASN A 1 327 ? -45.895 -4.209 46.636 1.00 56.56 327 ASN A CA 1
ATOM 2566 C C . ASN A 1 327 ? -45.009 -3.217 47.410 1.00 56.56 327 ASN A C 1
ATOM 2568 O O . ASN A 1 327 ? -44.242 -3.638 48.275 1.00 56.56 327 ASN A O 1
ATOM 2572 N N . GLY A 1 328 ? -45.119 -1.914 47.124 1.00 49.53 328 GLY A N 1
ATOM 2573 C CA . GLY A 1 328 ? -44.552 -0.865 47.975 1.00 49.53 328 GLY A CA 1
ATOM 2574 C C . GLY A 1 328 ? -43.058 -0.566 47.813 1.00 49.53 328 GLY A C 1
ATOM 2575 O O . GLY A 1 328 ? -42.539 0.358 48.433 1.00 49.53 328 GLY A O 1
ATOM 2576 N N . SER A 1 329 ? -42.336 -1.280 46.956 1.00 51.62 329 SER A N 1
ATOM 2577 C CA . SER A 1 329 ? -40.921 -0.999 46.685 1.00 51.62 329 SER A CA 1
ATOM 2578 C C . SER A 1 329 ? -40.747 -0.420 45.282 1.00 51.62 329 SER A C 1
ATOM 2580 O O . SER A 1 329 ? -40.893 -1.161 44.308 1.00 51.62 329 SER A O 1
ATOM 2582 N N . PHE A 1 330 ? -40.405 0.867 45.184 1.00 50.75 330 PHE A N 1
ATOM 2583 C CA . PHE A 1 330 ? -40.043 1.526 43.925 1.00 50.75 330 PHE A CA 1
ATOM 2584 C C . PHE A 1 330 ? -38.550 1.860 43.906 1.00 50.75 330 PHE A C 1
ATOM 2586 O O . PHE A 1 330 ? -37.962 2.204 44.932 1.00 50.75 330 PHE A O 1
ATOM 2593 N N . THR A 1 331 ? -37.926 1.770 42.733 1.00 50.00 331 THR A N 1
ATOM 2594 C CA . THR A 1 331 ? -36.576 2.305 42.509 1.00 50.00 331 THR A CA 1
ATOM 2595 C C . THR A 1 331 ? -36.623 3.831 42.415 1.00 50.00 331 THR A C 1
ATOM 2597 O O . THR A 1 331 ? -37.545 4.380 41.816 1.00 50.00 331 THR A O 1
ATOM 2600 N N . VAL A 1 332 ? -35.634 4.515 42.994 1.00 48.50 332 VAL A N 1
ATOM 2601 C CA . VAL A 1 332 ? -35.475 5.973 42.866 1.00 48.50 332 VAL A CA 1
ATOM 2602 C C . VAL A 1 332 ? -35.154 6.321 41.408 1.00 48.50 332 VAL A C 1
ATOM 2604 O O . VAL A 1 332 ? -34.230 5.743 40.842 1.00 48.50 332 VAL A O 1
ATOM 2607 N N . ASP A 1 333 ? -35.921 7.242 40.819 1.00 44.94 333 ASP A N 1
ATOM 2608 C CA . ASP A 1 333 ? -35.693 7.802 39.481 1.00 44.94 333 ASP A CA 1
ATOM 2609 C C . ASP A 1 333 ? -34.516 8.785 39.521 1.00 44.94 333 ASP A C 1
ATOM 2611 O O . ASP A 1 333 ? -34.534 9.770 40.261 1.00 44.94 333 ASP A O 1
ATOM 2615 N N . THR A 1 334 ? -33.474 8.514 38.742 1.00 44.00 334 THR A N 1
ATOM 2616 C CA . THR A 1 334 ? -32.246 9.314 38.720 1.00 44.00 334 THR A CA 1
ATOM 2617 C C . THR A 1 334 ? -32.170 10.310 37.567 1.00 44.00 334 THR A C 1
ATOM 2619 O O . THR A 1 334 ? -31.078 10.741 37.205 1.00 44.00 334 THR A O 1
ATOM 2622 N N . GLY A 1 335 ? -33.299 10.727 36.993 1.00 44.31 335 GLY A N 1
ATOM 2623 C CA . GLY A 1 335 ? -33.373 12.046 36.351 1.00 44.31 335 GLY A CA 1
ATOM 2624 C C . GLY A 1 335 ? -33.202 13.204 37.352 1.00 44.31 335 GLY A C 1
ATOM 2625 O O . GLY A 1 335 ? -33.033 14.352 36.942 1.00 44.31 335 GLY A O 1
ATOM 2626 N N . ASP A 1 336 ? -33.241 12.907 38.658 1.00 44.78 336 ASP A N 1
ATOM 2627 C CA . ASP A 1 336 ? -33.101 13.861 39.755 1.00 44.78 336 ASP A CA 1
ATOM 2628 C C . ASP A 1 336 ? -31.635 13.979 40.244 1.00 44.78 336 ASP A C 1
ATOM 2630 O O . ASP A 1 336 ? -31.128 13.076 40.923 1.00 44.78 336 ASP A O 1
ATOM 2634 N N . PRO A 1 337 ? -30.938 15.097 39.956 1.00 45.38 337 PRO A N 1
ATOM 2635 C CA . PRO A 1 337 ? -29.553 15.318 40.376 1.00 45.38 337 PRO A CA 1
ATOM 2636 C C . PRO A 1 337 ? -29.372 15.370 41.902 1.00 45.38 337 PRO A C 1
ATOM 2638 O O . PRO A 1 337 ? -28.266 15.140 42.386 1.00 45.38 337 PRO A O 1
ATOM 2641 N N . ALA A 1 338 ? -30.431 15.616 42.684 1.00 43.44 338 ALA A N 1
ATOM 2642 C CA . ALA A 1 338 ? -30.350 15.617 44.145 1.00 43.44 338 ALA A CA 1
ATOM 2643 C C . ALA A 1 338 ? -30.285 14.198 44.745 1.00 43.44 338 ALA A C 1
ATOM 2645 O O . ALA A 1 338 ? -29.755 14.017 45.842 1.00 43.44 338 ALA A O 1
ATOM 2646 N N . ALA A 1 339 ? -30.787 13.187 44.028 1.00 43.47 339 ALA A N 1
ATOM 2647 C CA . ALA A 1 339 ? -30.745 11.783 44.445 1.00 43.47 339 ALA A CA 1
ATOM 2648 C C . ALA A 1 339 ? -29.430 11.069 44.058 1.00 43.47 339 ALA A C 1
ATOM 2650 O O . ALA A 1 339 ? -29.126 9.999 44.586 1.00 43.47 339 ALA A O 1
ATOM 2651 N N . LEU A 1 340 ? -28.648 11.666 43.150 1.00 44.09 340 LEU A N 1
ATOM 2652 C CA . LEU A 1 340 ? -27.493 11.072 42.464 1.00 44.09 340 LEU A CA 1
ATOM 2653 C C . LEU A 1 340 ? -26.141 11.193 43.190 1.00 44.09 340 LEU A C 1
ATOM 2655 O O . LEU A 1 340 ? -25.153 10.644 42.715 1.00 44.09 340 LEU A O 1
ATOM 2659 N N . ALA A 1 341 ? -26.068 11.836 44.356 1.00 47.56 341 ALA A N 1
ATOM 2660 C CA . ALA A 1 341 ? -24.821 12.003 45.120 1.00 47.56 341 ALA A CA 1
ATOM 2661 C C . ALA A 1 341 ? -24.272 10.701 45.772 1.00 47.56 341 ALA A C 1
ATOM 2663 O O . ALA A 1 341 ? -23.552 10.768 46.766 1.00 47.56 341 ALA A O 1
ATOM 2664 N N . LEU A 1 342 ? -24.652 9.516 45.277 1.00 45.78 342 LEU A N 1
ATOM 2665 C CA . LEU A 1 342 ? -24.519 8.222 45.967 1.00 45.78 342 LEU A CA 1
ATOM 2666 C C . LEU A 1 342 ? -23.797 7.120 45.168 1.00 45.78 342 LEU A C 1
ATOM 2668 O O . LEU A 1 342 ? -23.835 5.965 45.588 1.00 45.78 342 LEU A O 1
ATOM 2672 N N . GLY A 1 343 ? -23.146 7.433 44.044 1.00 49.47 343 GLY A N 1
ATOM 2673 C CA . GLY A 1 343 ? -22.384 6.433 43.290 1.00 49.47 343 GLY A CA 1
ATOM 2674 C C . GLY A 1 343 ? -21.157 7.017 42.605 1.00 49.47 343 GLY A C 1
ATOM 2675 O O . GLY A 1 343 ? -21.282 7.745 41.628 1.00 49.47 343 GLY A O 1
ATOM 2676 N N . THR A 1 344 ? -19.976 6.670 43.104 1.00 53.06 344 THR A N 1
ATOM 2677 C CA . THR A 1 344 ? -18.676 6.959 42.479 1.00 53.06 344 THR A CA 1
ATOM 2678 C C . THR A 1 344 ? -18.010 5.654 42.038 1.00 53.06 344 THR A C 1
ATOM 2680 O O . THR A 1 344 ? -18.301 4.587 42.583 1.00 53.06 344 THR A O 1
ATOM 2683 N N . ARG A 1 345 ? -17.030 5.712 41.125 1.00 46.25 345 ARG A N 1
ATOM 2684 C CA . ARG A 1 345 ? -16.159 4.569 40.773 1.00 46.25 345 ARG A CA 1
ATOM 2685 C C . ARG A 1 345 ? -15.512 3.865 41.975 1.00 46.25 345 ARG A C 1
ATOM 2687 O O . ARG A 1 345 ? -15.089 2.714 41.868 1.00 46.25 345 ARG A O 1
ATOM 2694 N N . THR A 1 346 ? -15.383 4.560 43.106 1.00 51.41 346 THR A N 1
ATOM 2695 C CA . THR A 1 346 ? -14.786 4.016 44.334 1.00 51.41 346 THR A CA 1
ATOM 2696 C C . THR A 1 346 ? -15.741 3.182 45.182 1.00 51.41 346 THR A C 1
ATOM 2698 O O . THR A 1 346 ? -15.292 2.520 46.122 1.00 51.41 346 THR A O 1
ATOM 2701 N N . ASP A 1 347 ? -17.031 3.159 44.848 1.00 48.62 347 ASP A N 1
ATOM 2702 C CA . ASP A 1 347 ? -18.010 2.404 45.612 1.00 48.62 347 ASP A CA 1
ATOM 2703 C C . ASP A 1 347 ? -17.915 0.899 45.342 1.00 48.62 347 ASP A C 1
ATOM 2705 O O . ASP A 1 347 ? -17.796 0.414 44.217 1.00 48.62 347 ASP A O 1
ATOM 2709 N N . THR A 1 348 ? -17.985 0.124 46.423 1.00 39.84 348 THR A N 1
ATOM 2710 C CA . THR A 1 348 ? -17.922 -1.347 46.377 1.00 39.84 348 THR A CA 1
ATOM 2711 C C . THR A 1 348 ? -19.232 -1.988 45.917 1.00 39.84 348 THR A C 1
ATOM 2713 O O . THR A 1 348 ? -19.233 -3.154 45.523 1.00 39.84 348 THR A O 1
ATOM 2716 N N . ALA A 1 349 ? -20.332 -1.233 45.929 1.00 44.19 349 ALA A N 1
ATOM 2717 C CA . ALA A 1 349 ? -21.626 -1.626 45.393 1.00 44.19 349 ALA A CA 1
ATOM 2718 C C . ALA A 1 349 ? -22.074 -0.578 44.367 1.00 44.19 349 ALA A C 1
ATOM 2720 O O . ALA A 1 349 ? -22.436 0.536 44.733 1.00 44.19 349 ALA A O 1
ATOM 2721 N N . ALA A 1 350 ? -22.046 -0.939 43.082 1.00 51.03 350 ALA A N 1
ATOM 2722 C CA . ALA A 1 350 ? -22.654 -0.128 42.037 1.00 51.03 350 ALA A CA 1
ATOM 2723 C C . ALA A 1 350 ? -24.160 -0.405 42.042 1.00 51.03 350 ALA A C 1
ATOM 2725 O O . ALA A 1 350 ? -24.596 -1.535 41.816 1.00 51.03 350 ALA A O 1
ATOM 2726 N N . TYR A 1 351 ? -24.960 0.609 42.333 1.00 52.66 351 TYR A N 1
ATOM 2727 C CA . TYR A 1 351 ? -26.409 0.488 42.417 1.00 52.66 351 TYR A CA 1
ATOM 2728 C C . TYR A 1 351 ? -27.060 0.926 41.102 1.00 52.66 351 TYR A C 1
ATOM 2730 O O . TYR A 1 351 ? -26.699 1.955 40.542 1.00 52.66 351 TYR A O 1
ATOM 2738 N N . THR A 1 352 ? -28.015 0.144 40.583 1.00 47.72 352 THR A N 1
ATOM 2739 C CA . THR A 1 352 ? -28.725 0.504 39.340 1.00 47.72 352 THR A CA 1
ATOM 2740 C C . THR A 1 352 ? -29.670 1.682 39.566 1.00 47.72 352 THR A C 1
ATOM 2742 O O . THR A 1 352 ? -30.577 1.622 40.397 1.00 47.72 352 THR A O 1
ATOM 2745 N N . HIS A 1 353 ? -29.475 2.722 38.767 1.00 50.66 353 HIS A N 1
ATOM 2746 C CA . HIS A 1 353 ? -30.203 3.988 38.782 1.00 50.66 353 HIS A CA 1
ATOM 2747 C C . HIS A 1 353 ? -31.488 3.983 37.924 1.00 50.66 353 HIS A C 1
ATOM 2749 O O . HIS A 1 353 ? -32.225 4.958 37.892 1.00 50.66 353 HIS A O 1
ATOM 2755 N N . ASP A 1 354 ? -31.767 2.882 37.219 1.00 49.16 354 ASP A N 1
ATOM 2756 C CA . ASP A 1 354 ? -32.793 2.831 36.175 1.00 49.16 354 ASP A CA 1
ATOM 2757 C C . ASP A 1 354 ? -33.832 1.725 36.447 1.00 49.16 354 ASP A C 1
ATOM 2759 O O . ASP A 1 354 ? -33.485 0.557 36.674 1.00 49.16 354 ASP A O 1
ATOM 2763 N N . ALA A 1 355 ? -35.111 2.104 36.415 1.00 53.53 355 ALA A N 1
ATOM 2764 C CA . ALA A 1 355 ? -36.259 1.250 36.691 1.00 53.53 355 ALA A CA 1
ATOM 2765 C C . ALA A 1 355 ? -36.655 0.417 35.457 1.00 53.53 355 ALA A C 1
ATOM 2767 O O . ALA A 1 355 ? -36.554 0.850 34.313 1.00 53.53 355 ALA A O 1
ATOM 2768 N N . SER A 1 356 ? -37.147 -0.802 35.671 1.00 55.56 356 SER A N 1
ATOM 2769 C CA . SER A 1 356 ? -37.941 -1.527 34.671 1.00 55.56 356 SER A CA 1
ATOM 2770 C C . SER A 1 356 ? -39.166 -0.679 34.274 1.00 55.56 356 SER A C 1
ATOM 2772 O O . SER A 1 356 ? -39.617 0.113 35.104 1.00 55.56 356 SER A O 1
ATOM 2774 N N . PRO A 1 357 ? -39.768 -0.855 33.079 1.00 57.12 357 PRO A N 1
ATOM 2775 C CA . PRO A 1 357 ? -41.032 -0.201 32.712 1.00 57.12 357 PRO A CA 1
ATOM 2776 C C . PRO A 1 357 ? -42.139 -0.314 33.776 1.00 57.12 357 PRO A C 1
ATOM 2778 O O . PRO A 1 357 ? -42.990 0.563 33.879 1.00 57.12 357 PRO A O 1
ATOM 2781 N N . ASP A 1 358 ? -42.085 -1.360 34.605 1.00 56.12 358 ASP A N 1
ATOM 2782 C CA . ASP A 1 358 ? -43.009 -1.601 35.718 1.00 56.12 358 ASP A CA 1
ATOM 2783 C C . ASP A 1 358 ? -42.603 -0.900 37.038 1.00 56.12 358 ASP A C 1
ATOM 2785 O O . ASP A 1 358 ? -43.148 -1.211 38.096 1.00 56.12 358 ASP A O 1
ATOM 2789 N N . GLY A 1 359 ? -41.595 -0.020 37.031 1.00 54.00 359 GLY A N 1
ATOM 2790 C CA . GLY A 1 359 ? -41.068 0.659 38.227 1.00 54.00 359 GLY A CA 1
ATOM 2791 C C . GLY A 1 359 ? -40.233 -0.232 39.163 1.00 54.00 359 GLY A C 1
ATOM 2792 O O . GLY A 1 359 ? -39.949 0.147 40.300 1.00 54.00 359 GLY A O 1
ATOM 2793 N N . ARG A 1 360 ? -39.867 -1.437 38.702 1.00 55.22 360 ARG A N 1
ATOM 2794 C CA . ARG A 1 360 ? -39.170 -2.493 39.467 1.00 55.22 360 ARG A CA 1
ATOM 2795 C C . ARG A 1 360 ? -37.673 -2.558 39.151 1.00 55.22 360 ARG A C 1
ATOM 2797 O O . ARG A 1 360 ? -37.222 -1.994 38.163 1.00 55.22 360 ARG A O 1
ATOM 2804 N N . TYR A 1 361 ? -36.898 -3.302 39.944 1.00 57.69 361 TYR A N 1
ATOM 2805 C CA . TYR A 1 361 ? -35.457 -3.480 39.720 1.00 57.69 361 TYR A CA 1
ATOM 2806 C C . TYR A 1 361 ? -35.141 -4.064 38.339 1.00 57.69 361 TYR A C 1
ATOM 2808 O O . TYR A 1 361 ? -35.593 -5.160 38.000 1.00 57.69 361 TYR A O 1
ATOM 2816 N N . ALA A 1 362 ? -34.314 -3.356 37.575 1.00 59.41 362 ALA A N 1
ATOM 2817 C CA . ALA A 1 362 ? -33.724 -3.881 36.357 1.00 59.41 362 ALA A CA 1
ATOM 2818 C C . ALA A 1 362 ? -32.517 -4.767 36.704 1.00 59.41 362 ALA A C 1
ATOM 2820 O O . ALA A 1 362 ? -31.499 -4.284 37.195 1.00 59.41 362 ALA A O 1
ATOM 2821 N N . LEU A 1 363 ? -32.658 -6.078 36.492 1.00 64.69 363 LEU A N 1
ATOM 2822 C CA . LEU A 1 363 ? -31.601 -7.079 36.718 1.00 64.69 363 LEU A CA 1
ATOM 2823 C C . LEU A 1 363 ? -30.772 -7.350 35.452 1.00 64.69 363 LEU A C 1
ATOM 2825 O O . LEU A 1 363 ? -29.852 -8.161 35.460 1.00 64.69 363 LEU A O 1
ATOM 2829 N N . ASP A 1 364 ? -31.123 -6.690 34.356 1.00 73.25 364 ASP A N 1
ATOM 2830 C CA . ASP A 1 364 ? -30.604 -6.877 33.010 1.00 73.25 364 ASP A CA 1
ATOM 2831 C C . ASP A 1 364 ? -29.615 -5.772 32.614 1.00 73.25 364 ASP A C 1
ATOM 2833 O O . ASP A 1 364 ? -29.573 -5.379 31.452 1.00 73.25 364 ASP A O 1
ATOM 2837 N N . LYS A 1 365 ? -28.837 -5.218 33.556 1.00 75.06 365 LYS A N 1
ATOM 2838 C CA . LYS A 1 365 ? -28.003 -4.029 33.298 1.00 75.06 365 LYS A CA 1
ATOM 2839 C C . LYS A 1 365 ? -26.564 -4.164 33.786 1.00 75.06 365 LYS A C 1
ATOM 2841 O O . LYS A 1 365 ? -26.299 -4.741 34.837 1.00 75.06 365 LYS A O 1
ATOM 2846 N N . VAL A 1 366 ? -25.647 -3.561 33.031 1.00 79.00 366 VAL A N 1
ATOM 2847 C CA . VAL A 1 366 ? -24.222 -3.415 33.373 1.00 79.00 366 VAL A CA 1
ATOM 2848 C C . VAL A 1 366 ? -23.825 -1.945 33.254 1.00 79.00 366 VAL A C 1
ATOM 2850 O O . VAL A 1 366 ? -24.175 -1.282 32.275 1.00 79.00 366 VAL A O 1
ATOM 2853 N N . GLY A 1 367 ? -23.099 -1.438 34.251 1.00 78.00 367 GLY A N 1
ATOM 2854 C CA . GLY A 1 367 ? -22.605 -0.065 34.292 1.00 78.00 367 GLY A CA 1
ATOM 2855 C C . GLY A 1 367 ? -21.251 0.066 33.604 1.00 78.00 367 GLY A C 1
ATOM 2856 O O . GLY A 1 367 ? -20.316 -0.671 33.922 1.00 78.00 367 GLY A O 1
ATOM 2857 N N . LEU A 1 368 ? -21.152 1.014 32.673 1.00 81.19 368 LEU A N 1
ATOM 2858 C CA . LEU A 1 368 ? -19.920 1.430 32.011 1.00 81.19 368 LEU A CA 1
ATOM 2859 C C . LEU A 1 368 ? -19.588 2.850 32.474 1.00 81.19 368 LEU A C 1
ATOM 2861 O O . LEU A 1 368 ? -20.186 3.813 31.995 1.00 81.19 368 LEU A O 1
ATOM 2865 N N . PHE A 1 369 ? -18.649 2.967 33.408 1.00 81.81 369 PHE A N 1
ATOM 2866 C CA . PHE A 1 369 ? -18.161 4.248 33.915 1.00 81.81 369 PHE A CA 1
ATOM 2867 C C . PHE A 1 369 ? -16.977 4.679 33.062 1.00 81.81 369 PHE A C 1
ATOM 2869 O O . PHE A 1 369 ? -15.970 3.969 33.009 1.00 81.81 369 PHE A O 1
ATOM 2876 N N . VAL A 1 370 ? -17.120 5.786 32.341 1.00 83.44 370 VAL A N 1
ATOM 2877 C CA . VAL A 1 370 ? -16.151 6.250 31.344 1.00 83.44 370 VAL A CA 1
ATOM 2878 C C . VAL A 1 370 ? -15.729 7.682 31.630 1.00 83.44 370 VAL A C 1
ATOM 2880 O O . VAL A 1 370 ? -16.558 8.531 31.948 1.00 83.44 370 VAL A O 1
ATOM 2883 N N . THR A 1 371 ? -14.438 7.947 31.453 1.00 84.81 371 THR A N 1
ATOM 2884 C CA . THR A 1 371 ? -13.855 9.290 31.517 1.00 84.81 371 THR A CA 1
ATOM 2885 C C . THR A 1 371 ? -13.454 9.689 30.094 1.00 84.81 371 THR A C 1
ATOM 2887 O O . THR A 1 371 ? -12.588 9.022 29.513 1.00 84.81 371 THR A O 1
ATOM 2890 N N . PRO A 1 372 ? -14.107 10.695 29.486 1.00 84.19 372 PRO A N 1
ATOM 2891 C CA . PRO A 1 372 ? -13.729 11.208 28.174 1.00 84.19 372 PRO A CA 1
ATOM 2892 C C . PRO A 1 372 ? -12.325 11.819 28.174 1.00 84.19 372 PRO A C 1
ATOM 2894 O O . PRO A 1 372 ? -11.792 12.178 29.221 1.00 84.19 372 PRO A O 1
ATOM 2897 N N . GLU A 1 373 ? -11.718 11.962 26.996 1.00 84.06 373 GLU A N 1
ATOM 2898 C CA . GLU A 1 373 ? -10.441 12.674 26.896 1.00 84.06 373 GLU A CA 1
ATOM 2899 C C . GLU A 1 373 ? -10.665 14.192 27.038 1.00 84.06 373 GLU A C 1
ATOM 2901 O O . GLU A 1 373 ? -11.614 14.710 26.447 1.00 84.06 373 GLU A O 1
ATOM 2906 N N . PRO A 1 374 ? -9.778 14.941 27.727 1.00 79.44 374 PRO A N 1
ATOM 2907 C CA . PRO A 1 374 ? -9.954 16.385 27.946 1.00 79.44 374 PRO A CA 1
ATOM 2908 C C . PRO A 1 374 ? -10.036 17.227 26.662 1.00 79.44 374 PRO A C 1
ATOM 2910 O O . PRO A 1 374 ? -10.517 18.355 26.674 1.00 79.44 374 PRO A O 1
ATOM 2913 N N . SER A 1 375 ? -9.531 16.699 25.546 1.00 81.56 375 SER A N 1
ATOM 2914 C CA . SER A 1 375 ? -9.574 17.329 24.224 1.00 81.56 375 SER A CA 1
ATOM 2915 C C . SER A 1 375 ? -10.930 17.201 23.520 1.00 81.56 375 SER A C 1
ATOM 2917 O O . SER A 1 375 ? -11.138 17.875 22.512 1.00 81.56 375 SER A O 1
ATOM 2919 N N . GLN A 1 376 ? -11.830 16.339 24.005 1.00 80.75 376 GLN A N 1
ATOM 2920 C CA . GLN A 1 376 ? -13.107 16.036 23.358 1.00 80.75 376 GLN A CA 1
ATOM 2921 C C . GLN A 1 376 ? -14.178 17.066 23.726 1.00 80.75 376 GLN A C 1
ATOM 2923 O O . GLN A 1 376 ? -14.415 17.375 24.892 1.00 80.75 376 GLN A O 1
ATOM 2928 N N . THR A 1 377 ? -14.881 17.576 22.719 1.00 84.38 377 THR A N 1
ATOM 2929 C CA . THR A 1 377 ? -16.019 18.484 22.911 1.00 84.38 377 THR A CA 1
ATOM 2930 C C . THR A 1 377 ? -17.263 17.729 23.389 1.00 84.38 377 THR A C 1
ATOM 2932 O O . THR A 1 377 ? -17.448 16.551 23.086 1.00 84.38 377 THR A O 1
ATOM 2935 N N . ALA A 1 378 ? -18.194 18.413 24.063 1.00 80.75 378 ALA A N 1
ATOM 2936 C CA . ALA A 1 378 ? -19.444 17.797 24.532 1.00 80.75 378 ALA A CA 1
ATOM 2937 C C . ALA A 1 378 ? -20.257 17.116 23.405 1.00 80.75 378 ALA A C 1
ATOM 2939 O O . ALA A 1 378 ? -20.882 16.078 23.619 1.00 80.75 378 ALA A O 1
ATOM 2940 N N . VAL A 1 379 ? -20.215 17.670 22.187 1.00 81.56 379 VAL A N 1
ATOM 2941 C CA . VAL A 1 379 ? -20.885 17.096 21.006 1.00 81.56 379 VAL A CA 1
ATOM 2942 C C . VAL A 1 379 ? -20.224 15.785 20.571 1.00 81.56 379 VAL A C 1
ATOM 2944 O O . VAL A 1 379 ? -20.926 14.830 20.231 1.00 81.56 379 VAL A O 1
ATOM 2947 N N . GLU A 1 380 ? -18.891 15.717 20.597 1.00 83.56 380 GLU A N 1
ATOM 2948 C CA . GLU A 1 380 ? -18.137 14.495 20.291 1.00 83.56 380 GLU A CA 1
ATOM 2949 C C . GLU A 1 380 ? -18.377 13.417 21.347 1.00 83.56 380 GLU A C 1
ATOM 2951 O O . GLU A 1 380 ? -18.625 12.265 20.994 1.00 83.56 380 GLU A O 1
ATOM 2956 N N . VAL A 1 381 ? -18.386 13.791 22.629 1.00 84.88 381 VAL A N 1
ATOM 2957 C CA . VAL A 1 381 ? -18.675 12.872 23.737 1.00 84.88 381 VAL A CA 1
ATOM 2958 C C . VAL A 1 381 ? -20.070 12.258 23.594 1.00 84.88 381 VAL A C 1
ATOM 2960 O O . VAL A 1 381 ? -20.214 11.039 23.694 1.00 84.88 381 VAL A O 1
ATOM 2963 N N . ASP A 1 382 ? -21.097 13.054 23.282 1.00 82.69 382 ASP A N 1
ATOM 2964 C CA . ASP A 1 382 ? -22.451 12.520 23.089 1.00 82.69 382 ASP A CA 1
ATOM 2965 C C . ASP A 1 382 ? -22.565 11.646 21.823 1.00 82.69 382 ASP A C 1
ATOM 2967 O O . ASP A 1 382 ? -23.259 10.627 21.817 1.00 82.69 382 ASP A O 1
ATOM 2971 N N . ALA A 1 383 ? -21.833 11.978 20.753 1.00 85.12 383 ALA A N 1
ATOM 2972 C CA . ALA A 1 383 ? -21.761 11.138 19.556 1.00 85.12 383 ALA A CA 1
ATOM 2973 C C . ALA A 1 383 ? -21.089 9.779 19.831 1.00 85.12 383 ALA A C 1
ATOM 2975 O O . ALA A 1 383 ? -21.588 8.744 19.381 1.00 85.12 383 ALA A O 1
ATOM 2976 N N . LEU A 1 384 ? -19.995 9.764 20.600 1.00 87.69 384 LEU A N 1
ATOM 2977 C CA . LEU A 1 384 ? -19.313 8.539 21.027 1.00 87.69 384 LEU A CA 1
ATOM 2978 C C . LEU A 1 384 ? -20.196 7.704 21.959 1.00 87.69 384 LEU A C 1
ATOM 2980 O O . LEU A 1 384 ? -20.322 6.494 21.765 1.00 87.69 384 LEU A O 1
ATOM 2984 N N . ARG A 1 385 ? -20.888 8.342 22.908 1.00 86.31 385 ARG A N 1
ATOM 2985 C CA . ARG A 1 385 ? -21.866 7.678 23.779 1.00 86.31 385 ARG A CA 1
ATOM 2986 C C . ARG A 1 385 ? -22.970 6.992 22.971 1.00 86.31 385 ARG A C 1
ATOM 2988 O O . ARG A 1 385 ? -23.247 5.817 23.208 1.00 86.31 385 ARG A O 1
ATOM 2995 N N . ARG A 1 386 ? -23.570 7.689 21.999 1.00 85.94 386 ARG A N 1
ATOM 2996 C CA . ARG A 1 386 ? -24.590 7.112 21.104 1.00 85.94 386 ARG A CA 1
ATOM 2997 C C . ARG A 1 386 ? -24.040 5.928 20.313 1.00 85.94 386 ARG A C 1
ATOM 2999 O O . ARG A 1 386 ? -24.635 4.856 20.339 1.00 85.94 386 ARG A O 1
ATOM 3006 N N . ARG A 1 387 ? -22.840 6.065 19.736 1.00 87.12 387 ARG A N 1
ATOM 3007 C CA . ARG A 1 387 ? -22.154 4.966 19.038 1.00 87.12 387 ARG A CA 1
ATOM 3008 C C . ARG A 1 387 ? -21.989 3.729 19.926 1.00 87.12 387 ARG A C 1
ATOM 3010 O O . ARG A 1 387 ? -22.181 2.616 19.442 1.00 87.12 387 ARG A O 1
ATOM 3017 N N . LEU A 1 388 ? -21.638 3.899 21.200 1.00 88.25 388 LEU A N 1
ATOM 3018 C CA . LEU A 1 388 ? -21.495 2.785 22.140 1.00 88.25 388 LEU A CA 1
ATOM 3019 C C . LEU A 1 388 ? -22.836 2.084 22.410 1.00 88.25 388 LEU A C 1
ATOM 3021 O O . LEU A 1 388 ? -22.898 0.856 22.371 1.00 88.25 388 LEU A O 1
ATOM 3025 N N . LEU A 1 389 ? -23.903 2.853 22.644 1.00 86.81 389 LEU A N 1
ATOM 3026 C CA . LEU A 1 389 ? -25.244 2.326 22.925 1.00 86.81 389 LEU A CA 1
ATOM 3027 C C . LEU A 1 389 ? -25.864 1.612 21.714 1.00 86.81 389 LEU A C 1
ATOM 3029 O O . LEU A 1 389 ? -26.425 0.526 21.871 1.00 86.81 389 LEU A O 1
ATOM 3033 N N . ASP A 1 390 ? -25.696 2.158 20.508 1.00 87.69 390 ASP A N 1
ATOM 3034 C CA . ASP A 1 390 ? -26.184 1.546 19.262 1.00 87.69 390 ASP A CA 1
ATOM 3035 C C . ASP A 1 390 ? -25.502 0.191 18.990 1.00 87.69 390 ASP A C 1
ATOM 3037 O O . ASP A 1 390 ? -26.103 -0.740 18.448 1.00 87.69 390 ASP A O 1
ATOM 3041 N N . ASN A 1 391 ? -24.247 0.046 19.429 1.00 87.25 391 ASN A N 1
ATOM 3042 C CA . ASN A 1 391 ? -23.431 -1.154 19.236 1.00 87.25 391 ASN A CA 1
ATOM 3043 C C . ASN A 1 391 ? -23.377 -2.075 20.467 1.00 87.25 391 ASN A C 1
ATOM 3045 O O . ASN A 1 391 ? -22.577 -3.010 20.496 1.00 87.25 391 ASN A O 1
ATOM 3049 N N . GLN A 1 392 ? -24.236 -1.877 21.474 1.00 86.62 392 GLN A N 1
ATOM 3050 C CA . GLN A 1 392 ? -24.223 -2.701 22.693 1.00 86.62 392 GLN A CA 1
ATOM 3051 C C . GLN A 1 392 ? -24.463 -4.197 22.418 1.00 86.62 392 GLN A C 1
ATOM 3053 O O . GLN A 1 392 ? -23.899 -5.058 23.089 1.00 86.62 392 GLN A O 1
ATOM 3058 N N . HIS A 1 393 ? -25.231 -4.510 21.371 1.00 84.38 393 HIS A N 1
ATOM 3059 C CA . HIS A 1 393 ? -25.524 -5.874 20.924 1.00 84.38 393 HIS A CA 1
ATOM 3060 C C . HIS A 1 393 ? -24.282 -6.647 20.444 1.00 84.38 393 HIS A C 1
ATOM 3062 O O . HIS A 1 393 ? -24.323 -7.870 20.337 1.00 84.38 393 HIS A O 1
ATOM 3068 N N . VAL A 1 394 ? -23.183 -5.946 20.142 1.00 81.62 394 VAL A N 1
ATOM 3069 C CA . VAL A 1 394 ? -21.920 -6.557 19.712 1.00 81.62 394 VAL A CA 1
ATOM 3070 C C . VAL A 1 394 ? -21.198 -7.211 20.889 1.00 81.62 394 VAL A C 1
ATOM 3072 O O . VAL A 1 394 ? -20.484 -8.192 20.694 1.00 81.62 394 VAL A O 1
ATOM 3075 N N . PHE A 1 395 ? -21.373 -6.685 22.106 1.00 85.12 395 PHE A N 1
ATOM 3076 C CA . PHE A 1 395 ? -20.579 -7.092 23.266 1.00 85.12 395 PHE A CA 1
ATOM 3077 C C . PHE A 1 395 ? -21.369 -7.501 24.504 1.00 85.12 395 PHE A C 1
ATOM 3079 O O . PHE A 1 395 ? -20.792 -8.136 25.392 1.00 85.12 395 PHE A O 1
ATOM 3086 N N . LEU A 1 396 ? -22.665 -7.200 24.558 1.00 85.94 396 LEU A N 1
ATOM 3087 C CA . LEU A 1 396 ? -23.571 -7.665 25.599 1.00 85.94 396 LEU A CA 1
ATOM 3088 C C . LEU A 1 396 ? -24.497 -8.774 25.085 1.00 85.94 396 LEU A C 1
ATOM 3090 O O . LEU A 1 396 ? -24.890 -8.769 23.916 1.00 85.94 396 LEU A O 1
ATOM 3094 N N . PRO A 1 397 ? -24.887 -9.724 25.954 1.00 83.25 397 PRO A N 1
ATOM 3095 C CA . PRO A 1 397 ? -25.976 -10.645 25.659 1.00 83.25 397 PRO A CA 1
ATOM 3096 C C . PRO A 1 397 ? -27.271 -9.885 25.348 1.00 83.25 397 PRO A C 1
ATOM 3098 O O . PRO A 1 397 ? -27.522 -8.825 25.912 1.00 83.25 397 PRO A O 1
ATOM 3101 N N . ALA A 1 398 ? -28.147 -10.463 24.522 1.00 79.94 398 ALA A N 1
ATOM 3102 C CA . ALA A 1 398 ? -29.405 -9.823 24.110 1.00 79.94 398 ALA A CA 1
ATOM 3103 C C . ALA A 1 398 ? -30.339 -9.444 25.279 1.00 79.94 398 ALA A C 1
ATOM 3105 O O . ALA A 1 398 ? -31.219 -8.601 25.131 1.00 79.94 398 ALA A O 1
ATOM 3106 N N . ASN A 1 399 ? -30.163 -10.085 26.434 1.00 79.75 399 ASN A N 1
ATOM 3107 C CA . ASN A 1 399 ? -30.918 -9.845 27.657 1.00 79.75 399 ASN A CA 1
ATOM 3108 C C . ASN A 1 399 ? -30.198 -8.911 28.641 1.00 79.75 399 ASN A C 1
ATOM 3110 O O . ASN A 1 399 ? -30.576 -8.915 29.805 1.00 79.75 399 ASN A O 1
ATOM 3114 N N . VAL A 1 400 ? -29.137 -8.210 28.231 1.00 80.62 400 VAL A N 1
ATOM 3115 C CA . VAL A 1 400 ? -28.391 -7.268 29.073 1.00 80.62 400 VAL A CA 1
ATOM 3116 C C . VAL A 1 400 ? -28.212 -5.951 28.324 1.00 80.62 400 VAL A C 1
ATOM 3118 O O . VAL A 1 400 ? -27.898 -5.938 27.136 1.00 80.62 400 VAL A O 1
ATOM 3121 N N . ARG A 1 401 ? -28.392 -4.835 29.025 1.00 82.12 401 ARG A N 1
ATOM 3122 C CA . ARG A 1 401 ? -28.293 -3.473 28.499 1.00 82.12 401 ARG A CA 1
ATOM 3123 C C . ARG A 1 401 ? -27.155 -2.714 29.172 1.00 82.12 401 ARG A C 1
ATOM 3125 O O . ARG A 1 401 ? -26.903 -2.879 30.368 1.00 82.12 401 ARG A O 1
ATOM 3132 N N . ALA A 1 402 ? -26.474 -1.872 28.404 1.00 81.38 402 ALA A N 1
ATOM 3133 C CA . ALA A 1 402 ? -25.430 -1.000 28.929 1.00 81.38 402 ALA A CA 1
ATOM 3134 C C . ALA A 1 402 ? -26.037 0.289 29.498 1.00 81.38 402 ALA A C 1
ATOM 3136 O O . ALA A 1 402 ? -26.853 0.935 28.843 1.00 81.38 402 ALA A O 1
ATOM 3137 N N . VAL A 1 403 ? -25.576 0.707 30.676 1.00 79.38 403 VAL A N 1
ATOM 3138 C CA . VAL A 1 403 ? -25.781 2.066 31.190 1.00 79.38 403 VAL A CA 1
ATOM 3139 C C . VAL A 1 403 ? -24.435 2.775 31.157 1.00 79.38 403 VAL A C 1
ATOM 3141 O O . VAL A 1 403 ? -23.496 2.346 31.822 1.00 79.38 403 VAL A O 1
ATOM 3144 N N . VAL A 1 404 ? -24.330 3.839 30.361 1.00 80.25 404 VAL A N 1
ATOM 3145 C CA . VAL A 1 404 ? -23.089 4.613 30.208 1.00 80.25 404 VAL A CA 1
ATOM 3146 C C . VAL A 1 404 ? -23.141 5.825 31.129 1.00 80.25 404 VAL A C 1
ATOM 3148 O O . VAL A 1 404 ? -23.992 6.698 30.937 1.00 80.25 404 VAL A O 1
ATOM 3151 N N . VAL A 1 405 ? -22.226 5.869 32.095 1.00 77.50 405 VAL A N 1
ATOM 3152 C CA . VAL A 1 405 ? -22.052 6.972 33.045 1.00 77.50 405 VAL A CA 1
ATOM 3153 C C . VAL A 1 405 ? -20.773 7.712 32.671 1.00 77.50 405 VAL A C 1
ATOM 3155 O O . VAL A 1 405 ? -19.692 7.126 32.682 1.00 77.50 405 VAL A O 1
ATOM 3158 N N . ILE A 1 406 ? -20.911 8.982 32.293 1.00 79.25 406 ILE A N 1
ATOM 3159 C CA . ILE A 1 406 ? -19.777 9.861 32.004 1.00 79.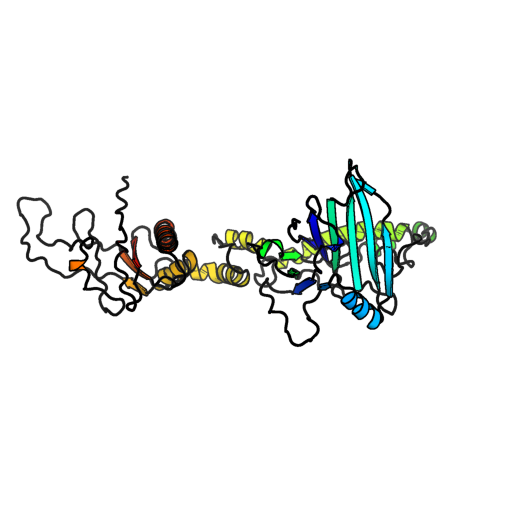25 406 ILE A CA 1
ATOM 3160 C C . ILE A 1 406 ? -19.366 10.508 33.322 1.00 79.25 406 ILE A C 1
ATOM 3162 O O . ILE A 1 406 ? -20.144 11.262 33.902 1.00 79.25 406 ILE A O 1
ATOM 3166 N N . GLU A 1 407 ? -18.165 10.192 33.789 1.00 70.38 407 GLU A N 1
ATOM 3167 C CA . GLU A 1 407 ? -17.580 10.837 34.960 1.00 70.38 407 GLU A CA 1
ATOM 3168 C C . GLU A 1 407 ? -16.927 12.145 34.501 1.00 70.38 407 GLU A C 1
ATOM 3170 O O . GLU A 1 407 ? -16.091 12.142 33.594 1.00 70.38 407 GLU A O 1
ATOM 3175 N N . ALA A 1 408 ? -17.346 13.269 35.086 1.00 59.72 408 ALA A N 1
ATOM 3176 C CA . ALA A 1 408 ? -16.581 14.503 34.991 1.00 59.72 408 ALA A CA 1
ATOM 3177 C C . ALA A 1 408 ? -15.318 14.331 35.844 1.00 59.72 408 ALA A C 1
ATOM 3179 O O . ALA A 1 408 ? -15.412 13.823 36.961 1.00 59.72 408 ALA A O 1
ATOM 3180 N N . ASP A 1 409 ? -14.152 14.723 35.325 1.00 48.56 409 ASP A N 1
ATOM 3181 C CA . ASP A 1 409 ? -12.974 14.883 36.177 1.00 48.56 409 ASP A CA 1
ATOM 3182 C C . ASP A 1 409 ? -13.355 15.866 37.293 1.00 48.56 409 ASP A C 1
ATOM 3184 O O . ASP A 1 409 ? -13.792 16.986 37.021 1.00 48.56 409 ASP A O 1
ATOM 3188 N N . ASP A 1 410 ? -13.212 15.430 38.544 1.00 38.66 410 ASP A N 1
ATOM 3189 C CA . ASP A 1 410 ? -13.618 16.132 39.773 1.00 38.66 410 ASP A CA 1
ATOM 3190 C C . ASP A 1 410 ? -12.920 17.500 39.995 1.00 38.66 410 ASP A C 1
ATOM 3192 O O . ASP A 1 410 ? -13.077 18.108 41.054 1.00 38.66 410 ASP A O 1
ATOM 3196 N N . ASP A 1 411 ? -12.174 18.023 39.015 1.00 34.25 411 ASP A N 1
ATOM 3197 C CA . ASP A 1 411 ? -11.378 19.248 39.142 1.00 34.25 411 ASP A CA 1
ATOM 3198 C C . ASP A 1 411 ? -11.925 20.484 38.403 1.00 34.25 411 ASP A C 1
ATOM 3200 O O . ASP A 1 411 ? -11.438 21.585 38.659 1.00 34.25 411 ASP A O 1
ATOM 3204 N N . GLU A 1 412 ? -12.983 20.391 37.589 1.00 29.66 412 GLU A N 1
ATOM 3205 C CA . GLU A 1 412 ? -13.667 21.593 37.082 1.00 29.66 412 GLU A CA 1
ATOM 3206 C C . GLU A 1 412 ? -15.190 21.452 37.139 1.00 29.66 412 GLU A C 1
ATOM 3208 O O . GLU A 1 412 ? -15.842 20.871 36.272 1.00 29.66 412 GLU A O 1
ATOM 3213 N N . VAL A 1 413 ? -15.774 22.067 38.173 1.00 30.80 413 VAL A N 1
ATOM 3214 C CA . VAL A 1 413 ? -17.193 22.431 38.224 1.00 30.80 413 VAL A CA 1
ATOM 3215 C C . VAL A 1 413 ? -17.465 23.420 37.087 1.00 30.80 413 VAL A C 1
ATOM 3217 O O . VAL A 1 413 ? -17.437 24.636 37.270 1.00 30.80 413 VAL A O 1
ATOM 3220 N N . HIS A 1 414 ? -17.726 22.895 35.896 1.00 27.45 414 HIS A N 1
ATOM 3221 C CA . HIS A 1 414 ? -18.436 23.619 34.859 1.00 27.45 414 HIS A CA 1
ATOM 3222 C C . HIS A 1 414 ? -19.933 23.391 35.068 1.00 27.45 414 HIS A C 1
ATOM 3224 O O . HIS A 1 414 ? -20.503 22.369 34.685 1.00 27.45 414 HIS A O 1
ATOM 3230 N N . GLU A 1 415 ? -20.565 24.367 35.727 1.00 29.83 415 GLU A N 1
ATOM 3231 C CA . GLU A 1 415 ? -22.001 24.602 35.595 1.00 29.83 415 GLU A CA 1
ATOM 3232 C C . GLU A 1 415 ? -22.367 24.604 34.098 1.00 29.83 415 GLU A C 1
ATOM 3234 O O . GLU A 1 415 ? -21.679 25.225 33.292 1.00 29.83 415 GLU A O 1
ATOM 3239 N N . GLU A 1 416 ? -23.454 23.907 33.758 1.00 27.89 416 GLU A N 1
ATOM 3240 C CA . GLU A 1 416 ? -24.000 23.682 32.407 1.00 27.89 416 GLU A CA 1
ATOM 3241 C C . GLU A 1 416 ? -23.370 22.570 31.549 1.00 27.89 416 GLU A C 1
ATOM 3243 O O . GLU A 1 416 ? -22.976 22.789 30.408 1.00 27.89 416 GLU A O 1
ATOM 3248 N N . VAL A 1 417 ? -23.483 21.313 31.993 1.00 26.67 417 VAL A N 1
ATOM 3249 C CA . VAL A 1 417 ? -23.851 20.231 31.060 1.00 26.67 417 VAL A CA 1
ATOM 3250 C C . VAL A 1 417 ? -24.920 19.346 31.703 1.00 26.67 417 VAL A C 1
ATOM 3252 O O . VAL A 1 417 ? -24.649 18.290 32.268 1.00 26.67 417 VAL A O 1
ATOM 3255 N N . VAL A 1 418 ? -26.180 19.777 31.610 1.00 28.22 418 VAL A N 1
ATOM 3256 C CA . VAL A 1 418 ? -27.327 18.882 31.810 1.00 28.22 418 VAL A CA 1
ATOM 3257 C C . VAL A 1 418 ? -27.358 17.934 30.610 1.00 28.22 418 VAL A C 1
ATOM 3259 O O . VAL A 1 418 ? -27.933 18.246 29.567 1.00 28.22 418 VAL A O 1
ATOM 3262 N N . VAL A 1 419 ? -26.676 16.792 30.724 1.00 27.03 419 VAL A N 1
ATOM 3263 C CA . VAL A 1 419 ? -26.749 15.724 29.723 1.00 27.03 419 VAL A CA 1
ATOM 3264 C C . VAL A 1 419 ? -28.139 15.105 29.812 1.00 27.03 419 VAL A C 1
ATOM 3266 O O . VAL A 1 419 ? -28.452 14.354 30.733 1.00 27.03 419 VAL A O 1
ATOM 3269 N N . ALA A 1 420 ? -28.980 15.428 28.833 1.00 24.80 420 ALA A N 1
ATOM 3270 C CA . ALA A 1 420 ? -30.247 14.757 28.613 1.00 24.80 420 ALA A CA 1
ATOM 3271 C C . ALA A 1 420 ? -30.014 13.243 28.452 1.00 24.80 420 ALA A C 1
ATOM 3273 O O . ALA A 1 420 ? -29.342 12.781 27.526 1.00 24.80 420 ALA A O 1
ATOM 3274 N N . VAL A 1 421 ? -30.575 12.457 29.368 1.00 31.36 421 VAL A N 1
ATOM 3275 C CA . VAL A 1 421 ? -30.739 11.011 29.214 1.00 31.36 421 VAL A CA 1
ATOM 3276 C C . VAL A 1 421 ? -32.089 10.810 28.540 1.00 31.36 421 VAL A C 1
ATOM 3278 O O . VAL A 1 421 ? -33.136 10.917 29.173 1.00 31.36 421 VAL A O 1
ATOM 3281 N N . THR A 1 422 ? -32.085 10.597 27.227 1.00 26.64 422 THR A N 1
ATOM 3282 C CA . THR A 1 422 ? -33.296 10.228 26.497 1.00 26.64 422 THR A CA 1
ATOM 3283 C C . THR A 1 422 ? -33.581 8.751 26.738 1.00 26.64 422 THR A C 1
ATOM 3285 O O . THR A 1 422 ? -32.791 7.873 26.397 1.00 26.64 422 THR A O 1
ATOM 3288 N N . SER A 1 423 ? -34.732 8.472 27.345 1.00 27.06 423 SER A N 1
ATOM 3289 C CA . SER A 1 423 ? -35.343 7.153 27.306 1.00 27.06 423 SER A CA 1
ATOM 3290 C C . SER A 1 423 ? -35.671 6.839 25.846 1.00 27.06 423 SER A C 1
ATOM 3292 O O . SER A 1 423 ? -36.504 7.508 25.231 1.00 27.06 423 SER A O 1
ATOM 3294 N N . SER A 1 424 ? -35.028 5.826 25.255 1.00 25.97 424 SER A N 1
ATOM 3295 C CA . SER A 1 424 ? -35.531 5.255 24.004 1.00 25.97 424 SER A CA 1
ATOM 3296 C C . SER A 1 424 ? -36.809 4.482 24.330 1.00 25.97 424 SER A C 1
ATOM 3298 O O . SER A 1 424 ? -36.814 3.266 24.521 1.00 25.97 424 SER A O 1
ATOM 3300 N N . THR A 1 425 ? -37.908 5.216 24.447 1.00 27.38 425 THR A N 1
ATOM 3301 C CA . THR A 1 425 ? -39.246 4.649 24.346 1.00 27.38 425 THR A CA 1
ATOM 3302 C C . THR A 1 425 ? -39.574 4.594 22.860 1.00 27.38 425 THR A C 1
ATOM 3304 O O . THR A 1 425 ? -40.390 5.373 22.384 1.00 27.38 425 THR A O 1
ATOM 3307 N N . ASP A 1 426 ? -38.887 3.722 22.120 1.00 24.42 426 ASP A N 1
ATOM 3308 C CA . ASP A 1 426 ? -39.350 3.329 20.794 1.00 24.42 426 ASP A CA 1
ATOM 3309 C C . ASP A 1 426 ? -39.963 1.936 20.886 1.00 24.42 426 ASP A C 1
ATOM 3311 O O . ASP A 1 426 ? -39.385 0.980 21.407 1.00 24.42 426 ASP A O 1
ATOM 3315 N N . GLN A 1 427 ? -41.218 1.916 20.463 1.00 25.72 427 GLN A N 1
ATOM 3316 C CA . GLN A 1 427 ? -42.177 0.835 20.549 1.00 25.72 427 GLN A CA 1
ATOM 3317 C C . GLN A 1 427 ? -41.764 -0.331 19.640 1.00 25.72 427 GLN A C 1
ATOM 3319 O O . GLN A 1 427 ? -41.386 -0.123 18.486 1.00 25.72 427 GLN A O 1
ATOM 3324 N N . ILE A 1 428 ? -41.923 -1.557 20.147 1.00 26.83 428 ILE A N 1
ATOM 3325 C CA . ILE A 1 428 ? -42.378 -2.699 19.341 1.00 26.83 428 ILE A CA 1
ATOM 3326 C C . ILE A 1 428 ? -43.831 -2.952 19.720 1.00 26.83 428 ILE A C 1
ATOM 3328 O O . ILE A 1 428 ? -44.108 -2.959 20.944 1.00 26.83 428 ILE A O 1
#

Secondary structure (DSSP, 8-state):
-EEPPPEEEE-TTSS-EEEEEEEEPPTT--GGGSPP-EEEEESS-S-PPPPPSS----TTEEEESSHHHHHHHHHTT-EEEEEEEEEEEETTEEEEEEEEEEE-TTSS-EEEEEEEEEEE-TTS-EEEEEEEEEE-TTSTT-SPTTS-EEEEEESPPTT-S-GGGGEEEE-PPP---HHHHHHHTS-HHHHHT----PPTTS-TTSTTT-TTS-HHHHHHHHHHHHHHHHHHHHHGGGGGG-TTTS-GGGHHHHHHHTT----TTS-HHHHHHHHHHHHHHHHHTTSHHHHHHHHHHHHS--PEEEEPBP----------TTSTT--S--PPPTT-TTT-TT--TT-SSPBP--B-TTSSB--SEEEEEE---TT--HHHHHHHHHHHHHTGGGTS-TT-EEEEEEPPPTT---S-------------

pLDDT: mean 77.37, std 17.54, range [24.42, 96.25]

Sequence (428 aa):
MRWSDLRARADIVGGRVLVWWRVDLDEGDSVDQIPPVVVRRKQRDFEYPERSSTGSADPMLAFASTDEFIAELVSAGGRHETVPLGPAELGTDTCTGEMHTVGSADGQAELLRWREVHTHDDAGRVVAAEVTVIDSGRGANGLESGVPWYYELGPAAADDPSPWRRRAIATPTAPRRTGAWLYDALPNIYRADDDTTTATGLPPWMPEVRGSHGQLRRFLDVVGCTLDHLRSRGVHLDRLHTLDDVDARFLPELASWVGWDLAIDRPIPQQRHEVRHAARLYSMTGTLPGCAIWTERLVGWRPAVHEFWPNVFFTNHVGDATVPLDNGSFTVDTGDPAALALGTRTDTAAYTHDASPDGRYALDKVGLFVTPEPSQTAVEVDALRRRLLDNQHVFLPANVRAVVVIEADDDEVHEEVVVAVTSSTDQI

Radius of gyration: 32.31 Å; chains: 1; bounding box: 86×55×90 Å

Foldseek 3Di:
DDKFFWEKEADLQFLKIKIKIKDFADVPDDPVPPDKKWKFKDLAFDPDDDDDPPPDDDPRTQDIPDPVVVVVLVVQQKDKDKFWDDWDDDDQKIKTKIKIWIAHNVLQATQWIKMWIFIAHPVRGTRMIMMIIMGQPSDPQGHDALGKMKMFMDDDDPPDPDSNSRIYIYGTFHNPPQLVVVVVPDDVVVVVPFALDFDPRDRCNPPLGPSVAGPVSSVSSSVSSNVRRVVRVVVSVVVCQPLRRHDLVCLCVLCVVVPHDFDPVDTSVVSSVCSVCVVVLVVCFAPQVNLQVVLCVQQVWRWDKAQADEDPPQPVACFDPVDPPTRRGAQAAPLDPVVPPPDDPPDPHHHDNDADPVRHTDNQEMETETEDDPPDDPVSVVVSVVRCQVCVVVRHDPSHHYDYHYDDPPPDPDDDDPPDDDDPPDDD